Protein AF-0000000074986379 (afdb_homodimer)

Structure (mmCIF, N/CA/C/O backbone):
data_AF-0000000074986379-model_v1
#
loop_
_entity.id
_entity.type
_entity.pdbx_description
1 polymer 'Terpene synthase'
#
loop_
_atom_site.group_PDB
_atom_site.id
_atom_site.type_symbol
_atom_site.label_atom_id
_atom_site.label_alt_id
_atom_site.label_comp_id
_atom_site.label_asym_id
_atom_site.label_entity_id
_atom_site.label_seq_id
_atom_site.pdbx_PDB_ins_code
_atom_site.Cartn_x
_atom_site.Cartn_y
_atom_site.Cartn_z
_atom_site.occupancy
_atom_site.B_iso_or_equiv
_atom_site.auth_seq_id
_atom_site.auth_comp_id
_atom_site.auth_asym_id
_atom_site.auth_atom_id
_atom_site.pdbx_PDB_model_num
ATOM 1 N N . MET A 1 1 ? 33.312 41.406 -10.047 1 31.52 1 MET A N 1
ATOM 2 C CA . MET A 1 1 ? 32.156 41.344 -10.922 1 31.52 1 MET A CA 1
ATOM 3 C C . MET A 1 1 ? 31.094 40.406 -10.375 1 31.52 1 MET A C 1
ATOM 5 O O . MET A 1 1 ? 31.391 39.219 -10.109 1 31.52 1 MET A O 1
ATOM 9 N N . THR A 1 2 ? 30.016 40.875 -9.633 1 33.88 2 THR A N 1
ATOM 10 C CA . THR A 1 2 ? 29.016 40.469 -8.633 1 33.88 2 THR A CA 1
ATOM 11 C C . THR A 1 2 ? 27.969 39.531 -9.258 1 33.88 2 THR A C 1
ATOM 13 O O . THR A 1 2 ? 27.062 40 -9.938 1 33.88 2 THR A O 1
ATOM 16 N N . THR A 1 3 ? 28.188 38.438 -10.008 1 40.75 3 THR A N 1
ATOM 17 C CA . THR A 1 3 ? 27.562 37.438 -10.852 1 40.75 3 THR A CA 1
ATOM 18 C C . THR A 1 3 ? 26.516 36.656 -10.07 1 40.75 3 THR A C 1
ATOM 20 O O . THR A 1 3 ? 26.062 35.594 -10.516 1 40.75 3 THR A O 1
ATOM 23 N N . ILE A 1 4 ? 26.281 36.781 -8.75 1 44.91 4 ILE A N 1
ATOM 24 C CA . ILE A 1 4 ? 25.359 36.156 -7.785 1 44.91 4 ILE A CA 1
ATOM 25 C C . ILE A 1 4 ? 23.938 36.625 -8.07 1 44.91 4 ILE A C 1
ATOM 27 O O . ILE A 1 4 ? 22.984 36.062 -7.516 1 44.91 4 ILE A O 1
ATOM 31 N N . PRO A 1 5 ? 23.594 37.688 -8.789 1 45.5 5 PRO A N 1
ATOM 32 C CA . PRO A 1 5 ? 22.266 38.281 -8.906 1 45.5 5 PRO A CA 1
ATOM 33 C C . PRO A 1 5 ? 21.312 37.438 -9.75 1 45.5 5 PRO A C 1
ATOM 35 O O . PRO A 1 5 ? 20.109 37.406 -9.469 1 45.5 5 PRO A O 1
ATOM 38 N N . ARG A 1 6 ? 21.844 36.844 -10.766 1 46.81 6 ARG A N 1
ATOM 39 C CA . ARG A 1 6 ? 20.984 36.125 -11.703 1 46.81 6 ARG A CA 1
ATOM 40 C C . ARG A 1 6 ? 20.375 34.906 -11.047 1 46.81 6 ARG A C 1
ATOM 42 O O . ARG A 1 6 ? 19.219 34.562 -11.328 1 46.81 6 ARG A O 1
ATOM 49 N N . LEU A 1 7 ? 21.062 34.25 -10.195 1 47.16 7 LEU A N 1
ATOM 50 C CA . LEU A 1 7 ? 20.594 33.062 -9.492 1 47.16 7 LEU A CA 1
ATOM 51 C C . LEU A 1 7 ? 19.516 33.438 -8.477 1 47.16 7 LEU A C 1
ATOM 53 O O . LEU A 1 7 ? 18.531 32.688 -8.336 1 47.16 7 LEU A O 1
ATOM 57 N N . GLU A 1 8 ? 19.719 34.562 -7.832 1 51.81 8 GLU A N 1
ATOM 58 C CA . GLU A 1 8 ? 18.734 35.031 -6.879 1 51.81 8 GLU A CA 1
ATOM 59 C C . GLU A 1 8 ? 17.438 35.438 -7.586 1 51.81 8 GLU A C 1
ATOM 61 O O . GLU A 1 8 ? 16.344 35.156 -7.109 1 51.81 8 GLU A O 1
ATOM 66 N N . PHE A 1 9 ? 17.672 36.094 -8.758 1 53.41 9 PHE A N 1
ATOM 67 C CA . PHE A 1 9 ? 16.516 36.531 -9.523 1 53.41 9 PHE A CA 1
ATOM 68 C C . PHE A 1 9 ? 15.75 35.312 -10.062 1 53.41 9 PHE A C 1
ATOM 70 O O . PHE A 1 9 ? 14.523 35.281 -10.039 1 53.41 9 PHE A O 1
ATOM 77 N N . HIS A 1 10 ? 16.438 34.406 -10.539 1 65.88 10 HIS A N 1
ATOM 78 C CA . HIS A 1 10 ? 15.828 33.156 -11.047 1 65.88 10 HIS A CA 1
ATOM 79 C C . HIS A 1 10 ? 15.117 32.406 -9.938 1 65.88 10 HIS A C 1
ATOM 81 O O . HIS A 1 10 ? 14.016 31.891 -10.141 1 65.88 10 HIS A O 1
ATOM 87 N N . GLN A 1 11 ? 15.617 32.531 -8.828 1 75.69 11 GLN A N 1
ATOM 88 C CA . GLN A 1 11 ? 15 31.891 -7.68 1 75.69 11 GLN A CA 1
ATOM 89 C C . GLN A 1 11 ? 13.727 32.594 -7.254 1 75.69 11 GLN A C 1
ATOM 91 O O . GLN A 1 11 ? 12.734 31.969 -6.898 1 75.69 11 GLN A O 1
ATOM 96 N N . ASP A 1 12 ? 13.82 33.938 -7.387 1 79.19 12 ASP A N 1
ATOM 97 C CA . ASP A 1 12 ? 12.656 34.719 -7.004 1 79.19 12 ASP A CA 1
ATOM 98 C C . ASP A 1 12 ? 11.484 34.5 -7.953 1 79.19 12 ASP A C 1
ATOM 100 O O . ASP A 1 12 ? 10.336 34.406 -7.52 1 79.19 12 ASP A O 1
ATOM 104 N N . LYS A 1 13 ? 11.805 34.375 -9.188 1 83.44 13 LYS A N 1
ATOM 105 C CA . LYS A 1 13 ? 10.758 34.125 -10.164 1 83.44 13 LYS A CA 1
ATOM 106 C C . LYS A 1 13 ? 10.133 32.75 -9.961 1 83.44 13 LYS A C 1
ATOM 108 O O . LYS A 1 13 ? 8.914 32.594 -10.031 1 83.44 13 LYS A O 1
ATOM 113 N N . ILE A 1 14 ? 10.938 31.812 -9.695 1 85.19 14 ILE A N 1
ATOM 114 C CA . ILE A 1 14 ? 10.469 30.453 -9.477 1 85.19 14 ILE A CA 1
ATOM 115 C C . ILE A 1 14 ? 9.57 30.406 -8.25 1 85.19 14 ILE A C 1
ATOM 117 O O . ILE A 1 14 ? 8.516 29.766 -8.266 1 85.19 14 ILE A O 1
ATOM 121 N N . LEU A 1 15 ? 9.953 31.156 -7.289 1 87.88 15 LEU A N 1
ATOM 122 C CA . LEU A 1 15 ? 9.164 31.188 -6.062 1 87.88 15 LEU A CA 1
ATOM 123 C C . LEU A 1 15 ? 7.828 31.891 -6.293 1 87.88 15 LEU A C 1
ATOM 125 O O . LEU A 1 15 ? 6.805 31.469 -5.734 1 87.88 15 LEU A O 1
ATOM 129 N N . ALA A 1 16 ? 7.879 32.875 -7.141 1 88.94 16 ALA A N 1
ATOM 130 C CA . ALA A 1 16 ? 6.641 33.562 -7.484 1 88.94 16 ALA A CA 1
ATOM 131 C C . ALA A 1 16 ? 5.699 32.656 -8.266 1 88.94 16 ALA A C 1
ATOM 133 O O . ALA A 1 16 ? 4.48 32.688 -8.062 1 88.94 16 ALA A O 1
ATOM 134 N N . ASP A 1 17 ? 6.207 31.922 -9.125 1 92.25 17 ASP A N 1
ATOM 135 C CA . ASP A 1 17 ? 5.41 30.984 -9.898 1 92.25 17 ASP A CA 1
ATOM 136 C C . ASP A 1 17 ? 4.805 29.906 -9.008 1 92.25 17 ASP A C 1
ATOM 138 O O . ASP A 1 17 ? 3.643 29.531 -9.172 1 92.25 17 ASP A O 1
ATOM 142 N N . ILE A 1 18 ? 5.59 29.422 -8.086 1 92.44 18 ILE A N 1
ATOM 143 C CA . ILE A 1 18 ? 5.113 28.422 -7.141 1 92.44 18 ILE A CA 1
ATOM 144 C C . ILE A 1 18 ? 3.949 28.984 -6.328 1 92.44 18 ILE A C 1
ATOM 146 O O . ILE A 1 18 ? 2.938 28.312 -6.129 1 92.44 18 ILE A O 1
ATOM 150 N N . LYS A 1 19 ? 4.102 30.188 -5.934 1 89.62 19 LYS A N 1
ATOM 151 C CA . LYS A 1 19 ? 3.055 30.859 -5.164 1 89.62 19 LYS A CA 1
ATOM 152 C C . LYS A 1 19 ? 1.754 30.922 -5.957 1 89.62 19 LYS A C 1
ATOM 154 O O . LYS A 1 19 ? 0.674 30.688 -5.414 1 89.62 19 LYS A O 1
ATOM 159 N N . MET A 1 20 ? 1.823 31.203 -7.191 1 91.75 20 MET A N 1
ATOM 160 C CA . MET A 1 20 ? 0.647 31.328 -8.047 1 91.75 20 MET A CA 1
ATOM 161 C C . MET A 1 20 ? -0.031 29.969 -8.234 1 91.75 20 MET A C 1
ATOM 163 O O . MET A 1 20 ? -1.26 29.875 -8.234 1 91.75 20 MET A O 1
ATOM 167 N N . VAL A 1 21 ? 0.774 28.969 -8.367 1 94.12 21 VAL A N 1
ATOM 168 C CA . VAL A 1 21 ? 0.241 27.625 -8.547 1 94.12 21 VAL A CA 1
ATOM 169 C C . VAL A 1 21 ? -0.498 27.188 -7.277 1 94.12 21 VAL A C 1
ATOM 171 O O . VAL A 1 21 ? -1.596 26.641 -7.355 1 94.12 21 VAL A O 1
ATOM 174 N N . CYS A 1 22 ? 0.063 27.453 -6.141 1 91.75 22 CYS A N 1
ATOM 175 C CA . CYS A 1 22 ? -0.554 27.094 -4.867 1 91.75 22 CYS A CA 1
ATOM 176 C C . CYS A 1 22 ? -1.854 27.875 -4.656 1 91.75 22 CYS A C 1
ATOM 178 O O . CYS A 1 22 ? -2.854 27.297 -4.219 1 91.75 22 CYS A O 1
ATOM 180 N N . ALA A 1 23 ? -1.835 29.141 -4.977 1 89.38 23 ALA A N 1
ATOM 181 C CA . ALA A 1 23 ? -3.023 29.969 -4.836 1 89.38 23 ALA A CA 1
ATOM 182 C C . ALA A 1 23 ? -4.16 29.469 -5.723 1 89.38 23 ALA A C 1
ATOM 184 O O . ALA A 1 23 ? -5.316 29.438 -5.297 1 89.38 23 ALA A O 1
ATOM 185 N N . ASP A 1 24 ? -3.83 29.156 -6.902 1 92.62 24 ASP A N 1
ATOM 186 C CA . ASP A 1 24 ? -4.816 28.625 -7.832 1 92.62 24 ASP A CA 1
ATOM 187 C C . ASP A 1 24 ? -5.398 27.297 -7.316 1 92.62 24 ASP A C 1
ATOM 189 O O . ASP A 1 24 ? -6.598 27.047 -7.449 1 92.62 24 ASP A O 1
ATOM 193 N N . PHE A 1 25 ? -4.551 26.5 -6.766 1 94.94 25 PHE A N 1
ATOM 194 C CA . PHE A 1 25 ? -4.973 25.219 -6.207 1 94.94 25 PHE A CA 1
ATOM 195 C C . PHE A 1 25 ? -5.98 25.422 -5.078 1 94.94 25 PHE A C 1
ATOM 197 O O . PHE A 1 25 ? -7.027 24.781 -5.047 1 94.94 25 PHE A O 1
ATOM 204 N N . ILE A 1 26 ? -5.707 26.328 -4.215 1 91.31 26 ILE A N 1
ATOM 205 C CA . ILE A 1 26 ? -6.562 26.609 -3.068 1 91.31 26 ILE A CA 1
ATOM 206 C C . ILE A 1 26 ? -7.918 27.125 -3.547 1 91.31 26 ILE A C 1
ATOM 208 O O . ILE A 1 26 ? -8.961 26.734 -3.025 1 91.31 26 ILE A O 1
ATOM 212 N N . THR A 1 27 ? -7.93 27.922 -4.543 1 90.81 27 THR A N 1
ATOM 213 C CA . THR A 1 27 ? -9.156 28.484 -5.105 1 90.81 27 THR A CA 1
ATOM 214 C C . THR A 1 27 ? -10.008 27.391 -5.746 1 90.81 27 THR A C 1
ATOM 216 O O . THR A 1 27 ? -11.227 27.344 -5.559 1 90.81 27 THR A O 1
ATOM 219 N N . LYS A 1 28 ? -9.391 26.531 -6.426 1 93.81 28 LYS A N 1
ATOM 220 C CA . LYS A 1 28 ? -10.102 25.484 -7.148 1 93.81 28 LYS A CA 1
ATOM 221 C C . LYS A 1 28 ? -10.719 24.469 -6.184 1 93.81 28 LYS A C 1
ATOM 223 O O . LYS A 1 28 ? -11.773 23.891 -6.465 1 93.81 28 LYS A O 1
ATOM 228 N N . ILE A 1 29 ? -10.086 24.219 -5.059 1 93.88 29 ILE A N 1
ATOM 229 C CA . ILE A 1 29 ? -10.609 23.281 -4.062 1 93.88 29 ILE A CA 1
ATOM 230 C C . ILE A 1 29 ? -11.82 23.906 -3.367 1 93.88 29 ILE A C 1
ATOM 232 O O . ILE A 1 29 ? -12.688 23.188 -2.873 1 93.88 29 ILE A O 1
ATOM 236 N N . GLY A 1 30 ? -11.906 25.188 -3.328 1 89.38 30 GLY A N 1
ATOM 237 C CA . GLY A 1 30 ? -13.016 25.875 -2.68 1 89.38 30 GLY A CA 1
ATOM 238 C C . GLY A 1 30 ? -12.875 25.953 -1.172 1 89.38 30 GLY A C 1
ATOM 239 O O . GLY A 1 30 ? -13.812 25.625 -0.438 1 89.38 30 GLY A O 1
ATOM 240 N N . TYR A 1 31 ? -11.781 26.328 -0.718 1 88.75 31 TYR A N 1
ATOM 241 C CA . TYR A 1 31 ? -11.492 26.422 0.709 1 88.75 31 TYR A CA 1
ATOM 242 C C . TYR A 1 31 ? -12.281 27.562 1.347 1 88.75 31 TYR A C 1
ATOM 244 O O . TYR A 1 31 ? -12.32 28.672 0.811 1 88.75 31 TYR A O 1
ATOM 252 N N . SER A 1 32 ? -12.914 27.25 2.439 1 86.38 32 SER A N 1
ATOM 253 C CA . SER A 1 32 ? -13.547 28.234 3.307 1 86.38 32 SER A CA 1
ATOM 254 C C . SER A 1 32 ? -12.719 28.469 4.57 1 86.38 32 SER A C 1
ATOM 256 O O . SER A 1 32 ? -12.438 27.531 5.316 1 86.38 32 SER A O 1
ATOM 258 N N . PRO A 1 33 ? -12.367 29.656 4.824 1 84 33 PRO A N 1
ATOM 259 C CA . PRO A 1 33 ? -11.477 29.953 5.945 1 84 33 PRO A CA 1
ATOM 260 C C . PRO A 1 33 ? -12.008 29.438 7.277 1 84 33 PRO A C 1
ATOM 262 O O . PRO A 1 33 ? -13.219 29.5 7.531 1 84 33 PRO A O 1
ATOM 265 N N . LEU A 1 34 ? -11.125 28.922 8.008 1 82 34 LEU A N 1
ATOM 266 C CA . LEU A 1 34 ? -11.43 28.391 9.328 1 82 34 LEU A CA 1
ATOM 267 C C . LEU A 1 34 ? -10.695 29.172 10.414 1 82 34 LEU A C 1
ATOM 269 O O . LEU A 1 34 ? -9.672 29.812 10.133 1 82 34 LEU A O 1
ATOM 273 N N . SER A 1 35 ? -11.344 29.125 11.523 1 73.88 35 SER A N 1
ATOM 274 C CA . SER A 1 35 ? -10.695 29.781 12.648 1 73.88 35 SER A CA 1
ATOM 275 C C . SER A 1 35 ? -9.57 28.922 13.219 1 73.88 35 SER A C 1
ATOM 277 O O . SER A 1 35 ? -9.609 27.703 13.125 1 73.88 35 SER A O 1
ATOM 279 N N . SER A 1 36 ? -8.578 29.609 13.758 1 72.38 36 SER A N 1
ATOM 280 C CA . SER A 1 36 ? -7.477 28.906 14.406 1 72.38 36 SER A CA 1
ATOM 281 C C . SER A 1 36 ? -7.945 28.172 15.648 1 72.38 36 SER A C 1
ATOM 283 O O . SER A 1 36 ? -8.93 28.562 16.281 1 72.38 36 SER A O 1
ATOM 285 N N . ILE A 1 37 ? -7.336 27.062 15.789 1 73.75 37 ILE A N 1
ATOM 286 C CA . ILE A 1 37 ? -7.629 26.266 16.984 1 73.75 37 ILE A CA 1
ATOM 287 C C . ILE A 1 37 ? -6.707 26.703 18.125 1 73.75 37 ILE A C 1
ATOM 289 O O . ILE A 1 37 ? -5.488 26.797 17.938 1 73.75 37 ILE A O 1
ATOM 293 N N . GLY A 1 38 ? -7.266 27.172 19.141 1 68.62 38 GLY A N 1
ATOM 294 C CA . GLY A 1 38 ? -6.488 27.641 20.281 1 68.62 38 GLY A CA 1
ATOM 295 C C . GLY A 1 38 ? -5.918 26.516 21.125 1 68.62 38 GLY A C 1
ATOM 296 O O . GLY A 1 38 ? -6.195 25.344 20.859 1 68.62 38 GLY A O 1
ATOM 297 N N . GLU A 1 39 ? -4.992 26.844 21.953 1 74.12 39 GLU A N 1
ATOM 298 C CA . GLU A 1 39 ? -4.328 25.906 22.859 1 74.12 39 GLU A CA 1
ATOM 299 C C . GLU A 1 39 ? -5.266 25.453 23.984 1 74.12 39 GLU A C 1
ATOM 301 O O . GLU A 1 39 ? -4.914 24.594 24.781 1 74.12 39 GLU A O 1
ATOM 306 N N . ASP A 1 40 ? -6.43 25.828 23.875 1 78.12 40 ASP A N 1
ATOM 307 C CA . ASP A 1 40 ? -7.344 25.5 24.969 1 78.12 40 ASP A CA 1
ATOM 308 C C . ASP A 1 40 ? -8.258 24.344 24.594 1 78.12 40 ASP A C 1
ATOM 310 O O . ASP A 1 40 ? -9.195 24.016 25.328 1 78.12 40 ASP A O 1
ATOM 314 N N . ASN A 1 41 ? -7.871 23.703 23.609 1 84.06 41 ASN A N 1
ATOM 315 C CA . ASN A 1 41 ? -8.766 22.609 23.234 1 84.06 41 ASN A CA 1
ATOM 316 C C . ASN A 1 41 ? -8.398 21.328 23.953 1 84.06 41 ASN A C 1
ATOM 318 O O . ASN A 1 41 ? -7.238 21.125 24.328 1 84.06 41 ASN A O 1
ATOM 322 N N . VAL A 1 42 ? -9.383 20.469 24.188 1 89.56 42 VAL A N 1
ATOM 323 C CA . VAL A 1 42 ? -9.281 19.219 24.938 1 89.56 42 VAL A CA 1
ATOM 324 C C . VAL A 1 42 ? -8.219 18.312 24.297 1 89.56 42 VAL A C 1
ATOM 326 O O . VAL A 1 42 ? -7.441 17.672 25 1 89.56 42 VAL A O 1
ATOM 329 N N . THR A 1 43 ? -8.125 18.281 23.016 1 94.81 43 THR A N 1
ATOM 330 C CA . THR A 1 43 ? -7.191 17.438 22.297 1 94.81 43 THR A CA 1
ATOM 331 C C . THR A 1 43 ? -5.75 17.844 22.578 1 94.81 43 THR A C 1
ATOM 333 O O . THR A 1 43 ? -4.91 17 22.906 1 94.81 43 THR A O 1
ATOM 336 N N . TYR A 1 44 ? -5.477 19.141 22.5 1 93.5 44 TYR A N 1
ATOM 337 C CA . TYR A 1 44 ? -4.133 19.656 22.75 1 93.5 44 TYR A CA 1
ATOM 338 C C . TYR A 1 44 ? -3.689 19.375 24.188 1 93.5 44 TYR A C 1
ATOM 340 O O . TYR A 1 44 ? -2.59 18.859 24.406 1 93.5 44 TYR A O 1
ATOM 348 N N . ASN A 1 45 ? -4.52 19.625 25.125 1 94.25 45 ASN A N 1
ATOM 349 C CA . ASN A 1 45 ? -4.184 19.438 26.531 1 94.25 45 ASN A CA 1
ATOM 350 C C . ASN A 1 45 ? -3.967 17.953 26.859 1 94.25 45 ASN A C 1
ATOM 352 O O . ASN A 1 45 ? -3.094 17.609 27.656 1 94.25 45 ASN A O 1
ATOM 356 N N . THR A 1 46 ? -4.758 17.172 26.281 1 95.44 46 THR A N 1
ATOM 357 C CA . THR A 1 46 ? -4.617 15.734 26.484 1 95.44 46 THR A CA 1
ATOM 358 C C . THR A 1 46 ? -3.277 15.234 25.953 1 95.44 46 THR A C 1
ATOM 360 O O . THR A 1 46 ? -2.559 14.508 26.641 1 95.44 46 THR A O 1
ATOM 363 N N . ILE A 1 47 ? -2.936 15.641 24.766 1 94.88 47 ILE A N 1
ATOM 364 C CA . ILE A 1 47 ? -1.698 15.211 24.125 1 94.88 47 ILE A CA 1
ATOM 365 C C . ILE A 1 47 ? -0.5 15.766 24.891 1 94.88 47 ILE A C 1
ATOM 367 O O . ILE A 1 47 ? 0.492 15.07 25.094 1 94.88 47 ILE A O 1
ATOM 371 N N . LEU A 1 48 ? -0.583 17.031 25.344 1 93.88 48 LEU A N 1
ATOM 372 C CA . LEU A 1 48 ? 0.474 17.656 26.125 1 93.88 48 LEU A CA 1
ATOM 373 C C . LEU A 1 48 ? 0.757 16.844 27.391 1 93.88 48 LEU A C 1
ATOM 375 O O . LEU A 1 48 ? 1.918 16.641 27.75 1 93.88 48 LEU A O 1
ATOM 379 N N . SER A 1 49 ? -0.265 16.438 27.969 1 93.88 49 SER A N 1
ATOM 380 C CA . SER A 1 49 ? -0.135 15.695 29.219 1 93.88 49 SER A CA 1
ATOM 381 C C . SER A 1 49 ? 0.372 14.281 28.969 1 93.88 49 SER A C 1
ATOM 383 O O . SER A 1 49 ? 1.251 13.789 29.672 1 93.88 49 SER A O 1
ATOM 385 N N . GLU A 1 50 ? -0.119 13.625 28.016 1 93 50 GLU A N 1
ATOM 386 C CA . GLU A 1 50 ? 0.188 12.227 27.734 1 93 50 GLU A CA 1
ATOM 387 C C . GLU A 1 50 ? 1.651 12.055 27.328 1 93 50 GLU A C 1
ATOM 389 O O . GLU A 1 50 ? 2.273 11.039 27.656 1 93 50 GLU A O 1
ATOM 394 N N . PHE A 1 51 ? 2.182 13.039 26.609 1 93.38 51 PHE A N 1
ATOM 395 C CA . PHE A 1 51 ? 3.506 12.836 26.031 1 93.38 51 PHE A CA 1
ATOM 396 C C . PHE A 1 51 ? 4.551 13.648 26.797 1 93.38 51 PHE A C 1
ATOM 398 O O . PHE A 1 51 ? 5.711 13.727 26.375 1 93.38 51 PHE A O 1
ATOM 405 N N . ALA A 1 52 ? 4.215 14.203 27.906 1 89.88 52 ALA A N 1
ATOM 406 C CA . ALA A 1 52 ? 5.121 15.008 28.719 1 89.88 52 ALA A CA 1
ATOM 407 C C . ALA A 1 52 ? 6.301 14.18 29.203 1 89.88 52 ALA A C 1
ATOM 409 O O . ALA A 1 52 ? 7.41 14.695 29.359 1 89.88 52 ALA A O 1
ATOM 410 N N . SER A 1 53 ? 6.164 12.93 29.328 1 83.44 53 SER A N 1
ATOM 411 C CA . SER A 1 53 ? 7.168 12.062 29.922 1 83.44 53 SER A CA 1
ATOM 412 C C . SER A 1 53 ? 8.289 11.742 28.938 1 83.44 53 SER A C 1
ATOM 414 O O . SER A 1 53 ? 9.344 11.25 29.328 1 83.44 53 SER A O 1
ATOM 416 N N . PHE A 1 54 ? 8.148 12 27.672 1 81.25 54 PHE A N 1
ATOM 417 C CA . PHE A 1 54 ? 9.148 11.648 26.672 1 81.25 54 PHE A CA 1
ATOM 418 C C . PHE A 1 54 ? 10.336 12.594 26.734 1 81.25 54 PHE A C 1
ATOM 420 O O . PHE A 1 54 ? 11.367 12.359 26.094 1 81.25 54 PHE A O 1
ATOM 427 N N . ASN A 1 55 ? 10.391 13.523 27.578 1 77.81 55 ASN A N 1
ATOM 428 C CA . ASN A 1 55 ? 11.508 14.406 27.906 1 77.81 55 ASN A CA 1
ATOM 429 C C . ASN A 1 55 ? 12.18 14.938 26.641 1 77.81 55 ASN A C 1
ATOM 431 O O . ASN A 1 55 ? 13.398 14.828 26.484 1 77.81 55 ASN A O 1
ATOM 435 N N . MET A 1 56 ? 11.438 15.461 25.75 1 81.75 56 MET A N 1
ATOM 436 C CA . MET A 1 56 ? 11.93 16.094 24.531 1 81.75 56 MET A CA 1
ATOM 437 C C . MET A 1 56 ? 12.219 17.578 24.766 1 81.75 56 MET A C 1
ATOM 439 O O . MET A 1 56 ? 11.781 18.141 25.766 1 81.75 56 MET A O 1
ATOM 443 N N . GLU A 1 57 ? 13.086 18.047 23.844 1 85.88 57 GLU A N 1
ATOM 444 C CA . GLU A 1 57 ? 13.273 19.484 23.844 1 85.88 57 GLU A CA 1
ATOM 445 C C . GLU A 1 57 ? 11.93 20.219 23.797 1 85.88 57 GLU A C 1
ATOM 447 O O . GLU A 1 57 ? 11.078 19.891 22.969 1 85.88 57 GLU A O 1
ATOM 452 N N . GLU A 1 58 ? 11.773 21.141 24.656 1 88.38 58 GLU A N 1
ATOM 453 C CA . GLU A 1 58 ? 10.484 21.781 24.922 1 88.38 58 GLU A CA 1
ATOM 454 C C . GLU A 1 58 ? 9.898 22.375 23.641 1 88.38 58 GLU A C 1
ATOM 456 O O . GLU A 1 58 ? 8.711 22.188 23.344 1 88.38 58 GLU A O 1
ATOM 461 N N . LYS A 1 59 ? 10.68 23.125 22.938 1 87.62 59 LYS A N 1
ATOM 462 C CA . LYS A 1 59 ? 10.188 23.781 21.719 1 87.62 59 LYS A CA 1
ATOM 463 C C . LYS A 1 59 ? 9.688 22.75 20.719 1 87.62 59 LYS A C 1
ATOM 465 O O . LYS A 1 59 ? 8.617 22.922 20.109 1 87.62 59 LYS A O 1
ATOM 470 N N . LEU A 1 60 ? 10.438 21.734 20.516 1 85.94 60 LEU A N 1
ATOM 471 C CA . LEU A 1 60 ? 10.062 20.672 19.594 1 85.94 60 LEU A CA 1
ATOM 472 C C . LEU A 1 60 ? 8.828 19.922 20.094 1 85.94 60 LEU A C 1
ATOM 474 O O . LEU A 1 60 ? 7.934 19.609 19.312 1 85.94 60 LEU A O 1
ATOM 478 N N . PHE A 1 61 ? 8.82 19.688 21.391 1 90.12 61 PHE A N 1
ATOM 479 C CA . PHE A 1 61 ? 7.707 18.984 22.031 1 90.12 61 PHE A CA 1
ATOM 480 C C . PHE A 1 61 ? 6.406 19.75 21.812 1 90.12 61 PHE A C 1
ATOM 482 O O . PHE A 1 61 ? 5.418 19.188 21.344 1 90.12 61 PHE A O 1
ATOM 489 N N . ARG A 1 62 ? 6.418 20.984 22.062 1 88.94 62 ARG A N 1
ATOM 490 C CA . ARG A 1 62 ? 5.219 21.812 21.938 1 88.94 62 ARG A CA 1
ATOM 491 C C . ARG A 1 62 ? 4.785 21.922 20.484 1 88.94 62 ARG A C 1
ATOM 493 O O . ARG A 1 62 ? 3.59 21.938 20.188 1 88.94 62 ARG A O 1
ATOM 500 N N . LYS A 1 63 ? 5.711 22.016 19.656 1 88.12 63 LYS A N 1
ATOM 501 C CA . LYS A 1 63 ? 5.422 22.109 18.219 1 88.12 63 LYS A CA 1
ATOM 502 C C . LYS A 1 63 ? 4.688 20.859 17.734 1 88.12 63 LYS A C 1
ATOM 504 O O . LYS A 1 63 ? 3.662 20.969 17.062 1 88.12 63 LYS A O 1
ATOM 509 N N . ILE A 1 64 ? 5.184 19.703 18.062 1 91 64 ILE A N 1
ATOM 510 C CA . ILE A 1 64 ? 4.598 18.453 17.625 1 91 64 ILE A CA 1
ATOM 511 C C . ILE A 1 64 ? 3.199 18.297 18.219 1 91 64 ILE A C 1
ATOM 513 O O . ILE A 1 64 ? 2.268 17.859 17.531 1 91 64 ILE A O 1
ATOM 517 N N . CYS A 1 65 ? 3.084 18.672 19.5 1 93.12 65 CYS A N 1
ATOM 518 C CA . CYS A 1 65 ? 1.779 18.578 20.156 1 93.12 65 CYS A CA 1
ATOM 519 C C . CYS A 1 65 ? 0.761 19.469 19.469 1 93.12 65 CYS A C 1
ATOM 521 O O . CYS A 1 65 ? -0.381 19.062 19.234 1 93.12 65 CYS A O 1
ATOM 523 N N . LEU A 1 66 ? 1.206 20.625 19.156 1 90.62 66 LEU A N 1
ATOM 524 C CA . LEU A 1 66 ? 0.315 21.578 18.516 1 90.62 66 LEU A CA 1
ATOM 525 C C . LEU A 1 66 ? -0.072 21.094 17.109 1 90.62 66 LEU A C 1
ATOM 527 O O . LEU A 1 66 ? -1.244 21.156 16.734 1 90.62 66 LEU A O 1
ATOM 531 N N . GLU A 1 67 ? 0.83 20.641 16.359 1 91 67 GLU A N 1
ATOM 532 C CA . GLU A 1 67 ? 0.571 20.172 15 1 91 67 GLU A CA 1
ATOM 533 C C . GLU A 1 67 ? -0.35 18.953 15.008 1 91 67 GLU A C 1
ATOM 535 O O . GLU A 1 67 ? -1.307 18.891 14.234 1 91 67 GLU A O 1
ATOM 540 N N . ALA A 1 68 ? -0.061 18.016 15.867 1 94.44 68 ALA A N 1
ATOM 541 C CA . ALA A 1 68 ? -0.865 16.797 15.969 1 94.44 68 ALA A CA 1
ATOM 542 C C . ALA A 1 68 ? -2.307 17.125 16.344 1 94.44 68 ALA A C 1
ATOM 544 O O . ALA A 1 68 ? -3.246 16.594 15.758 1 94.44 68 ALA A O 1
ATOM 545 N N . SER A 1 69 ? -2.463 18.016 17.312 1 94.88 69 SER A N 1
ATOM 546 C CA . SER A 1 69 ? -3.799 18.391 17.766 1 94.88 69 SER A CA 1
ATOM 547 C C . SER A 1 69 ? -4.539 19.188 16.703 1 94.88 69 SER A C 1
ATOM 549 O O . SER A 1 69 ? -5.754 19.031 16.531 1 94.88 69 SER A O 1
ATOM 551 N N . THR A 1 70 ? -3.807 20 15.984 1 92.94 70 THR A N 1
ATOM 552 C CA . THR A 1 70 ? -4.418 20.812 14.938 1 92.94 70 THR A CA 1
ATOM 553 C C . THR A 1 70 ? -4.934 19.938 13.797 1 92.94 70 THR A C 1
ATOM 555 O O . THR A 1 70 ? -6.008 20.188 13.25 1 92.94 70 THR A O 1
ATOM 558 N N . ILE A 1 71 ? -4.215 18.906 13.453 1 94.75 71 ILE A N 1
ATOM 559 C CA . ILE A 1 71 ? -4.656 17.953 12.43 1 94.75 71 ILE A CA 1
ATOM 560 C C . ILE A 1 71 ? -5.996 17.344 12.836 1 94.75 71 ILE A C 1
ATOM 562 O O . ILE A 1 71 ? -6.949 17.359 12.055 1 94.75 71 ILE A O 1
ATOM 566 N N . ALA A 1 72 ? -6.051 16.875 14.031 1 96.69 72 ALA A N 1
ATOM 567 C CA . ALA A 1 72 ? -7.258 16.219 14.523 1 96.69 72 ALA A CA 1
ATOM 568 C C . ALA A 1 72 ? -8.43 17.188 14.594 1 96.69 72 ALA A C 1
ATOM 570 O O . ALA A 1 72 ? -9.539 16.875 14.148 1 96.69 72 ALA A O 1
ATOM 571 N N . GLU A 1 73 ? -8.219 18.391 15.039 1 94.81 73 GLU A N 1
ATOM 572 C CA . GLU A 1 73 ? -9.289 19.328 15.312 1 94.81 73 GLU A CA 1
ATOM 573 C C . GLU A 1 73 ? -9.812 19.969 14.031 1 94.81 73 GLU A C 1
ATOM 575 O O . GLU A 1 73 ? -11.008 20.266 13.922 1 94.81 73 GLU A O 1
ATOM 580 N N . LEU A 1 74 ? -8.969 20.203 13.109 1 93.75 74 LEU A N 1
ATOM 581 C CA . LEU A 1 74 ? -9.398 20.875 11.883 1 93.75 74 LEU A CA 1
ATOM 582 C C . LEU A 1 74 ? -9.922 19.859 10.867 1 93.75 74 LEU A C 1
ATOM 584 O O . LEU A 1 74 ? -10.984 20.047 10.289 1 93.75 74 LEU A O 1
ATOM 588 N N . CYS A 1 75 ? -9.195 18.75 10.672 1 95.69 75 CYS A N 1
ATOM 589 C CA . CYS A 1 75 ? -9.539 17.812 9.617 1 95.69 75 CYS A CA 1
ATOM 590 C C . CYS A 1 75 ? -10.703 16.922 10.039 1 95.69 75 CYS A C 1
ATOM 592 O O . CYS A 1 75 ? -11.445 16.422 9.188 1 95.69 75 CYS A O 1
ATOM 594 N N . TYR A 1 76 ? -10.859 16.719 11.328 1 97 76 TYR A N 1
ATOM 595 C CA . TYR A 1 76 ? -11.859 15.758 11.805 1 97 76 TYR A CA 1
ATOM 596 C C . TYR A 1 76 ? -12.797 16.406 12.812 1 97 76 TYR A C 1
ATOM 598 O O . TYR A 1 76 ? -13.18 15.797 13.805 1 97 76 TYR A O 1
ATOM 606 N N . SER A 1 77 ? -13.172 17.594 12.562 1 92.12 77 SER A N 1
ATOM 607 C CA . SER A 1 77 ? -13.961 18.438 13.469 1 92.12 77 SER A CA 1
ATOM 608 C C . SER A 1 77 ? -15.336 17.844 13.711 1 92.12 77 SER A C 1
ATOM 610 O O . SER A 1 77 ? -15.945 18.078 14.758 1 92.12 77 SER A O 1
ATOM 612 N N . GLY A 1 78 ? -15.852 17.031 12.812 1 92.38 78 GLY A N 1
ATOM 613 C CA . GLY A 1 78 ? -17.188 16.469 12.945 1 92.38 78 GLY A CA 1
ATOM 614 C C . GLY A 1 78 ? -17.219 15.211 13.789 1 92.38 78 GLY A C 1
ATOM 615 O O . GLY A 1 78 ? -18.266 14.602 13.969 1 92.38 78 GLY A O 1
ATOM 616 N N . THR A 1 79 ? -16.125 14.82 14.383 1 96.62 79 THR A N 1
ATOM 617 C CA . THR A 1 79 ? -16.047 13.586 15.156 1 96.62 79 THR A CA 1
ATOM 618 C C . THR A 1 79 ? -16 13.883 16.656 1 96.62 79 THR A C 1
ATOM 620 O O . THR A 1 79 ? -15.875 15.039 17.047 1 96.62 79 THR A O 1
ATOM 623 N N . SER A 1 80 ? -16.156 12.906 17.484 1 96.81 80 SER A N 1
ATOM 624 C CA . SER A 1 80 ? -16.125 13.039 18.938 1 96.81 80 SER A CA 1
ATOM 625 C C . SER A 1 80 ? -14.727 13.367 19.422 1 96.81 80 SER A C 1
ATOM 627 O O . SER A 1 80 ? -13.742 13.164 18.703 1 96.81 80 SER A O 1
ATOM 629 N N . ALA A 1 81 ? -14.602 13.836 20.641 1 95.94 81 ALA A N 1
ATOM 630 C CA . ALA A 1 81 ? -13.32 14.141 21.266 1 95.94 81 ALA A CA 1
ATOM 631 C C . ALA A 1 81 ? -12.438 12.898 21.359 1 95.94 81 ALA A C 1
ATOM 633 O O . ALA A 1 81 ? -11.219 12.984 21.203 1 95.94 81 ALA A O 1
ATOM 634 N N . GLU A 1 82 ? -13.07 11.805 21.609 1 96.81 82 GLU A N 1
ATOM 635 C CA . GLU A 1 82 ? -12.328 10.555 21.734 1 96.81 82 GLU A CA 1
ATOM 636 C C . GLU A 1 82 ? -11.625 10.203 20.422 1 96.81 82 GLU A C 1
ATOM 638 O O . GLU A 1 82 ? -10.461 9.805 20.422 1 96.81 82 GLU A O 1
ATOM 643 N N . VAL A 1 83 ? -12.344 10.359 19.328 1 98.19 83 VAL A N 1
ATOM 644 C CA . VAL A 1 83 ? -11.789 10.078 18.016 1 98.19 83 VAL A CA 1
ATOM 645 C C . VAL A 1 83 ? -10.68 11.078 17.688 1 98.19 83 VAL A C 1
ATOM 647 O O . VAL A 1 83 ? -9.609 10.695 17.203 1 98.19 83 VAL A O 1
ATOM 650 N N . ARG A 1 84 ? -10.891 12.328 18 1 97.69 84 ARG A N 1
ATOM 651 C CA . ARG A 1 84 ? -9.898 13.359 17.703 1 97.69 84 ARG A CA 1
ATOM 652 C C . ARG A 1 84 ? -8.641 13.156 18.531 1 97.69 84 ARG A C 1
ATOM 654 O O . ARG A 1 84 ? -7.527 13.375 18.047 1 97.69 84 ARG A O 1
ATOM 661 N N . VAL A 1 85 ? -8.797 12.727 19.734 1 97.75 85 VAL A N 1
ATOM 662 C CA . VAL A 1 85 ? -7.645 12.453 20.578 1 97.75 85 VAL A CA 1
ATOM 663 C C . VAL A 1 85 ? -6.844 11.289 20 1 97.75 85 VAL A C 1
ATOM 665 O O . VAL A 1 85 ? -5.609 11.32 20 1 97.75 85 VAL A O 1
ATOM 668 N N . PHE A 1 86 ? -7.516 10.273 19.547 1 98.25 86 PHE A N 1
ATOM 669 C CA . PHE A 1 86 ? -6.824 9.164 18.906 1 98.25 86 PHE A CA 1
ATOM 670 C C . PHE A 1 86 ? -6.023 9.656 17.703 1 98.25 86 PHE A C 1
ATOM 672 O O . PHE A 1 86 ? -4.852 9.305 17.547 1 98.25 86 PHE A O 1
ATOM 679 N N . ILE A 1 87 ? -6.652 10.43 16.859 1 98.38 87 ILE A N 1
ATOM 680 C CA . ILE A 1 87 ? -6.02 10.906 15.641 1 98.38 87 ILE A CA 1
ATOM 681 C C . ILE A 1 87 ? -4.82 11.781 15.984 1 98.38 87 ILE A C 1
ATOM 683 O O . ILE A 1 87 ? -3.768 11.68 15.344 1 98.38 87 ILE A O 1
ATOM 687 N N . ALA A 1 88 ? -4.98 12.609 16.969 1 97.5 88 ALA A N 1
ATOM 688 C CA . ALA A 1 88 ? -3.867 13.438 17.438 1 97.5 88 ALA A CA 1
ATOM 689 C C . ALA A 1 88 ? -2.723 12.57 17.953 1 97.5 88 ALA A C 1
ATOM 691 O O . ALA A 1 88 ? -1.552 12.852 17.703 1 97.5 88 ALA A O 1
ATOM 692 N N . ARG A 1 89 ? -3.068 11.578 18.75 1 97.06 89 ARG A N 1
ATOM 693 C CA . ARG A 1 89 ? -2.07 10.641 19.266 1 97.06 89 ARG A CA 1
ATOM 694 C C . ARG A 1 89 ? -1.324 9.961 18.125 1 97.06 89 ARG A C 1
ATOM 696 O O . ARG A 1 89 ? -0.093 9.914 18.109 1 97.06 89 ARG A O 1
ATOM 703 N N . TYR A 1 90 ? -2.078 9.422 17.188 1 97.44 90 TYR A N 1
ATOM 704 C CA . TYR A 1 90 ? -1.515 8.789 15.992 1 97.44 90 TYR A CA 1
ATOM 705 C C . TYR A 1 90 ? -0.567 9.734 15.266 1 97.44 90 TYR A C 1
ATOM 707 O O . TYR A 1 90 ? 0.561 9.367 14.938 1 97.44 90 TYR A O 1
ATOM 715 N N . SER A 1 91 ? -1.035 10.953 15.062 1 96.5 91 SER A N 1
ATOM 716 C CA . SER A 1 91 ? -0.253 11.953 14.344 1 96.5 91 SER A CA 1
ATOM 717 C C . SER A 1 91 ? 1.004 12.336 15.117 1 96.5 91 SER A C 1
ATOM 719 O O . SER A 1 91 ? 2.059 12.562 14.523 1 96.5 91 SER A O 1
ATOM 721 N N . TRP A 1 92 ? 0.874 12.422 16.406 1 94.94 92 TRP A N 1
ATOM 722 C CA . TRP A 1 92 ? 2.018 12.766 17.25 1 94.94 92 TRP A CA 1
ATOM 723 C C . TRP A 1 92 ? 3.156 11.773 17.047 1 94.94 92 TRP A C 1
ATOM 725 O O . TRP A 1 92 ? 4.305 12.172 16.828 1 94.94 92 TRP A O 1
ATOM 735 N N . TYR A 1 93 ? 2.857 10.5 17.078 1 92.75 93 TYR A N 1
ATOM 736 C CA . TYR A 1 93 ? 3.881 9.477 16.922 1 92.75 93 TYR A CA 1
ATOM 737 C C . TYR A 1 93 ? 4.582 9.609 15.578 1 92.75 93 TYR A C 1
ATOM 739 O O . TYR A 1 93 ? 5.812 9.516 15.5 1 92.75 93 TYR A O 1
ATOM 747 N N . PHE A 1 94 ? 3.887 9.859 14.602 1 91.12 94 PHE A N 1
ATOM 748 C CA . PHE A 1 94 ? 4.48 9.836 13.266 1 91.12 94 PHE A CA 1
ATOM 749 C C . PHE A 1 94 ? 5.215 11.141 12.984 1 91.12 94 PHE A C 1
ATOM 751 O O . PHE A 1 94 ? 6.227 11.156 12.273 1 91.12 94 PHE A O 1
ATOM 758 N N . LEU A 1 95 ? 4.719 12.273 13.539 1 90.12 95 LEU A N 1
ATOM 759 C CA . LEU A 1 95 ? 5.496 13.5 13.477 1 90.12 95 LEU A CA 1
ATOM 760 C C . LEU A 1 95 ? 6.805 13.359 14.25 1 90.12 95 LEU A C 1
ATOM 762 O O . LEU A 1 95 ? 7.852 13.836 13.805 1 90.12 95 LEU A O 1
ATOM 766 N N . TYR A 1 96 ? 6.66 12.703 15.359 1 88.38 96 TYR A N 1
ATOM 767 C CA . TYR A 1 96 ? 7.836 12.445 16.188 1 88.38 96 TYR A CA 1
ATOM 768 C C . TYR A 1 96 ? 8.836 11.57 15.445 1 88.38 96 TYR A C 1
ATOM 770 O O . TYR A 1 96 ? 10.039 11.859 15.438 1 88.38 96 TYR A O 1
ATOM 778 N N . ILE A 1 97 ? 8.391 10.562 14.836 1 84 97 ILE A N 1
ATOM 779 C CA . ILE A 1 97 ? 9.25 9.633 14.117 1 84 97 ILE A CA 1
ATOM 780 C C . ILE A 1 97 ? 9.891 10.336 12.922 1 84 97 ILE A C 1
ATOM 782 O O . ILE A 1 97 ? 11.078 10.164 12.656 1 84 97 ILE A O 1
ATOM 786 N N . ASP A 1 98 ? 9.195 11.094 12.258 1 77.19 98 ASP A N 1
ATOM 787 C CA . ASP A 1 98 ? 9.68 11.797 11.078 1 77.19 98 ASP A CA 1
ATOM 788 C C . ASP A 1 98 ? 10.75 12.82 11.445 1 77.19 98 ASP A C 1
ATOM 790 O O . ASP A 1 98 ? 11.734 12.984 10.727 1 77.19 98 ASP A O 1
ATOM 794 N N . ASP A 1 99 ? 10.578 13.523 12.492 1 72.31 99 ASP A N 1
ATOM 795 C CA . ASP A 1 99 ? 11.484 14.602 12.883 1 72.31 99 ASP A CA 1
ATOM 796 C C . ASP A 1 99 ? 12.672 14.055 13.68 1 72.31 99 ASP A C 1
ATOM 798 O O . ASP A 1 99 ? 13.773 14.602 13.609 1 72.31 99 ASP A O 1
ATOM 802 N N . TYR A 1 100 ? 12.414 13.141 14.492 1 63.97 100 TYR A N 1
ATOM 803 C CA . TYR A 1 100 ? 13.43 12.68 15.43 1 63.97 100 TYR A CA 1
ATOM 804 C C . TYR A 1 100 ? 14.141 11.438 14.891 1 63.97 100 TYR A C 1
ATOM 806 O O . TYR A 1 100 ? 15.344 11.266 15.109 1 63.97 100 TYR A O 1
ATOM 814 N N . CYS A 1 101 ? 13.391 10.523 14.43 1 58.62 101 CYS A N 1
ATOM 815 C CA . CYS A 1 101 ? 13.938 9.195 14.18 1 58.62 101 CYS A CA 1
ATOM 816 C C . CYS A 1 101 ? 14.938 9.227 13.031 1 58.62 101 CYS A C 1
ATOM 818 O O . CYS A 1 101 ? 15.609 8.227 12.758 1 58.62 101 CYS A O 1
ATOM 820 N N . GLN A 1 102 ? 15.125 10.336 12.414 1 57.94 102 GLN A N 1
ATOM 821 C CA . GLN A 1 102 ? 16.25 10.367 11.5 1 57.94 102 GLN A CA 1
ATOM 822 C C . GLN A 1 102 ? 17.562 10.086 12.227 1 57.94 102 GLN A C 1
ATOM 824 O O . GLN A 1 102 ? 18.516 9.586 11.633 1 57.94 102 GLN A O 1
ATOM 829 N N . ARG A 1 103 ? 17.484 10.086 13.578 1 57.03 103 ARG A N 1
ATOM 830 C CA . ARG A 1 103 ? 18.688 9.875 14.359 1 57.03 103 ARG A CA 1
ATOM 831 C C . ARG A 1 103 ? 18.703 8.492 15 1 57.03 103 ARG A C 1
ATOM 833 O O . ARG A 1 103 ? 19.766 7.984 15.375 1 57.03 103 ARG A O 1
ATOM 840 N N . HIS A 1 104 ? 17.531 7.816 15.086 1 65.94 104 HIS A N 1
ATOM 841 C CA . HIS A 1 104 ? 17.484 6.539 15.789 1 65.94 104 HIS A CA 1
ATOM 842 C C . HIS A 1 104 ? 16.812 5.461 14.938 1 65.94 104 HIS A C 1
ATOM 844 O O . HIS A 1 104 ? 15.859 4.82 15.375 1 65.94 104 HIS A O 1
ATOM 850 N N . THR A 1 105 ? 17.359 5.184 13.945 1 65.25 105 THR A N 1
ATOM 851 C CA . THR A 1 105 ? 16.812 4.277 12.938 1 65.25 105 THR A CA 1
ATOM 852 C C . THR A 1 105 ? 16.906 2.828 13.406 1 65.25 105 THR A C 1
ATOM 854 O O . THR A 1 105 ? 16.094 1.991 13.008 1 65.25 105 THR A O 1
ATOM 857 N N . ASP A 1 106 ? 17.719 2.57 14.281 1 72.75 106 ASP A N 1
ATOM 858 C CA . ASP A 1 106 ? 17.891 1.184 14.703 1 72.75 106 ASP A CA 1
ATOM 859 C C . ASP A 1 106 ? 16.672 0.69 15.477 1 72.75 106 ASP A C 1
ATOM 861 O O . ASP A 1 106 ? 16.234 -0.453 15.305 1 72.75 106 ASP A O 1
ATOM 865 N N . ARG A 1 107 ? 16.156 1.539 16.234 1 73.56 107 ARG A N 1
ATOM 866 C CA . ARG A 1 107 ? 14.984 1.148 17.016 1 73.56 107 ARG A CA 1
ATOM 867 C C . ARG A 1 107 ? 13.766 0.963 16.125 1 73.56 107 ARG A C 1
ATOM 869 O O . ARG A 1 107 ? 12.969 0.047 16.328 1 73.56 107 ARG A O 1
ATOM 876 N N . LEU A 1 108 ? 13.68 1.756 15.094 1 80.25 108 LEU A N 1
ATOM 877 C CA . LEU A 1 108 ? 12.547 1.688 14.172 1 80.25 108 LEU A CA 1
ATOM 878 C C . LEU A 1 108 ? 12.602 0.417 13.328 1 80.25 108 LEU A C 1
ATOM 880 O O . LEU A 1 108 ? 11.57 -0.154 12.984 1 80.25 108 LEU A O 1
ATOM 884 N N . ALA A 1 109 ? 13.828 0.007 13.195 1 78.56 109 ALA A N 1
ATOM 885 C CA . ALA A 1 109 ? 14.023 -1.155 12.328 1 78.56 109 ALA A CA 1
ATOM 886 C C . ALA A 1 109 ? 13.469 -2.42 12.977 1 78.56 109 ALA A C 1
ATOM 888 O O . ALA A 1 109 ? 13.008 -3.33 12.289 1 78.56 109 ALA A O 1
ATOM 889 N N . THR A 1 110 ? 13.359 -2.455 14.242 1 82.62 110 THR A N 1
ATOM 890 C CA . THR A 1 110 ? 12.953 -3.678 14.93 1 82.62 110 THR A CA 1
ATOM 891 C C . THR A 1 110 ? 11.5 -3.592 15.375 1 82.62 110 THR A C 1
ATOM 893 O O . THR A 1 110 ? 10.953 -4.559 15.914 1 82.62 110 THR A O 1
ATOM 896 N N . PHE A 1 111 ? 10.883 -2.547 15.133 1 88.75 111 PHE A N 1
ATOM 897 C CA . PHE A 1 111 ? 9.531 -2.334 15.625 1 88.75 111 PHE A CA 1
ATOM 898 C C . PHE A 1 111 ? 8.578 -3.383 15.062 1 88.75 111 PHE A C 1
ATOM 900 O O . PHE A 1 111 ? 7.918 -4.098 15.82 1 88.75 111 PHE A O 1
ATOM 907 N N . GLN A 1 112 ? 8.578 -3.533 13.797 1 91 112 GLN A N 1
ATOM 908 C CA . GLN A 1 112 ? 7.633 -4.445 13.164 1 91 112 GLN A CA 1
ATOM 909 C C . GLN A 1 112 ? 7.957 -5.898 13.508 1 91 112 GLN A C 1
ATOM 911 O O . GLN A 1 112 ? 7.051 -6.715 13.695 1 91 112 GLN A O 1
ATOM 916 N N . GLN A 1 113 ? 9.219 -6.129 13.562 1 89.75 113 GLN A N 1
ATOM 917 C CA . GLN A 1 113 ? 9.609 -7.461 14.008 1 89.75 113 GLN A CA 1
ATOM 918 C C . GLN A 1 113 ? 9.039 -7.77 15.383 1 89.75 113 GLN A C 1
ATOM 920 O O . GLN A 1 113 ? 8.555 -8.883 15.625 1 89.75 113 GLN A O 1
ATOM 925 N N . GLY A 1 114 ? 9.086 -6.816 16.266 1 88.94 114 GLY A N 1
ATOM 926 C CA . GLY A 1 114 ? 8.539 -6.98 17.609 1 88.94 114 GLY A CA 1
ATOM 927 C C . GLY A 1 114 ? 7.039 -7.199 17.609 1 88.94 114 GLY A C 1
ATOM 928 O O . GLY A 1 114 ? 6.52 -7.984 18.406 1 88.94 114 GLY A O 1
ATOM 929 N N . VAL A 1 115 ? 6.359 -6.543 16.734 1 89.69 115 VAL A N 1
ATOM 930 C CA . VAL A 1 115 ? 4.91 -6.645 16.625 1 89.69 115 VAL A CA 1
ATOM 931 C C . VAL A 1 115 ? 4.512 -8.078 16.297 1 89.69 115 VAL A C 1
ATOM 933 O O . VAL A 1 115 ? 3.564 -8.625 16.875 1 89.69 115 VAL A O 1
ATOM 936 N N . PHE A 1 116 ? 5.281 -8.758 15.477 1 90.31 116 PHE A N 1
ATOM 937 C CA . PHE A 1 116 ? 4.914 -10.094 15.008 1 90.31 116 PHE A CA 1
ATOM 938 C C . PHE A 1 116 ? 5.484 -11.164 15.93 1 90.31 116 PHE A C 1
ATOM 940 O O . PHE A 1 116 ? 4.977 -12.289 15.969 1 90.31 116 PHE A O 1
ATOM 947 N N . SER A 1 117 ? 6.531 -10.859 16.656 1 85 117 SER A N 1
ATOM 948 C CA . SER A 1 117 ? 7.184 -11.844 17.516 1 85 117 SER A CA 1
ATOM 949 C C . SER A 1 117 ? 6.699 -11.727 18.953 1 85 117 SER A C 1
ATOM 951 O O . SER A 1 117 ? 7.324 -12.266 19.875 1 85 117 SER A O 1
ATOM 953 N N . TYR A 1 118 ? 5.719 -11.062 19.266 1 76.69 118 TYR A N 1
ATOM 954 C CA . TYR A 1 118 ? 5.168 -10.875 20.609 1 76.69 118 TYR A CA 1
ATOM 955 C C . TYR A 1 118 ? 6.188 -10.219 21.516 1 76.69 118 TYR A C 1
ATOM 957 O O . TYR A 1 118 ? 6.203 -10.477 22.734 1 76.69 118 TYR A O 1
ATOM 965 N N . MET A 1 119 ? 7.031 -9.57 20.938 1 76.44 119 MET A N 1
ATOM 966 C CA . MET A 1 119 ? 8.078 -8.961 21.734 1 76.44 119 MET A CA 1
ATOM 967 C C . MET A 1 119 ? 7.648 -7.574 22.219 1 76.44 119 MET A C 1
ATOM 969 O O . MET A 1 119 ? 7.016 -6.824 21.469 1 76.44 119 MET A O 1
ATOM 973 N N . ILE A 1 120 ? 7.926 -7.375 23.453 1 72.88 120 ILE A N 1
ATOM 974 C CA . ILE A 1 120 ? 7.793 -6.023 23.984 1 72.88 120 ILE A CA 1
ATOM 975 C C . ILE A 1 120 ? 9.086 -5.242 23.75 1 72.88 120 ILE A C 1
ATOM 977 O O . ILE A 1 120 ? 10.172 -5.707 24.109 1 72.88 120 ILE A O 1
ATOM 981 N N . ALA A 1 121 ? 8.898 -4.141 23.062 1 72.38 121 ALA A N 1
ATOM 982 C CA . ALA A 1 121 ? 10.078 -3.34 22.734 1 72.38 121 ALA A CA 1
ATOM 983 C C . ALA A 1 121 ? 10.672 -2.711 24 1 72.38 121 ALA A C 1
ATOM 985 O O . ALA A 1 121 ? 9.961 -2.455 24.969 1 72.38 121 ALA A O 1
ATOM 986 N N . GLU A 1 122 ? 11.922 -2.516 23.906 1 71.38 122 GLU A N 1
ATOM 987 C CA . GLU A 1 122 ? 12.586 -1.789 24.984 1 71.38 122 GLU A CA 1
ATOM 988 C C . GLU A 1 122 ? 12.211 -0.309 24.953 1 71.38 122 GLU A C 1
ATOM 990 O O . GLU A 1 122 ? 12.195 0.348 26 1 71.38 122 GLU A O 1
ATOM 995 N N . ASP A 1 123 ? 11.875 0.089 23.828 1 78.25 123 ASP A N 1
ATOM 996 C CA . ASP A 1 123 ? 11.562 1.5 23.625 1 78.25 123 ASP A CA 1
ATOM 997 C C . ASP A 1 123 ? 10.109 1.798 23.969 1 78.25 123 ASP A C 1
ATOM 999 O O . ASP A 1 123 ? 9.188 1.218 23.391 1 78.25 123 ASP A O 1
ATOM 1003 N N . LYS A 1 124 ? 9.977 2.727 24.844 1 80.62 124 LYS A N 1
ATOM 1004 C CA . LYS A 1 124 ? 8.648 3.1 25.328 1 80.62 124 LYS A CA 1
ATOM 1005 C C . LYS A 1 124 ? 7.797 3.676 24.203 1 80.62 124 LYS A C 1
ATOM 1007 O O . LYS A 1 124 ? 6.594 3.422 24.141 1 80.62 124 LYS A O 1
ATOM 1012 N N . VAL A 1 125 ? 8.391 4.414 23.328 1 80.06 125 VAL A N 1
ATOM 1013 C CA . VAL A 1 125 ? 7.664 5.066 22.234 1 80.06 125 VAL A CA 1
ATOM 1014 C C . VAL A 1 125 ? 7.074 4.012 21.312 1 80.06 125 VAL A C 1
ATOM 1016 O O . VAL A 1 125 ? 5.914 4.109 20.906 1 80.06 125 VAL A O 1
ATOM 1019 N N . LEU A 1 126 ? 7.812 2.998 21.078 1 84.06 126 LEU A N 1
ATOM 1020 C CA . LEU A 1 126 ? 7.371 1.948 20.172 1 84.06 126 LEU A CA 1
ATOM 1021 C C . LEU A 1 126 ? 6.262 1.114 20.797 1 84.06 126 LEU A C 1
ATOM 1023 O O . LEU A 1 126 ? 5.324 0.697 20.109 1 84.06 126 LEU A O 1
ATOM 1027 N N . ASN A 1 127 ? 6.383 0.929 22.047 1 87.56 127 ASN A N 1
ATOM 1028 C CA . ASN A 1 127 ? 5.324 0.216 22.75 1 87.56 127 ASN A CA 1
ATOM 1029 C C . ASN A 1 127 ? 4.027 1.021 22.781 1 87.56 127 ASN A C 1
ATOM 1031 O O . ASN A 1 127 ? 2.941 0.463 22.609 1 87.56 127 ASN A O 1
ATOM 1035 N N . ASP A 1 128 ? 4.176 2.279 23 1 89.56 128 ASP A N 1
ATOM 1036 C CA . ASP A 1 128 ? 3 3.146 23.031 1 89.56 128 ASP A CA 1
ATOM 1037 C C . ASP A 1 128 ? 2.377 3.266 21.641 1 89.56 128 ASP A C 1
ATOM 1039 O O . ASP A 1 128 ? 1.153 3.352 21.516 1 89.56 128 ASP A O 1
ATOM 1043 N N . LEU A 1 129 ? 3.221 3.32 20.672 1 91.75 129 LEU A N 1
ATOM 1044 C CA . LEU A 1 129 ? 2.727 3.332 19.297 1 91.75 129 LEU A CA 1
ATOM 1045 C C . LEU A 1 129 ? 1.925 2.07 19 1 91.75 129 LEU A C 1
ATOM 1047 O O . LEU A 1 129 ? 0.842 2.143 18.406 1 91.75 129 LEU A O 1
ATOM 1051 N N . ARG A 1 130 ? 2.453 0.925 19.359 1 92.31 130 ARG A N 1
ATOM 1052 C CA . ARG A 1 130 ? 1.742 -0.334 19.156 1 92.31 130 ARG A CA 1
ATOM 1053 C C . ARG A 1 130 ? 0.373 -0.3 19.828 1 92.31 130 ARG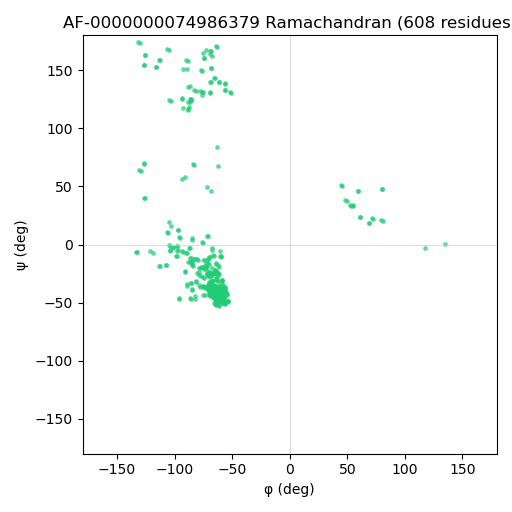 A C 1
ATOM 1055 O O . ARG A 1 130 ? -0.62 -0.746 19.25 1 92.31 130 ARG A O 1
ATOM 1062 N N . ARG A 1 131 ? 0.311 0.22 21.031 1 92.38 131 ARG A N 1
ATOM 1063 C CA . ARG A 1 131 ? -0.95 0.338 21.75 1 92.38 131 ARG A CA 1
ATOM 1064 C C . ARG A 1 131 ? -1.912 1.274 21.031 1 92.38 131 ARG A C 1
ATOM 1066 O O . ARG A 1 131 ? -3.117 1.019 20.984 1 92.38 131 ARG A O 1
ATOM 1073 N N . CYS A 1 132 ? -1.354 2.311 20.578 1 95.19 132 CYS A N 1
ATOM 1074 C CA . CYS A 1 132 ? -2.168 3.254 19.812 1 95.19 132 CYS A CA 1
ATOM 1075 C C . CYS A 1 132 ? -2.777 2.584 18.594 1 95.19 132 CYS A C 1
ATOM 1077 O O . CYS A 1 132 ? -3.971 2.734 18.328 1 95.19 132 CYS A O 1
ATOM 1079 N N . LEU A 1 133 ? -1.988 1.799 17.875 1 96 133 LEU A N 1
ATOM 1080 C CA . LEU A 1 133 ? -2.48 1.096 16.703 1 96 133 LEU A CA 1
ATOM 1081 C C . LEU A 1 133 ? -3.572 0.099 17.078 1 96 133 LEU A C 1
ATOM 1083 O O . LEU A 1 133 ? -4.59 -0.003 16.391 1 96 133 LEU A O 1
ATOM 1087 N N . ALA A 1 134 ? -3.434 -0.516 18.188 1 94.56 134 ALA A N 1
ATOM 1088 C CA . ALA A 1 134 ? -4.43 -1.476 18.672 1 94.56 134 ALA A CA 1
ATOM 1089 C C . ALA A 1 134 ? -5.738 -0.779 19.016 1 94.56 134 ALA A C 1
ATOM 1091 O O . ALA A 1 134 ? -6.82 -1.352 18.844 1 94.56 134 ALA A O 1
ATOM 1092 N N . ASP A 1 135 ? -5.625 0.428 19.438 1 96.06 135 ASP A N 1
ATOM 1093 C CA . ASP A 1 135 ? -6.793 1.179 19.891 1 96.06 135 ASP A CA 1
ATOM 1094 C C . ASP A 1 135 ? -7.684 1.559 18.703 1 96.06 135 ASP A C 1
ATOM 1096 O O . ASP A 1 135 ? -8.844 1.942 18.891 1 96.06 135 ASP A O 1
ATOM 1100 N N . ALA A 1 136 ? -7.172 1.471 17.4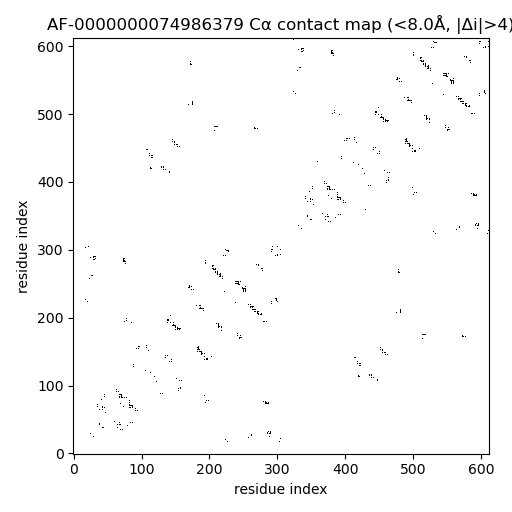84 1 97.5 136 ALA A N 1
ATOM 1101 C CA . ALA A 1 136 ? -7.961 1.788 16.297 1 97.5 136 ALA A CA 1
ATOM 1102 C C . ALA A 1 136 ? -9.195 0.899 16.203 1 97.5 136 ALA A C 1
ATOM 1104 O O . ALA A 1 136 ? -10.258 1.341 15.75 1 97.5 136 ALA A O 1
ATOM 1105 N N . TYR A 1 137 ? -9.125 -0.324 16.703 1 96.06 137 TYR A N 1
ATOM 1106 C CA . TYR A 1 137 ? -10.188 -1.307 16.578 1 96.06 137 TYR A CA 1
ATOM 1107 C C . TYR A 1 137 ? -11.367 -0.96 17.469 1 96.06 137 TYR A C 1
ATOM 1109 O O . TYR A 1 137 ? -12.477 -1.458 17.266 1 96.06 137 TYR A O 1
ATOM 1117 N N . ARG A 1 138 ? -11.109 -0.162 18.453 1 96.69 138 ARG A N 1
ATOM 1118 C CA . ARG A 1 138 ? -12.195 0.305 19.297 1 96.69 138 ARG A CA 1
ATOM 1119 C C . ARG A 1 138 ? -13.039 1.355 18.578 1 96.69 138 ARG A C 1
ATOM 1121 O O . ARG A 1 138 ? -14.258 1.423 18.781 1 96.69 138 ARG A O 1
ATOM 1128 N N . LEU A 1 139 ? -12.438 2.107 17.672 1 98.19 139 LEU A N 1
ATOM 1129 C CA . LEU A 1 139 ? -13.062 3.324 17.172 1 98.19 139 LEU A CA 1
ATOM 1130 C C . LEU A 1 139 ? -13.445 3.172 15.703 1 98.19 139 LEU A C 1
ATOM 1132 O O . LEU A 1 139 ? -14.273 3.924 15.188 1 98.19 139 LEU A O 1
ATOM 1136 N N . TRP A 1 140 ? -12.875 2.209 14.984 1 98.06 140 TRP A N 1
ATOM 1137 C CA . TRP A 1 140 ? -13.188 1.939 13.586 1 98.06 140 TRP A CA 1
ATOM 1138 C C . TRP A 1 140 ? -13.57 0.477 13.383 1 98.06 140 TRP A C 1
ATOM 1140 O O . TRP A 1 140 ? -13.203 -0.384 14.188 1 98.06 140 TRP A O 1
ATOM 1150 N N . ASP A 1 141 ? -14.359 0.213 12.328 1 96.38 141 ASP A N 1
ATOM 1151 C CA . ASP A 1 141 ? -14.672 -1.16 11.945 1 96.38 141 ASP A CA 1
ATOM 1152 C C . ASP A 1 141 ? -13.422 -1.914 11.516 1 96.38 141 ASP A C 1
ATOM 1154 O O . ASP A 1 141 ? -12.359 -1.311 11.312 1 96.38 141 ASP A O 1
ATOM 1158 N N . ASP A 1 142 ? -13.477 -3.16 11.32 1 94.12 142 ASP A N 1
ATOM 1159 C CA . ASP A 1 142 ? -12.328 -4.035 11.125 1 94.12 142 ASP A CA 1
ATOM 1160 C C . ASP A 1 142 ? -11.523 -3.625 9.891 1 94.12 142 ASP A C 1
ATOM 1162 O O . ASP A 1 142 ? -10.305 -3.451 9.969 1 94.12 142 ASP A O 1
ATOM 1166 N N . ILE A 1 143 ? -12.18 -3.4 8.758 1 95.38 143 ILE A N 1
ATOM 1167 C CA . ILE A 1 143 ? -11.492 -3.113 7.508 1 95.38 143 ILE A CA 1
ATOM 1168 C C . ILE A 1 143 ? -10.75 -1.78 7.621 1 95.38 143 ILE A C 1
ATOM 1170 O O . ILE A 1 143 ? -9.539 -1.711 7.383 1 95.38 143 ILE A O 1
ATOM 1174 N N . PRO A 1 144 ? -11.445 -0.716 8.062 1 97.81 144 PRO A N 1
ATOM 1175 C CA . PRO A 1 144 ? -10.703 0.54 8.211 1 97.81 144 PRO A CA 1
ATOM 1176 C C . PRO A 1 144 ? -9.656 0.485 9.32 1 97.81 144 PRO A C 1
ATOM 1178 O O . PRO A 1 144 ? -8.578 1.077 9.188 1 97.81 144 PRO A O 1
ATOM 1181 N N . ALA A 1 145 ? -9.906 -0.193 10.391 1 97.81 145 ALA A N 1
ATOM 1182 C CA . ALA A 1 145 ? -8.906 -0.338 11.445 1 97.81 145 ALA A CA 1
ATOM 1183 C C . ALA A 1 145 ? -7.664 -1.062 10.93 1 97.81 145 ALA A C 1
ATOM 1185 O O . ALA A 1 145 ? -6.535 -0.668 11.227 1 97.81 145 ALA A O 1
ATOM 1186 N N . ASN A 1 146 ? -7.891 -2.088 10.148 1 96.69 146 ASN A N 1
ATOM 1187 C CA . ASN A 1 146 ? -6.777 -2.764 9.484 1 96.69 146 ASN A CA 1
ATOM 1188 C C . ASN A 1 146 ? -5.98 -1.804 8.609 1 96.69 146 ASN A C 1
ATOM 1190 O O . ASN A 1 146 ? -4.75 -1.835 8.609 1 96.69 146 ASN A O 1
ATOM 1194 N N . GLY A 1 147 ? -6.715 -0.972 7.887 1 97.44 147 GLY A N 1
ATOM 1195 C CA . GLY A 1 147 ? -6.062 0.009 7.031 1 97.44 147 GLY A CA 1
ATOM 1196 C C . GLY A 1 147 ? -5.227 1.01 7.805 1 97.44 147 GLY A C 1
ATOM 1197 O O . GLY A 1 147 ? -4.117 1.355 7.387 1 97.44 147 GLY A O 1
ATOM 1198 N N . ILE A 1 148 ? -5.688 1.449 8.922 1 98.19 148 ILE A N 1
ATOM 1199 C CA . ILE A 1 148 ? -5 2.43 9.758 1 98.19 148 ILE A CA 1
ATOM 1200 C C . ILE A 1 148 ? -3.717 1.821 10.312 1 98.19 148 ILE A C 1
ATOM 1202 O O . ILE A 1 148 ? -2.648 2.434 10.242 1 98.19 148 ILE A O 1
ATOM 1206 N N . THR A 1 149 ? -3.797 0.62 10.797 1 97.12 149 THR A N 1
ATOM 1207 C CA . THR A 1 149 ? -2.648 -0.018 11.43 1 97.12 149 THR A CA 1
ATOM 1208 C C . THR A 1 149 ? -1.581 -0.361 10.391 1 97.12 149 THR A C 1
ATOM 1210 O O . THR A 1 149 ? -0.394 -0.111 10.609 1 97.12 149 THR A O 1
ATOM 1213 N N . VAL A 1 150 ? -2.023 -0.85 9.258 1 96.81 150 VAL A N 1
ATOM 1214 C CA . VAL A 1 150 ? -1.085 -1.201 8.195 1 96.81 150 VAL A CA 1
ATOM 1215 C C . VAL A 1 150 ? -0.396 0.058 7.676 1 96.81 150 VAL A C 1
ATOM 1217 O O . VAL A 1 150 ? 0.815 0.058 7.438 1 96.81 150 VAL A O 1
ATOM 1220 N N . SER A 1 151 ? -1.158 1.06 7.488 1 97 151 SER A N 1
ATOM 1221 C CA . SER A 1 151 ? -0.583 2.326 7.051 1 97 151 SER A CA 1
ATOM 1222 C C . SER A 1 151 ? 0.445 2.844 8.055 1 97 151 SER A C 1
ATOM 1224 O O . SER A 1 151 ? 1.453 3.438 7.664 1 97 151 SER A O 1
ATOM 1226 N N . GLY A 1 152 ? 0.193 2.652 9.32 1 95.5 152 GLY A N 1
ATOM 1227 C CA . GLY A 1 152 ? 1.171 3.004 10.336 1 95.5 152 GLY A CA 1
ATOM 1228 C C . GLY A 1 152 ? 2.473 2.236 10.203 1 95.5 152 GLY A C 1
ATOM 1229 O O . GLY A 1 152 ? 3.555 2.822 10.273 1 95.5 152 GLY A O 1
ATOM 1230 N N . LEU A 1 153 ? 2.361 0.973 10.008 1 95.25 153 LEU A N 1
ATOM 1231 C CA . LEU A 1 153 ? 3.551 0.151 9.805 1 95.25 153 LEU A CA 1
ATOM 1232 C C . LEU A 1 153 ? 4.312 0.592 8.562 1 95.25 153 LEU A C 1
ATOM 1234 O O . LEU A 1 153 ? 5.543 0.649 8.57 1 95.25 153 LEU A O 1
ATOM 1238 N N . GLU A 1 154 ? 3.584 0.93 7.527 1 95.25 154 GLU A N 1
ATOM 1239 C CA . GLU A 1 154 ? 4.195 1.396 6.289 1 95.25 154 GLU A CA 1
ATOM 1240 C C . GLU A 1 154 ? 4.934 2.715 6.5 1 95.25 154 GLU A C 1
ATOM 1242 O O . GLU A 1 154 ? 5.969 2.961 5.875 1 95.25 154 GLU A O 1
ATOM 1247 N N . SER A 1 155 ? 4.375 3.52 7.293 1 93.94 155 SER A N 1
ATOM 1248 C CA . SER A 1 155 ? 5.016 4.801 7.566 1 93.94 155 SER A CA 1
ATOM 1249 C C . SER A 1 155 ? 6.359 4.609 8.266 1 93.94 155 SER A C 1
ATOM 1251 O O . SER A 1 155 ? 7.328 5.309 7.961 1 93.94 155 SER A O 1
ATOM 1253 N N . VAL A 1 156 ? 6.391 3.689 9.195 1 91.56 156 VAL A N 1
ATOM 1254 C CA . VAL A 1 156 ? 7.648 3.377 9.875 1 91.56 156 VAL A CA 1
ATOM 1255 C C . VAL A 1 156 ? 8.664 2.852 8.859 1 91.56 156 VAL A C 1
ATOM 1257 O O . VAL A 1 156 ? 9.812 3.293 8.836 1 91.56 156 VAL A O 1
ATOM 1260 N N . ASN A 1 157 ? 8.195 1.979 8.055 1 92.94 157 ASN A N 1
ATOM 1261 C CA . ASN A 1 157 ? 9.07 1.439 7.027 1 92.94 157 ASN A CA 1
ATOM 1262 C C . ASN A 1 157 ? 9.5 2.516 6.031 1 92.94 157 ASN A C 1
ATOM 1264 O O . ASN A 1 157 ? 10.625 2.502 5.539 1 92.94 157 ASN A O 1
ATOM 1268 N N . GLY A 1 158 ? 8.555 3.381 5.707 1 92.19 158 GLY A N 1
ATOM 1269 C CA . GLY A 1 158 ? 8.867 4.5 4.832 1 92.19 158 GLY A CA 1
ATOM 1270 C C . GLY A 1 158 ? 9.992 5.375 5.359 1 92.19 158 GLY A C 1
ATOM 1271 O O . GLY A 1 158 ? 10.844 5.828 4.594 1 92.19 158 GLY A O 1
ATOM 1272 N N . CYS A 1 159 ? 10.008 5.547 6.613 1 88.69 159 CYS A N 1
ATOM 1273 C CA . CYS A 1 159 ? 11.07 6.332 7.234 1 88.69 159 CYS A CA 1
ATOM 1274 C C . CYS A 1 159 ? 12.422 5.648 7.066 1 88.69 159 CYS A C 1
ATOM 1276 O O . CYS A 1 159 ? 13.438 6.312 6.832 1 88.69 159 CYS A O 1
ATOM 1278 N N . LEU A 1 160 ? 12.406 4.348 7.203 1 89.12 160 LEU A N 1
ATOM 1279 C CA . LEU A 1 160 ? 13.633 3.596 6.988 1 89.12 160 LEU A CA 1
ATOM 1280 C C . LEU A 1 160 ? 14.102 3.727 5.543 1 89.12 160 LEU A C 1
ATOM 1282 O O . LEU A 1 160 ? 15.297 3.898 5.285 1 89.12 160 LEU A O 1
ATOM 1286 N N . ILE A 1 161 ? 13.172 3.695 4.629 1 91 161 ILE A N 1
ATOM 1287 C CA . ILE A 1 161 ? 13.492 3.799 3.211 1 91 161 ILE A CA 1
ATOM 1288 C C . ILE A 1 161 ? 14.039 5.191 2.904 1 91 161 ILE A C 1
ATOM 1290 O O . ILE A 1 161 ? 14.969 5.34 2.105 1 91 161 ILE A O 1
ATOM 1294 N N . GLU A 1 162 ? 13.477 6.195 3.49 1 86.31 162 GLU A N 1
ATOM 1295 C CA . GLU A 1 162 ? 13.938 7.562 3.273 1 86.31 162 GLU A CA 1
ATOM 1296 C C . GLU A 1 162 ? 15.391 7.73 3.701 1 86.31 162 GLU A C 1
ATOM 1298 O O . GLU A 1 162 ? 16.141 8.492 3.086 1 86.31 162 GLU A O 1
ATOM 1303 N N . LYS A 1 163 ? 15.703 7.07 4.68 1 83 163 LYS A N 1
ATOM 1304 C CA . LYS A 1 163 ? 17.094 7.121 5.125 1 83 163 LYS A CA 1
ATOM 1305 C C . LYS A 1 163 ? 18.031 6.508 4.086 1 83 163 LYS A C 1
ATOM 1307 O O . LYS A 1 163 ? 19.156 6.969 3.91 1 83 163 LYS A O 1
ATOM 1312 N N . LEU A 1 164 ? 17.547 5.523 3.447 1 82.31 164 LEU A N 1
ATOM 1313 C CA . LEU A 1 164 ? 18.312 4.891 2.383 1 82.31 164 LEU A CA 1
ATOM 1314 C C . LEU A 1 164 ? 18.5 5.848 1.209 1 82.31 164 LEU A C 1
ATOM 1316 O O . LEU A 1 164 ? 19.5 5.754 0.48 1 82.31 164 LEU A O 1
ATOM 1320 N N . LEU A 1 165 ? 17.625 6.754 1.107 1 79.44 165 LEU A N 1
ATOM 1321 C CA . LEU A 1 165 ? 17.641 7.684 -0.017 1 79.44 165 LEU A CA 1
ATOM 1322 C C . LEU A 1 165 ? 18.859 8.602 0.063 1 79.44 165 LEU A C 1
ATOM 1324 O O . LEU A 1 165 ? 19.328 9.094 -0.961 1 79.44 165 LEU A O 1
ATOM 1328 N N . CYS A 1 166 ? 19.25 8.719 1.334 1 76.25 166 CYS A N 1
ATOM 1329 C CA . CYS A 1 166 ? 20.422 9.562 1.497 1 76.25 166 CYS A CA 1
ATOM 1330 C C . CYS A 1 166 ? 21.625 8.961 0.782 1 76.25 166 CYS A C 1
ATOM 1332 O O . CYS A 1 166 ? 22.109 7.883 1.15 1 76.25 166 CYS A O 1
ATOM 1334 N N . GLY A 1 167 ? 21.734 9.227 -0.522 1 75.06 167 GLY A N 1
ATOM 1335 C CA . GLY A 1 167 ? 22.875 8.758 -1.292 1 75.06 167 GLY A CA 1
ATOM 1336 C C . GLY A 1 167 ? 22.484 7.801 -2.406 1 75.06 167 GLY A C 1
ATOM 1337 O O . GLY A 1 167 ? 23.359 7.266 -3.096 1 75.06 167 GLY A O 1
ATOM 1338 N N . MET A 1 168 ? 21.266 7.535 -2.43 1 85.25 168 MET A N 1
ATOM 1339 C CA . MET A 1 168 ? 20.797 6.625 -3.465 1 85.25 168 MET A CA 1
ATOM 1340 C C . MET A 1 168 ? 20.438 7.383 -4.734 1 85.25 168 MET A C 1
ATOM 1342 O O . MET A 1 168 ? 19.578 8.266 -4.711 1 85.25 168 MET A O 1
ATOM 1346 N N . PRO A 1 169 ? 21.156 7.082 -5.746 1 87.38 169 PRO A N 1
ATOM 1347 C CA . PRO A 1 169 ? 20.734 7.719 -6.996 1 87.38 169 PRO A CA 1
ATOM 1348 C C . PRO A 1 169 ? 19.312 7.328 -7.414 1 87.38 169 PRO A C 1
ATOM 1350 O O . PRO A 1 169 ? 18.922 6.172 -7.25 1 87.38 169 PRO A O 1
ATOM 1353 N N . ILE A 1 170 ? 18.609 8.281 -7.891 1 91.69 170 ILE A N 1
ATOM 1354 C CA . ILE A 1 170 ? 17.25 8.023 -8.336 1 91.69 170 ILE A CA 1
ATOM 1355 C C . ILE A 1 170 ? 17.25 7.715 -9.828 1 91.69 170 ILE A C 1
ATOM 1357 O O . ILE A 1 170 ? 17.734 8.5 -10.641 1 91.69 170 ILE A O 1
ATOM 1361 N N . SER A 1 171 ? 16.688 6.633 -10.156 1 95 171 SER A N 1
ATOM 1362 C CA . SER A 1 171 ? 16.594 6.262 -11.562 1 95 171 SER A CA 1
ATOM 1363 C C . SER A 1 171 ? 15.484 7.043 -12.266 1 95 171 SER A C 1
ATOM 1365 O O . SER A 1 171 ? 14.344 7.078 -11.789 1 95 171 SER A O 1
ATOM 1367 N N . PRO A 1 172 ? 15.766 7.582 -13.383 1 95.25 172 PRO A N 1
ATOM 1368 C CA . PRO A 1 172 ? 14.711 8.281 -14.133 1 95.25 172 PRO A CA 1
ATOM 1369 C C . PRO A 1 172 ? 13.664 7.328 -14.703 1 95.25 172 PRO A C 1
ATOM 1371 O O . PRO A 1 172 ? 12.609 7.773 -15.156 1 95.25 172 PRO A O 1
ATOM 1374 N N . ASP A 1 173 ? 13.945 6.035 -14.648 1 96.38 173 ASP A N 1
ATOM 1375 C CA . ASP A 1 173 ? 13.016 5.051 -15.203 1 96.38 173 ASP A CA 1
ATOM 1376 C C . ASP A 1 173 ? 12.062 4.539 -14.125 1 96.38 173 ASP A C 1
ATOM 1378 O O . ASP A 1 173 ? 11.109 3.818 -14.43 1 96.38 173 ASP A O 1
ATOM 1382 N N . ALA A 1 174 ? 12.32 4.98 -12.883 1 96.25 174 ALA A N 1
ATOM 1383 C CA . ALA A 1 174 ? 11.492 4.5 -11.781 1 96.25 174 ALA A CA 1
ATOM 1384 C C . ALA A 1 174 ? 10.211 5.312 -11.664 1 96.25 174 ALA A C 1
ATOM 1386 O O . ALA A 1 174 ? 9.984 6 -10.664 1 96.25 174 ALA A O 1
ATOM 1387 N N . GLY A 1 175 ? 9.352 5.164 -12.594 1 94.75 175 GLY A N 1
ATOM 1388 C CA . GLY A 1 175 ? 8.18 6.012 -12.758 1 94.75 175 GLY A CA 1
ATOM 1389 C C . GLY A 1 175 ? 7.207 5.914 -11.602 1 94.75 175 GLY A C 1
ATOM 1390 O O . GLY A 1 175 ? 6.516 6.883 -11.281 1 94.75 175 GLY A O 1
ATOM 1391 N N . ARG A 1 176 ? 7.105 4.785 -10.883 1 95.31 176 ARG A N 1
ATOM 1392 C CA . ARG A 1 176 ? 6.113 4.574 -9.836 1 95.31 176 ARG A CA 1
ATOM 1393 C C . ARG A 1 176 ? 6.707 4.84 -8.461 1 95.31 176 ARG A C 1
ATOM 1395 O O . ARG A 1 176 ? 5.992 4.824 -7.453 1 95.31 176 ARG A O 1
ATOM 1402 N N . TRP A 1 177 ? 8.016 5.188 -8.43 1 95.81 177 TRP A N 1
ATOM 1403 C CA . TRP A 1 177 ? 8.773 5.258 -7.184 1 95.81 177 TRP A CA 1
ATOM 1404 C C . TRP A 1 177 ? 8.297 6.418 -6.32 1 95.81 177 TRP A C 1
ATOM 1406 O O . TRP A 1 177 ? 8.047 6.25 -5.125 1 95.81 177 TRP A O 1
ATOM 1416 N N . PRO A 1 178 ? 8.023 7.629 -6.906 1 95.44 178 PRO A N 1
ATOM 1417 C CA . PRO A 1 178 ? 7.637 8.75 -6.047 1 95.44 178 PRO A CA 1
ATOM 1418 C C . PRO A 1 178 ? 6.32 8.5 -5.312 1 95.44 178 PRO A C 1
ATOM 1420 O O . PRO A 1 178 ? 6.238 8.719 -4.098 1 95.44 178 PRO A O 1
ATOM 1423 N N . ASP A 1 179 ? 5.336 7.957 -6.039 1 95.06 179 ASP A N 1
ATOM 1424 C CA . ASP A 1 179 ? 4.039 7.699 -5.418 1 95.06 179 ASP A CA 1
ATOM 1425 C C . ASP A 1 179 ? 4.137 6.566 -4.398 1 95.06 179 ASP A C 1
ATOM 1427 O O . ASP A 1 179 ? 3.537 6.641 -3.322 1 95.06 179 ASP A O 1
ATOM 1431 N N . PHE A 1 180 ? 4.93 5.59 -4.773 1 94.94 180 PHE A N 1
ATOM 1432 C CA . PHE A 1 180 ? 5.125 4.449 -3.891 1 94.94 180 PHE A CA 1
ATOM 1433 C C . PHE A 1 180 ? 5.711 4.891 -2.553 1 94.94 180 PHE A C 1
ATOM 1435 O O . PHE A 1 180 ? 5.195 4.527 -1.494 1 94.94 180 PHE A O 1
ATOM 1442 N N . LEU A 1 181 ? 6.688 5.656 -2.625 1 94.75 181 LEU A N 1
ATOM 1443 C CA . LEU A 1 181 ? 7.355 6.137 -1.42 1 94.75 181 LEU A CA 1
ATOM 1444 C C . LEU A 1 181 ? 6.453 7.09 -0.646 1 94.75 181 LEU A C 1
ATOM 1446 O O . LEU A 1 181 ? 6.324 6.977 0.576 1 94.75 181 LEU A O 1
ATOM 1450 N N . ARG A 1 182 ? 5.773 7.914 -1.369 1 95.19 182 ARG A N 1
ATOM 1451 C CA . ARG A 1 182 ? 5.02 8.977 -0.713 1 95.19 182 ARG A CA 1
ATOM 1452 C C . ARG A 1 182 ? 3.811 8.414 0.026 1 95.19 182 ARG A C 1
ATOM 1454 O O . ARG A 1 182 ? 3.461 8.891 1.107 1 95.19 182 ARG A O 1
ATOM 1461 N N . LEU A 1 183 ? 3.152 7.457 -0.527 1 93 183 LEU A N 1
ATOM 1462 C CA . LEU A 1 183 ? 1.982 6.863 0.111 1 93 183 LEU A CA 1
ATOM 1463 C C . LEU A 1 183 ? 2.373 6.137 1.396 1 93 183 LEU A C 1
ATOM 1465 O O . LEU A 1 183 ? 1.559 6.012 2.312 1 93 183 LEU A O 1
ATOM 1469 N N . LYS A 1 184 ? 3.572 5.742 1.471 1 92.69 184 LYS A N 1
ATOM 1470 C CA . LYS A 1 184 ? 4.074 5.109 2.688 1 92.69 184 LYS A CA 1
ATOM 1471 C C . LYS A 1 184 ? 4.469 6.156 3.727 1 92.69 184 LYS A C 1
ATOM 1473 O O . LYS A 1 184 ? 4.047 6.082 4.883 1 92.69 184 LYS A O 1
ATOM 1478 N N . THR A 1 185 ? 5.18 7.129 3.316 1 91.75 185 THR A N 1
ATOM 1479 C CA . THR A 1 185 ? 5.738 8.078 4.27 1 91.75 185 THR A CA 1
ATOM 1480 C C . THR A 1 185 ? 4.68 9.086 4.723 1 91.75 185 THR A C 1
ATOM 1482 O O . THR A 1 185 ? 4.773 9.633 5.82 1 91.75 185 THR A O 1
ATOM 1485 N N . GLY A 1 186 ? 3.691 9.266 3.902 1 92.12 186 GLY A N 1
ATOM 1486 C CA . GLY A 1 186 ? 2.686 10.273 4.207 1 92.12 186 GLY A CA 1
ATOM 1487 C C . GLY A 1 186 ? 1.528 9.727 5.023 1 92.12 186 GLY A C 1
ATOM 1488 O O . GLY A 1 186 ? 0.643 10.484 5.43 1 92.12 186 GLY A O 1
ATOM 1489 N N . ALA A 1 187 ? 1.474 8.461 5.234 1 94 187 ALA A N 1
ATOM 1490 C CA . ALA A 1 187 ? 0.385 7.812 5.961 1 94 187 ALA A CA 1
ATOM 1491 C C . ALA A 1 187 ? -0.968 8.156 5.344 1 94 187 ALA A C 1
ATOM 1493 O O . ALA A 1 187 ? -1.954 8.336 6.062 1 94 187 ALA A O 1
ATOM 1494 N N . GLY A 1 188 ? -1.038 8.336 4.102 1 96 188 GLY A N 1
ATOM 1495 C CA . GLY A 1 188 ? -2.242 8.781 3.42 1 96 188 GLY A CA 1
ATOM 1496 C C . GLY A 1 188 ? -3.438 7.879 3.67 1 96 188 GLY A C 1
ATOM 1497 O O . GLY A 1 188 ? -4.547 8.359 3.914 1 96 188 GLY A O 1
ATOM 1498 N N . HIS A 1 189 ? -3.238 6.594 3.668 1 97.94 189 HIS A N 1
ATOM 1499 C CA . HIS A 1 189 ? -4.34 5.652 3.84 1 97.94 189 HIS A CA 1
ATOM 1500 C C . HIS A 1 189 ? -4.898 5.707 5.258 1 97.94 189 HIS A C 1
ATOM 1502 O O . HIS A 1 189 ? -6.109 5.602 5.457 1 97.94 189 HIS A O 1
ATOM 1508 N N . ALA A 1 190 ? -3.99 5.859 6.227 1 98.25 190 ALA A N 1
ATOM 1509 C CA . ALA A 1 190 ? -4.473 5.961 7.602 1 98.25 190 ALA A CA 1
ATOM 1510 C C . ALA A 1 190 ? -5.426 7.141 7.762 1 98.25 190 ALA A C 1
ATOM 1512 O O . ALA A 1 190 ? -6.539 6.98 8.266 1 98.25 190 ALA A O 1
ATOM 1513 N N . TYR A 1 191 ? -5.02 8.266 7.285 1 98.38 191 TYR A N 1
ATOM 1514 C CA . TYR A 1 191 ? -5.824 9.477 7.434 1 98.38 191 TYR A CA 1
ATOM 1515 C C . TYR A 1 191 ? -7.105 9.383 6.617 1 98.38 191 TYR A C 1
ATOM 1517 O O . TYR A 1 191 ? -8.141 9.93 7.012 1 98.38 191 TYR A O 1
ATOM 1525 N N . ALA A 1 192 ? -7.02 8.688 5.504 1 98.69 192 ALA A N 1
ATOM 1526 C CA . ALA A 1 192 ? -8.219 8.477 4.695 1 98.69 192 ALA A CA 1
ATOM 1527 C C . ALA A 1 192 ? -9.25 7.645 5.453 1 98.69 192 ALA A C 1
ATOM 1529 O O . ALA A 1 192 ? -10.422 8.016 5.531 1 98.69 192 ALA A O 1
ATOM 1530 N N . TYR A 1 193 ? -8.82 6.578 6.066 1 98.69 193 TYR A N 1
ATOM 1531 C CA . TYR A 1 193 ? -9.719 5.715 6.816 1 98.69 193 TYR A CA 1
ATOM 1532 C C . TYR A 1 193 ? -10.25 6.422 8.055 1 98.69 193 TYR A C 1
ATOM 1534 O O . TYR A 1 193 ? -11.398 6.207 8.461 1 98.69 193 TYR A O 1
ATOM 1542 N N . MET A 1 194 ? -9.484 7.285 8.617 1 98.75 194 MET A N 1
ATOM 1543 C CA . MET A 1 194 ? -9.836 7.922 9.883 1 98.75 194 MET A CA 1
ATOM 1544 C C . MET A 1 194 ? -10.984 8.898 9.695 1 98.75 194 MET A C 1
ATOM 1546 O O . MET A 1 194 ? -11.594 9.344 10.672 1 98.75 194 MET A O 1
ATOM 1550 N N . ILE A 1 195 ? -11.281 9.203 8.461 1 98.75 195 ILE A N 1
ATOM 1551 C CA . ILE A 1 195 ? -12.406 10.086 8.18 1 98.75 195 ILE A CA 1
ATOM 1552 C C . ILE A 1 195 ? -13.703 9.414 8.609 1 98.75 195 ILE A C 1
ATOM 1554 O O . ILE A 1 195 ? -14.695 10.086 8.906 1 98.75 195 ILE A O 1
ATOM 1558 N N . PHE A 1 196 ? -13.742 8.031 8.727 1 98.62 196 PHE A N 1
ATOM 1559 C CA . PHE A 1 196 ? -15.016 7.328 8.867 1 98.62 196 PHE A CA 1
ATOM 1560 C C . PHE A 1 196 ? -15 6.422 10.094 1 98.62 196 PHE A C 1
ATOM 1562 O O . PHE A 1 196 ? -15.102 5.203 9.969 1 98.62 196 PHE A O 1
ATOM 1569 N N . PRO A 1 197 ? -15 7.023 11.297 1 98.62 197 PRO A N 1
ATOM 1570 C CA . PRO A 1 197 ? -15.094 6.203 12.508 1 98.62 197 PRO A CA 1
ATOM 1571 C C . PRO A 1 197 ? -16.453 5.543 12.664 1 98.62 197 PRO A C 1
ATOM 1573 O O . PRO A 1 197 ? -17.422 5.926 11.992 1 98.62 197 PRO A O 1
ATOM 1576 N N . LYS A 1 198 ? -16.547 4.57 13.57 1 97.88 198 LYS A N 1
ATOM 1577 C CA . LYS A 1 198 ? -17.781 3.822 13.836 1 97.88 198 LYS A CA 1
ATOM 1578 C C . LYS A 1 198 ? -18.922 4.758 14.211 1 97.88 198 LYS A C 1
ATOM 1580 O O . LYS A 1 198 ? -20.078 4.516 13.844 1 97.88 198 LYS A O 1
ATOM 1585 N N . GLU A 1 199 ? -18.594 5.734 14.898 1 98 199 GLU A N 1
ATOM 1586 C CA . GLU A 1 199 ? -19.625 6.605 15.469 1 98 199 GLU A CA 1
ATOM 1587 C C . GLU A 1 199 ? -20.422 7.305 14.383 1 98 199 GLU A C 1
ATOM 1589 O O . GLU A 1 199 ? -21.578 7.699 14.602 1 98 199 GLU A O 1
ATOM 1594 N N . LEU A 1 200 ? -19.859 7.453 13.18 1 97.19 200 LEU A N 1
ATOM 1595 C CA . LEU A 1 200 ? -20.562 8.125 12.094 1 97.19 200 LEU A CA 1
ATOM 1596 C C . LEU A 1 200 ? -21.578 7.184 11.453 1 97.19 200 LEU A C 1
ATOM 1598 O O . LEU A 1 200 ? -22.469 7.633 10.719 1 97.19 200 LEU A O 1
ATOM 1602 N N . GLY A 1 201 ? -21.438 5.891 11.609 1 96.75 201 GLY A N 1
ATOM 1603 C CA . GLY A 1 201 ? -22.391 4.918 11.094 1 96.75 201 GLY A CA 1
ATOM 1604 C C . GLY A 1 201 ? -22.328 4.773 9.586 1 96.75 201 GLY A C 1
ATOM 1605 O O . GLY A 1 201 ? -23.312 4.375 8.961 1 96.75 201 GLY A O 1
ATOM 1606 N N . VAL A 1 202 ? -21.203 5.145 8.953 1 96.69 202 VAL A N 1
ATOM 1607 C CA . VAL A 1 202 ? -21.062 5.039 7.504 1 96.69 202 VAL A CA 1
ATOM 1608 C C . VAL A 1 202 ? -20.578 3.637 7.137 1 96.69 202 VAL A C 1
ATOM 1610 O O . VAL A 1 202 ? -19.562 3.172 7.641 1 96.69 202 VAL A O 1
ATOM 1613 N N . GLU A 1 203 ? -21.281 2.971 6.289 1 95 203 GLU A N 1
ATOM 1614 C CA . GLU A 1 203 ? -20.891 1.631 5.855 1 95 203 GLU A CA 1
ATOM 1615 C C . GLU A 1 203 ? -19.625 1.667 5 1 95 203 GLU A C 1
ATOM 1617 O O . GLU A 1 203 ? -19.5 2.508 4.105 1 95 203 GLU A O 1
ATOM 1622 N N . VAL A 1 204 ? -18.766 0.751 5.184 1 95.81 204 VAL A N 1
ATOM 1623 C CA . VAL A 1 204 ? -17.469 0.691 4.516 1 95.81 204 VAL A CA 1
ATOM 1624 C C . VAL A 1 204 ? -17.672 0.589 3.006 1 95.81 204 VAL A C 1
ATOM 1626 O O . VAL A 1 204 ? -16.922 1.188 2.232 1 95.81 204 VAL A O 1
ATOM 1629 N N . ALA A 1 205 ? -18.656 -0.097 2.578 1 93.81 205 ALA A N 1
ATOM 1630 C CA . ALA A 1 205 ? -18.922 -0.339 1.163 1 93.81 205 ALA A CA 1
ATOM 1631 C C . ALA A 1 205 ? -19.188 0.969 0.422 1 93.81 205 ALA A C 1
ATOM 1633 O O . ALA A 1 205 ? -19 1.047 -0.795 1 93.81 205 ALA A O 1
ATOM 1634 N N . THR A 1 206 ? -19.5 2.018 1.159 1 94.75 206 THR A N 1
ATOM 1635 C CA . THR A 1 206 ? -19.906 3.264 0.521 1 94.75 206 THR A CA 1
ATOM 1636 C C . THR A 1 206 ? -18.703 4.133 0.207 1 94.75 206 THR A C 1
ATOM 1638 O O . THR A 1 206 ? -18.781 5.078 -0.577 1 94.75 206 THR A O 1
ATOM 1641 N N . TYR A 1 207 ? -17.516 3.807 0.825 1 97.38 207 TYR A N 1
ATOM 1642 C CA . TYR A 1 207 ? -16.391 4.723 0.607 1 97.38 207 TYR A CA 1
ATOM 1643 C C . TYR A 1 207 ? -15.125 3.959 0.25 1 97.38 207 TYR A C 1
ATOM 1645 O O . TYR A 1 207 ? -14.125 4.559 -0.149 1 97.38 207 TYR A O 1
ATOM 1653 N N . ILE A 1 208 ? -15.125 2.668 0.293 1 97.38 208 ILE A N 1
ATOM 1654 C CA . ILE A 1 208 ? -13.906 1.872 0.168 1 97.38 208 ILE A CA 1
ATOM 1655 C C . ILE A 1 208 ? -13.297 2.086 -1.213 1 97.38 208 ILE A C 1
ATOM 1657 O O . ILE A 1 208 ? -12.07 2.104 -1.357 1 97.38 208 ILE A O 1
ATOM 1661 N N . GLN A 1 209 ? -14.125 2.357 -2.232 1 97 209 GLN A N 1
ATOM 1662 C CA . GLN A 1 209 ? -13.633 2.529 -3.596 1 97 209 GLN A CA 1
ATOM 1663 C C . GLN A 1 209 ? -12.938 3.875 -3.764 1 97 209 GLN A C 1
ATOM 1665 O O . GLN A 1 209 ? -12.219 4.09 -4.738 1 97 209 GLN A O 1
ATOM 1670 N N . ALA A 1 210 ? -13.094 4.805 -2.791 1 98.12 210 ALA A N 1
ATOM 1671 C CA . ALA A 1 210 ? -12.531 6.145 -2.896 1 98.12 210 ALA A CA 1
ATOM 1672 C C . ALA A 1 210 ? -11.281 6.285 -2.023 1 98.12 210 ALA A C 1
ATOM 1674 O O . ALA A 1 210 ? -10.562 7.281 -2.115 1 98.12 210 ALA A O 1
ATOM 1675 N N . VAL A 1 211 ? -10.945 5.312 -1.259 1 98.12 211 VAL A N 1
ATOM 1676 C CA . VAL A 1 211 ? -9.953 5.438 -0.193 1 98.12 211 VAL A CA 1
ATOM 1677 C C . VAL A 1 211 ? -8.586 5.742 -0.793 1 98.12 211 VAL A C 1
ATOM 1679 O O . VAL A 1 211 ? -7.852 6.598 -0.286 1 98.12 211 VAL A O 1
ATOM 1682 N N . ASP A 1 212 ? -8.266 5.027 -1.833 1 97.94 212 ASP A N 1
ATOM 1683 C CA . ASP A 1 212 ? -6.949 5.242 -2.422 1 97.94 212 ASP A CA 1
ATOM 1684 C C . ASP A 1 212 ? -6.84 6.641 -3.027 1 97.94 212 ASP A C 1
ATOM 1686 O O . ASP A 1 212 ? -5.785 7.273 -2.949 1 97.94 212 ASP A O 1
ATOM 1690 N N . ASP A 1 213 ? -7.871 7.117 -3.654 1 98.19 213 ASP A N 1
ATOM 1691 C CA . ASP A 1 213 ? -7.891 8.484 -4.164 1 98.19 213 ASP A CA 1
ATOM 1692 C C . ASP A 1 213 ? -7.789 9.5 -3.023 1 98.19 213 ASP A C 1
ATOM 1694 O O . ASP A 1 213 ? -7.137 10.531 -3.162 1 98.19 213 ASP A O 1
ATOM 1698 N N . ILE A 1 214 ? -8.438 9.227 -1.942 1 98.56 214 ILE A N 1
ATOM 1699 C CA . ILE A 1 214 ? -8.375 10.117 -0.79 1 98.56 214 ILE A CA 1
ATOM 1700 C C . ILE A 1 214 ? -6.945 10.172 -0.257 1 98.56 214 ILE A C 1
ATOM 1702 O O . ILE A 1 214 ? -6.426 11.242 0.051 1 98.56 214 ILE A O 1
ATOM 1706 N N . ALA A 1 215 ? -6.352 9 -0.138 1 98.19 215 ALA A N 1
ATOM 1707 C CA . ALA A 1 215 ? -4.969 8.938 0.331 1 98.19 215 ALA A CA 1
ATOM 1708 C C . ALA A 1 215 ? -4.055 9.773 -0.561 1 98.19 215 ALA A C 1
ATOM 1710 O O . ALA A 1 215 ? -3.197 10.508 -0.065 1 98.19 215 ALA A O 1
ATOM 1711 N N . LEU A 1 216 ? -4.227 9.609 -1.852 1 97.5 216 LEU A N 1
ATOM 1712 C CA . LEU A 1 216 ? -3.443 10.383 -2.809 1 97.5 216 LEU A CA 1
ATOM 1713 C C . LEU A 1 216 ? -3.676 11.883 -2.619 1 97.5 216 LEU A C 1
ATOM 1715 O O . LEU A 1 216 ? -2.723 12.664 -2.602 1 97.5 216 LEU A O 1
ATOM 1719 N N . PHE A 1 217 ? -4.93 12.273 -2.492 1 97.88 217 PHE A N 1
ATOM 1720 C CA . PHE A 1 217 ? -5.301 13.664 -2.293 1 97.88 217 PHE A CA 1
ATOM 1721 C C . PHE A 1 217 ? -4.609 14.242 -1.064 1 97.88 217 PHE A C 1
ATOM 1723 O O . PHE A 1 217 ? -4.074 15.352 -1.109 1 97.88 217 PHE A O 1
ATOM 1730 N N . ILE A 1 218 ? -4.594 13.469 -0.023 1 97.5 218 ILE A N 1
ATOM 1731 C CA . ILE A 1 218 ? -4.016 13.906 1.243 1 97.5 218 ILE A CA 1
ATOM 1732 C C . ILE A 1 218 ? -2.518 14.141 1.072 1 97.5 218 ILE A C 1
ATOM 1734 O O . ILE A 1 218 ? -2.004 15.203 1.431 1 97.5 218 ILE A O 1
ATOM 1738 N N . CYS A 1 219 ? -1.839 13.203 0.508 1 96.81 219 CYS A N 1
ATOM 1739 C CA . CYS A 1 219 ? -0.389 13.281 0.365 1 96.81 219 CYS A CA 1
ATOM 1740 C C . CYS A 1 219 ? 0.008 14.406 -0.577 1 96.81 219 CYS A C 1
ATOM 1742 O O . CYS A 1 219 ? 0.871 15.227 -0.246 1 96.81 219 CYS A O 1
ATOM 1744 N N . LEU A 1 220 ? -0.662 14.516 -1.673 1 97 220 LEU A N 1
ATOM 1745 C CA . LEU A 1 220 ? -0.252 15.469 -2.699 1 97 220 LEU A CA 1
ATOM 1746 C C . LEU A 1 220 ? -0.611 16.891 -2.293 1 97 220 LEU A C 1
ATOM 1748 O O . LEU A 1 220 ? 0.111 17.844 -2.623 1 97 220 LEU A O 1
ATOM 1752 N N . THR A 1 221 ? -1.744 17.047 -1.61 1 96.44 221 THR A N 1
ATOM 1753 C CA . THR A 1 221 ? -2.084 18.375 -1.087 1 96.44 221 THR A CA 1
ATOM 1754 C C . THR A 1 221 ? -0.976 18.891 -0.179 1 96.44 221 THR A C 1
ATOM 1756 O O . THR A 1 221 ? -0.576 20.047 -0.286 1 96.44 221 THR A O 1
ATOM 1759 N N . ASN A 1 222 ? -0.51 18.047 0.656 1 93.94 222 ASN A N 1
ATOM 1760 C CA . ASN A 1 222 ? 0.594 18.438 1.531 1 93.94 222 ASN A CA 1
ATOM 1761 C C . ASN A 1 222 ? 1.838 18.812 0.733 1 93.94 222 ASN A C 1
ATOM 1763 O O . ASN A 1 222 ? 2.512 19.797 1.057 1 93.94 222 ASN A O 1
ATOM 1767 N N . ASP A 1 223 ? 2.143 18.078 -0.288 1 94.94 223 ASP A N 1
ATOM 1768 C CA . ASP A 1 223 ? 3.34 18.328 -1.087 1 94.94 223 ASP A CA 1
ATOM 1769 C C . ASP A 1 223 ? 3.205 19.609 -1.892 1 94.94 223 ASP A C 1
ATOM 1771 O O . ASP A 1 223 ? 4.188 20.328 -2.088 1 94.94 223 ASP A O 1
ATOM 1775 N N . ILE A 1 224 ? 2.021 19.844 -2.365 1 95.81 224 ILE A N 1
ATOM 1776 C CA . ILE A 1 224 ? 1.766 21.062 -3.127 1 95.81 224 ILE A CA 1
ATOM 1777 C C . ILE A 1 224 ? 1.952 22.281 -2.229 1 95.81 224 ILE A C 1
ATOM 1779 O O . ILE A 1 224 ? 2.682 23.219 -2.578 1 95.81 224 ILE A O 1
ATOM 1783 N N . LEU A 1 225 ? 1.393 22.234 -1.067 1 93.62 225 LEU A N 1
ATOM 1784 C CA . LEU A 1 225 ? 1.308 23.422 -0.225 1 93.62 225 LEU A CA 1
ATOM 1785 C C . LEU A 1 225 ? 2.586 23.594 0.587 1 93.62 225 LEU A C 1
ATOM 1787 O O . LEU A 1 225 ? 2.846 24.688 1.104 1 93.62 225 LEU A O 1
ATOM 1791 N N . SER A 1 226 ? 3.389 22.578 0.689 1 92 226 SER A N 1
ATOM 1792 C CA . SER A 1 226 ? 4.652 22.719 1.405 1 92 226 SER A CA 1
ATOM 1793 C C . SER A 1 226 ? 5.805 22.984 0.445 1 92 226 SER A C 1
ATOM 1795 O O . SER A 1 226 ? 6.934 23.234 0.876 1 92 226 SER A O 1
ATOM 1797 N N . PHE A 1 227 ? 5.578 22.969 -0.82 1 93.56 227 PHE A N 1
ATOM 1798 C CA . PHE A 1 227 ? 6.664 23 -1.792 1 93.56 227 PHE A CA 1
ATOM 1799 C C . PHE A 1 227 ? 7.414 24.328 -1.732 1 93.56 227 PHE A C 1
ATOM 1801 O O . PHE A 1 227 ? 8.633 24.359 -1.879 1 93.56 227 PHE A O 1
ATOM 1808 N N . TYR A 1 228 ? 6.695 25.406 -1.569 1 89.44 228 TYR A N 1
ATOM 1809 C CA . TYR A 1 228 ? 7.32 26.719 -1.472 1 89.44 228 TYR A CA 1
ATOM 1810 C C . TYR A 1 228 ? 8.375 26.734 -0.374 1 89.44 228 TYR A C 1
ATOM 1812 O O . TYR A 1 228 ? 9.516 27.156 -0.606 1 89.44 228 TYR A O 1
ATOM 1820 N N . LYS A 1 229 ? 8.016 26.25 0.781 1 88.38 229 LYS A N 1
ATOM 1821 C CA . LYS A 1 229 ? 8.922 26.188 1.921 1 88.38 229 LYS A CA 1
ATOM 1822 C C . LYS A 1 229 ? 10.125 25.312 1.614 1 88.38 229 LYS A C 1
ATOM 1824 O O . LYS A 1 229 ? 11.25 25.625 2.004 1 88.38 229 LYS A O 1
ATOM 1829 N N . GLU A 1 230 ? 9.906 24.188 0.957 1 89.12 230 GLU A N 1
ATOM 1830 C CA . GLU A 1 230 ? 10.977 23.25 0.654 1 89.12 230 GLU A CA 1
ATOM 1831 C C . GLU A 1 230 ? 11.945 23.812 -0.38 1 89.12 230 GLU A C 1
ATOM 1833 O O . GLU A 1 230 ? 13.148 23.578 -0.295 1 89.12 230 GLU A O 1
ATOM 1838 N N . GLU A 1 231 ? 11.32 24.516 -1.317 1 89.19 231 GLU A N 1
ATOM 1839 C CA . GLU A 1 231 ? 12.156 25.156 -2.334 1 89.19 231 GLU A CA 1
ATOM 1840 C C . GLU A 1 231 ? 12.992 26.281 -1.734 1 89.19 231 GLU A C 1
ATOM 1842 O O . GLU A 1 231 ? 14.148 26.469 -2.113 1 89.19 231 GLU A O 1
ATOM 1847 N N . LEU A 1 232 ? 12.43 27.031 -0.901 1 86.5 232 LEU A N 1
ATOM 1848 C CA . LEU A 1 232 ? 13.141 28.094 -0.196 1 86.5 232 LEU A CA 1
ATOM 1849 C C . LEU A 1 232 ? 14.312 27.531 0.598 1 86.5 232 LEU A C 1
ATOM 1851 O O . LEU A 1 232 ? 15.375 28.156 0.675 1 86.5 232 LEU A O 1
ATOM 1855 N N . ALA A 1 233 ? 14.164 26.344 1.138 1 86.12 233 ALA A N 1
ATOM 1856 C CA . ALA A 1 233 ? 15.172 25.688 1.968 1 86.12 233 ALA A CA 1
ATOM 1857 C C . ALA A 1 233 ? 16.172 24.922 1.111 1 86.12 233 ALA A C 1
ATOM 1859 O O . ALA A 1 233 ? 17.188 24.438 1.619 1 86.12 233 ALA A O 1
ATOM 1860 N N . GLY A 1 234 ? 15.883 24.75 -0.153 1 86.25 234 GLY A N 1
ATOM 1861 C CA . GLY A 1 234 ? 16.766 24.031 -1.052 1 86.25 234 GLY A CA 1
ATOM 1862 C C . GLY A 1 234 ? 16.656 22.516 -0.929 1 86.25 234 GLY A C 1
ATOM 1863 O O . GLY A 1 234 ? 17.594 21.797 -1.255 1 86.25 234 GLY A O 1
ATOM 1864 N N . GLU A 1 235 ? 15.539 22.047 -0.387 1 84.06 235 GLU A N 1
ATOM 1865 C CA . GLU A 1 235 ? 15.32 20.609 -0.245 1 84.06 235 GLU A CA 1
ATOM 1866 C C . GLU A 1 235 ? 14.953 19.969 -1.583 1 84.06 235 GLU A C 1
ATOM 1868 O O . GLU A 1 235 ? 14.047 20.438 -2.273 1 84.06 235 GLU A O 1
ATOM 1873 N N . THR A 1 236 ? 15.656 18.938 -1.905 1 84.56 236 THR A N 1
ATOM 1874 C CA . THR A 1 236 ? 15.383 18.312 -3.197 1 84.56 236 THR A CA 1
ATOM 1875 C C . THR A 1 236 ? 14.922 16.859 -3.02 1 84.56 236 THR A C 1
ATOM 1877 O O . THR A 1 236 ? 14.5 16.219 -3.98 1 84.56 236 THR A O 1
ATOM 1880 N N . ALA A 1 237 ? 15 16.391 -1.793 1 83.62 237 ALA A N 1
ATOM 1881 C CA . ALA A 1 237 ? 14.555 15.031 -1.512 1 83.62 237 ALA A CA 1
ATOM 1882 C C . ALA A 1 237 ? 13.078 15.016 -1.121 1 83.62 237 ALA A C 1
ATOM 1884 O O . ALA A 1 237 ? 12.734 14.617 -0.007 1 83.62 237 ALA A O 1
ATOM 1885 N N . ASN A 1 238 ? 12.289 15.523 -2.031 1 90.38 238 ASN A N 1
ATOM 1886 C CA . ASN A 1 238 ? 10.844 15.539 -1.798 1 90.38 238 ASN A CA 1
ATOM 1887 C C . ASN A 1 238 ? 10.078 15.016 -3.006 1 90.38 238 ASN A C 1
ATOM 1889 O O . ASN A 1 238 ? 10.664 14.734 -4.051 1 90.38 238 ASN A O 1
ATOM 1893 N N . TYR A 1 239 ? 8.867 14.891 -2.848 1 94.75 239 TYR A N 1
ATOM 1894 C CA . TYR A 1 239 ? 8.023 14.242 -3.844 1 94.75 239 TYR A CA 1
ATOM 1895 C C . TYR A 1 239 ? 8.094 14.977 -5.18 1 94.75 239 TYR A C 1
ATOM 1897 O O . TYR A 1 239 ? 8.227 14.352 -6.23 1 94.75 239 TYR A O 1
ATOM 1905 N N . ILE A 1 240 ? 8.008 16.297 -5.188 1 96.5 240 ILE A N 1
ATOM 1906 C CA . ILE A 1 240 ? 7.934 17.094 -6.414 1 96.5 240 ILE A CA 1
ATOM 1907 C C . ILE A 1 240 ? 9.234 16.938 -7.203 1 96.5 240 ILE A C 1
ATOM 1909 O O . ILE A 1 240 ? 9.203 16.781 -8.43 1 96.5 240 ILE A O 1
ATOM 1913 N N . HIS A 1 241 ? 10.359 16.969 -6.523 1 94.31 241 HIS A N 1
ATOM 1914 C CA . HIS A 1 241 ? 11.641 16.797 -7.199 1 94.31 241 HIS A CA 1
ATOM 1915 C C . HIS A 1 241 ? 11.805 15.359 -7.699 1 94.31 241 HIS A C 1
ATOM 1917 O O . HIS A 1 241 ? 12.375 15.133 -8.766 1 94.31 241 HIS A O 1
ATOM 1923 N N . LEU A 1 242 ? 11.352 14.391 -6.926 1 94.31 242 LEU A N 1
ATOM 1924 C CA . LEU A 1 242 ? 11.383 13 -7.383 1 94.31 242 LEU A CA 1
ATOM 1925 C C . LEU A 1 242 ? 10.539 12.82 -8.641 1 94.31 242 LEU A C 1
ATOM 1927 O O . LEU A 1 242 ? 10.977 12.18 -9.602 1 94.31 242 LEU A O 1
ATOM 1931 N N . ARG A 1 243 ? 9.398 13.383 -8.555 1 96.38 243 ARG A N 1
ATOM 1932 C CA . ARG A 1 243 ? 8.5 13.305 -9.711 1 96.38 243 ARG A CA 1
ATOM 1933 C C . ARG A 1 243 ? 9.109 14 -10.922 1 96.38 243 ARG A C 1
ATOM 1935 O O . ARG A 1 243 ? 8.984 13.516 -12.047 1 96.38 243 ARG A O 1
ATOM 1942 N N . ALA A 1 244 ? 9.688 15.148 -10.695 1 96.5 244 ALA A N 1
ATOM 1943 C CA . ALA A 1 244 ? 10.352 15.859 -11.781 1 96.5 244 ALA A CA 1
ATOM 1944 C C . ALA A 1 244 ? 11.406 14.977 -12.453 1 96.5 244 ALA A C 1
ATOM 1946 O O . ALA A 1 244 ? 11.508 14.938 -13.68 1 96.5 244 ALA A O 1
ATOM 1947 N N . THR A 1 245 ? 12.133 14.25 -11.672 1 95 245 THR A N 1
ATOM 1948 C CA . THR A 1 245 ? 13.203 13.391 -12.164 1 95 245 THR A CA 1
ATOM 1949 C C . THR A 1 245 ? 12.641 12.266 -13.023 1 95 245 THR A C 1
ATOM 1951 O O . THR A 1 245 ? 13.109 12.039 -14.141 1 95 245 THR A O 1
ATOM 1954 N N . VAL A 1 246 ? 11.594 11.617 -12.602 1 96.19 246 VAL A N 1
ATOM 1955 C CA . VAL A 1 246 ? 11.133 10.406 -13.266 1 96.19 246 VAL A CA 1
ATOM 1956 C C . VAL A 1 246 ? 10.25 10.773 -14.461 1 96.19 246 VAL A C 1
ATOM 1958 O O . VAL A 1 246 ? 10.023 9.953 -15.352 1 96.19 246 VAL A O 1
ATOM 1961 N N . THR A 1 247 ? 9.766 11.984 -14.469 1 96.25 247 THR A N 1
ATOM 1962 C CA . THR A 1 247 ? 8.938 12.422 -15.586 1 96.25 247 THR A CA 1
ATOM 1963 C C . THR A 1 247 ? 9.742 13.281 -16.547 1 96.25 247 THR A C 1
ATOM 1965 O O . THR A 1 247 ? 9.211 13.773 -17.547 1 96.25 247 THR A O 1
ATOM 1968 N N . HIS A 1 248 ? 10.984 13.531 -16.234 1 96.06 248 HIS A N 1
ATOM 1969 C CA . HIS A 1 248 ? 11.891 14.32 -17.062 1 96.06 248 HIS A CA 1
ATOM 1970 C C . HIS 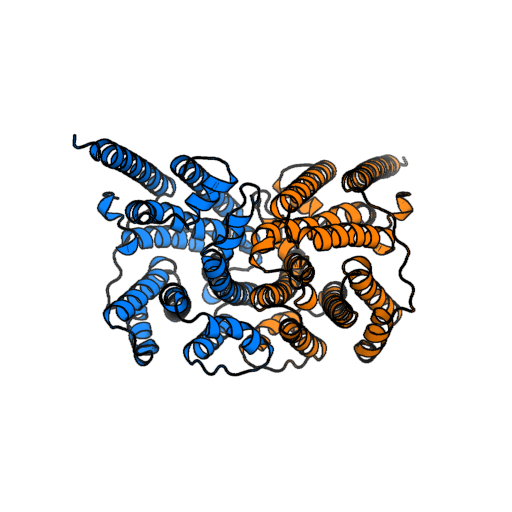A 1 248 ? 11.344 15.734 -17.281 1 96.06 248 HIS A C 1
ATOM 1972 O O . HIS A 1 248 ? 11.312 16.219 -18.406 1 96.06 248 HIS A O 1
ATOM 1978 N N . LYS A 1 249 ? 10.898 16.344 -16.234 1 96.81 249 LYS A N 1
ATOM 1979 C CA . LYS A 1 249 ? 10.383 17.719 -16.234 1 96.81 249 LYS A CA 1
ATOM 1980 C C . LYS A 1 249 ? 11.109 18.578 -15.203 1 96.81 249 LYS A C 1
ATOM 1982 O O . LYS A 1 249 ? 11.852 18.047 -14.367 1 96.81 249 LYS A O 1
ATOM 1987 N N . CYS A 1 250 ? 10.977 19.875 -15.359 1 95.25 250 CYS A N 1
ATOM 1988 C CA . CYS A 1 250 ? 11.469 20.75 -14.305 1 95.25 250 CYS A CA 1
ATOM 1989 C C . CYS A 1 250 ? 10.539 20.719 -13.094 1 95.25 250 CYS A C 1
ATOM 1991 O O . CYS A 1 250 ? 9.367 20.359 -13.219 1 95.25 250 CYS A O 1
ATOM 1993 N N . PRO A 1 251 ? 10.93 21.094 -11.938 1 95.19 251 PRO A N 1
ATOM 1994 C CA . PRO A 1 251 ? 10.148 21.016 -10.703 1 95.19 251 PRO A CA 1
ATOM 1995 C C . PRO A 1 251 ? 8.836 21.781 -10.789 1 95.19 251 PRO A C 1
ATOM 1997 O O . PRO A 1 251 ? 7.805 21.328 -10.289 1 95.19 251 PRO A O 1
ATOM 2000 N N . LEU A 1 252 ? 8.82 22.922 -11.414 1 95.81 252 LEU A N 1
ATOM 2001 C CA . LEU A 1 252 ? 7.605 23.719 -11.523 1 95.81 252 LEU A CA 1
ATOM 2002 C C . LEU A 1 252 ? 6.551 22.984 -12.344 1 95.81 252 LEU A C 1
ATOM 2004 O O . LEU A 1 252 ? 5.367 22.984 -11.992 1 95.81 252 LEU A O 1
ATOM 2008 N N . ASP A 1 253 ? 6.949 22.375 -13.406 1 97.38 253 ASP A N 1
ATOM 2009 C CA . ASP A 1 253 ? 6.016 21.609 -14.219 1 97.38 253 ASP A CA 1
ATOM 2010 C C . ASP A 1 253 ? 5.527 20.359 -13.469 1 97.38 253 ASP A C 1
ATOM 2012 O O . ASP A 1 253 ? 4.363 19.969 -13.602 1 97.38 253 ASP A O 1
ATOM 2016 N N . ALA A 1 254 ? 6.426 19.75 -12.75 1 97.5 254 ALA A N 1
ATOM 2017 C CA . ALA A 1 254 ? 6.031 18.609 -11.914 1 97.5 254 ALA A CA 1
ATOM 2018 C C . ALA A 1 254 ? 4.996 19.047 -10.875 1 97.5 254 ALA A C 1
ATOM 2020 O O . ALA A 1 254 ? 4.066 18.281 -10.57 1 97.5 254 ALA A O 1
ATOM 2021 N N . LEU A 1 255 ? 5.164 20.219 -10.32 1 97.81 255 LEU A N 1
ATOM 2022 C CA . LEU A 1 255 ? 4.195 20.766 -9.375 1 97.81 255 LEU A CA 1
ATOM 2023 C C . LEU A 1 255 ? 2.836 20.953 -10.039 1 97.81 255 LEU A C 1
ATOM 2025 O O . LEU A 1 255 ? 1.808 20.562 -9.484 1 97.81 255 LEU A O 1
ATOM 2029 N N . LYS A 1 256 ? 2.826 21.516 -11.234 1 98 256 LYS A N 1
ATOM 2030 C CA . LYS A 1 256 ? 1.583 21.734 -11.961 1 98 256 LYS A CA 1
ATOM 2031 C C . LYS A 1 256 ? 0.882 20.406 -12.266 1 98 256 LYS A C 1
ATOM 2033 O O . LYS A 1 256 ? -0.341 20.312 -12.148 1 98 256 LYS A O 1
ATOM 2038 N N . ASP A 1 257 ? 1.659 19.469 -12.672 1 97.88 257 ASP A N 1
ATOM 2039 C CA . ASP A 1 257 ? 1.102 18.141 -12.906 1 97.88 257 ASP A CA 1
ATOM 2040 C C . ASP A 1 257 ? 0.504 17.562 -11.625 1 97.88 257 ASP A C 1
ATOM 2042 O O . ASP A 1 257 ? -0.542 16.906 -11.656 1 97.88 257 ASP A O 1
ATOM 2046 N N . THR A 1 258 ? 1.215 17.734 -10.531 1 98.06 258 THR A N 1
ATOM 2047 C CA . THR A 1 258 ? 0.739 17.25 -9.242 1 98.06 258 THR A CA 1
ATOM 2048 C C . THR A 1 258 ? -0.586 17.906 -8.867 1 98.06 258 THR A C 1
ATOM 2050 O O . THR A 1 258 ? -1.495 17.25 -8.367 1 98.06 258 THR A O 1
ATOM 2053 N N . VAL A 1 259 ? -0.683 19.188 -9.102 1 98.12 259 VAL A N 1
ATOM 2054 C CA . VAL A 1 259 ? -1.927 19.922 -8.844 1 98.12 259 VAL A CA 1
ATOM 2055 C C . VAL A 1 259 ? -3.053 19.312 -9.68 1 98.12 259 VAL A C 1
ATOM 2057 O O . VAL A 1 259 ? -4.141 19.047 -9.164 1 98.12 259 VAL A O 1
ATOM 2060 N N . LYS A 1 260 ? -2.777 19.109 -10.922 1 98.06 260 LYS A N 1
ATOM 2061 C CA . LYS A 1 260 ? -3.777 18.516 -11.812 1 98.06 260 LYS A CA 1
ATOM 2062 C C . LYS A 1 260 ? -4.223 17.156 -11.312 1 98.06 260 LYS A C 1
ATOM 2064 O O . LYS A 1 260 ? -5.422 16.859 -11.25 1 98.06 260 LYS A O 1
ATOM 2069 N N . ASP A 1 261 ? -3.303 16.312 -10.977 1 97.19 261 ASP A N 1
ATOM 2070 C CA . ASP A 1 261 ? -3.607 14.977 -10.477 1 97.19 261 ASP A CA 1
ATOM 2071 C C . ASP A 1 261 ? -4.438 15.039 -9.195 1 97.19 261 ASP A C 1
ATOM 2073 O O . ASP A 1 261 ? -5.328 14.211 -8.984 1 97.19 261 ASP A O 1
ATOM 2077 N N . THR A 1 262 ? -4.09 15.977 -8.352 1 98.06 262 THR A N 1
ATOM 2078 C CA . THR A 1 262 ? -4.785 16.125 -7.082 1 98.06 262 THR A CA 1
ATOM 2079 C C . THR A 1 262 ? -6.23 16.578 -7.305 1 98.06 262 THR A C 1
ATOM 2081 O O . THR A 1 262 ? -7.148 16.047 -6.676 1 98.06 262 THR A O 1
ATOM 2084 N N . LEU A 1 263 ? -6.445 17.531 -8.195 1 98 263 LEU A N 1
ATOM 2085 C CA . LEU A 1 263 ? -7.785 18 -8.516 1 98 263 LEU A CA 1
ATOM 2086 C C . LEU A 1 263 ? -8.609 16.906 -9.18 1 98 263 LEU A C 1
ATOM 2088 O O . LEU A 1 263 ? -9.805 16.766 -8.898 1 98 263 LEU A O 1
ATOM 2092 N N . ASP A 1 264 ? -7.98 16.156 -10.047 1 97.5 264 ASP A N 1
ATOM 2093 C CA . ASP A 1 264 ? -8.656 15.023 -10.664 1 97.5 264 ASP A CA 1
ATOM 2094 C C . ASP A 1 264 ? -9.094 14 -9.617 1 97.5 264 ASP A C 1
ATOM 2096 O O . ASP A 1 264 ? -10.203 13.461 -9.695 1 97.5 264 ASP A O 1
ATOM 2100 N N . ALA A 1 265 ? -8.211 13.672 -8.711 1 97.69 265 ALA A N 1
ATOM 2101 C CA . ALA A 1 265 ? -8.555 12.75 -7.633 1 97.69 265 ALA A CA 1
ATOM 2102 C C . ALA A 1 265 ? -9.719 13.273 -6.809 1 97.69 265 ALA A C 1
ATOM 2104 O O . ALA A 1 265 ? -10.641 12.523 -6.473 1 97.69 265 ALA A O 1
ATOM 2105 N N . HIS A 1 266 ? -9.641 14.555 -6.48 1 98.12 266 HIS A N 1
ATOM 2106 C CA . HIS A 1 266 ? -10.711 15.195 -5.727 1 98.12 266 HIS A CA 1
ATOM 2107 C C . HIS A 1 266 ? -12.047 15.039 -6.438 1 98.12 266 HIS A C 1
ATOM 2109 O O . HIS A 1 266 ? -13.055 14.703 -5.812 1 98.12 266 HIS A O 1
ATOM 2115 N N . GLU A 1 267 ? -12.039 15.234 -7.684 1 97.56 267 GLU A N 1
ATOM 2116 C CA . GLU A 1 267 ? -13.266 15.109 -8.469 1 97.56 267 GLU A CA 1
ATOM 2117 C C . GLU A 1 267 ? -13.781 13.672 -8.477 1 97.56 267 GLU A C 1
ATOM 2119 O O . GLU A 1 267 ? -14.977 13.438 -8.336 1 97.56 267 GLU A O 1
ATOM 2124 N N . ARG A 1 268 ? -12.914 12.719 -8.672 1 97.88 268 ARG A N 1
ATOM 2125 C CA . ARG A 1 268 ? -13.305 11.312 -8.648 1 97.88 268 ARG A CA 1
ATOM 2126 C C . ARG A 1 268 ? -13.914 10.93 -7.309 1 97.88 268 ARG A C 1
ATOM 2128 O O . ARG A 1 268 ? -14.93 10.227 -7.258 1 97.88 268 ARG A O 1
ATOM 2135 N N . ILE A 1 269 ? -13.297 11.367 -6.254 1 98.56 269 ILE A N 1
ATOM 2136 C CA . ILE A 1 269 ? -13.781 11.062 -4.914 1 98.56 269 ILE A CA 1
ATOM 2137 C C . ILE A 1 269 ? -15.211 11.578 -4.75 1 98.56 269 ILE A C 1
ATOM 2139 O O . ILE A 1 269 ? -16.094 10.852 -4.289 1 98.56 269 ILE A O 1
ATOM 2143 N N . LEU A 1 270 ? -15.406 12.844 -5.141 1 98.12 270 LEU A N 1
ATOM 2144 C CA . LEU A 1 270 ? -16.719 13.445 -5.008 1 98.12 270 LEU A CA 1
ATOM 2145 C C . LEU A 1 270 ? -17.766 12.664 -5.801 1 98.12 270 LEU A C 1
ATOM 2147 O O . LEU A 1 270 ? -18.875 12.453 -5.328 1 98.12 270 LEU A O 1
ATOM 2151 N N . LYS A 1 271 ? -17.406 12.219 -6.934 1 97.94 271 LYS A N 1
ATOM 2152 C CA . LYS A 1 271 ? -18.328 11.453 -7.77 1 97.94 271 LYS A CA 1
ATOM 2153 C C . LYS A 1 271 ? -18.641 10.102 -7.145 1 97.94 271 LYS A C 1
ATOM 2155 O O . LYS A 1 271 ? -19.797 9.664 -7.133 1 97.94 271 LYS A O 1
ATOM 2160 N N . VAL A 1 272 ? -17.672 9.422 -6.613 1 97.81 272 VAL A N 1
ATOM 2161 C CA . VAL A 1 272 ? -17.844 8.102 -6.023 1 97.81 272 VAL A CA 1
ATOM 2162 C C . VAL A 1 272 ? -18.703 8.203 -4.762 1 97.81 272 VAL A C 1
ATOM 2164 O O . VAL A 1 272 ? -19.547 7.34 -4.504 1 97.81 272 VAL A O 1
ATOM 2167 N N . LEU A 1 273 ? -18.453 9.242 -3.994 1 98.06 273 LEU A N 1
ATOM 2168 C CA . LEU A 1 273 ? -19.125 9.375 -2.707 1 98.06 273 LEU A CA 1
ATOM 2169 C C . LEU A 1 273 ? -20.469 10.07 -2.863 1 98.06 273 LEU A C 1
ATOM 2171 O O . LEU A 1 273 ? -21.234 10.18 -1.903 1 98.06 273 LEU A O 1
ATOM 2175 N N . ALA A 1 274 ? -20.719 10.461 -4.109 1 96.38 274 ALA A N 1
ATOM 2176 C CA . ALA A 1 274 ? -21.953 11.211 -4.324 1 96.38 274 ALA A CA 1
ATOM 2177 C C . ALA A 1 274 ? -23.172 10.422 -3.824 1 96.38 274 ALA A C 1
ATOM 2179 O O . ALA A 1 274 ? -23.281 9.219 -4.059 1 96.38 274 ALA A O 1
ATOM 2180 N N . ASN A 1 275 ? -24.078 11 -3.09 1 94.5 275 ASN A N 1
ATOM 2181 C CA . ASN A 1 275 ? -25.328 10.445 -2.605 1 94.5 275 ASN A CA 1
ATOM 2182 C C . ASN A 1 275 ? -25.109 9.352 -1.565 1 94.5 275 ASN A C 1
ATOM 2184 O O . ASN A 1 275 ? -25.891 8.414 -1.466 1 94.5 275 ASN A O 1
ATOM 2188 N N . THR A 1 276 ? -23.953 9.289 -0.974 1 96.06 276 THR A N 1
ATOM 2189 C CA . THR A 1 276 ? -23.688 8.391 0.142 1 96.06 276 THR A CA 1
ATOM 2190 C C . THR A 1 276 ? -23.438 9.18 1.427 1 96.06 276 THR A C 1
ATOM 2192 O O . THR A 1 276 ? -23.094 10.359 1.382 1 96.06 276 THR A O 1
ATOM 2195 N N . PRO A 1 277 ? -23.594 8.578 2.496 1 96.81 277 PRO A N 1
ATOM 2196 C CA . PRO A 1 277 ? -23.344 9.25 3.773 1 96.81 277 PRO A CA 1
ATOM 2197 C C . PRO A 1 277 ? -21.875 9.609 3.982 1 96.81 277 PRO A C 1
ATOM 2199 O O . PRO A 1 277 ? -21.547 10.359 4.906 1 96.81 277 PRO A O 1
ATOM 2202 N N . ALA A 1 278 ? -21.031 9.141 3.133 1 97.75 278 ALA A N 1
ATOM 2203 C CA . ALA A 1 278 ? -19.609 9.414 3.27 1 97.75 278 ALA A CA 1
ATOM 2204 C C . ALA A 1 278 ? -19.25 10.773 2.682 1 97.75 278 ALA A C 1
ATOM 2206 O O . ALA A 1 278 ? -18.156 11.305 2.936 1 97.75 278 ALA A O 1
ATOM 2207 N N . TYR A 1 279 ? -20.125 11.367 1.962 1 97.94 279 TYR A N 1
ATOM 2208 C CA . TYR A 1 279 ? -19.875 12.594 1.207 1 97.94 279 TYR A CA 1
ATOM 2209 C C . TYR A 1 279 ? -19.547 13.75 2.141 1 97.94 279 TYR A C 1
ATOM 2211 O O . TYR A 1 279 ? -18.531 14.414 1.99 1 97.94 279 TYR A O 1
ATOM 2219 N N . GLU A 1 280 ? -20.344 14 3.111 1 97.19 280 GLU A N 1
ATOM 2220 C CA . GLU A 1 280 ? -20.219 15.172 3.967 1 97.19 280 GLU A CA 1
ATOM 2221 C C . GLU A 1 280 ? -18.969 15.078 4.855 1 97.19 280 GLU A C 1
ATOM 2223 O O . GLU A 1 280 ? -18.234 16.062 5 1 97.19 280 GLU A O 1
ATOM 2228 N N . PRO A 1 281 ? -18.766 13.883 5.441 1 97.62 281 PRO A N 1
ATOM 2229 C CA . PRO A 1 281 ? -17.531 13.766 6.211 1 97.62 281 PRO A CA 1
ATOM 2230 C C . PRO A 1 281 ? -16.281 14.055 5.371 1 97.62 281 PRO A C 1
ATOM 2232 O O . PRO A 1 281 ? -15.336 14.688 5.859 1 97.62 281 PRO A O 1
ATOM 2235 N N . PHE A 1 282 ? -16.266 13.633 4.145 1 98.25 282 PHE A N 1
ATOM 2236 C CA . PHE A 1 282 ? -15.117 13.883 3.285 1 98.25 282 PHE A CA 1
ATOM 2237 C C . PHE A 1 282 ? -14.992 15.367 2.967 1 98.25 282 PHE A C 1
ATOM 2239 O O . PHE A 1 282 ? -13.898 15.922 2.988 1 98.25 282 PHE A O 1
ATOM 2246 N N . LYS A 1 283 ? -16.031 16.031 2.688 1 96.31 283 LYS A N 1
ATOM 2247 C CA . LYS A 1 283 ? -16.016 17.469 2.391 1 96.31 283 LYS A CA 1
ATOM 2248 C C . LYS A 1 283 ? -15.492 18.266 3.578 1 96.31 283 LYS A C 1
ATOM 2250 O O . LYS A 1 283 ? -14.719 19.219 3.402 1 96.31 283 LYS A O 1
ATOM 2255 N N . GLU A 1 284 ? -15.93 17.906 4.699 1 95.38 284 GLU A N 1
ATOM 2256 C CA . GLU A 1 284 ? -15.438 18.547 5.914 1 95.38 284 GLU A CA 1
ATOM 2257 C C . GLU A 1 284 ? -13.938 18.328 6.09 1 95.38 284 GLU A C 1
ATOM 2259 O O . GLU A 1 284 ? -13.211 19.234 6.48 1 95.38 284 GLU A O 1
ATOM 2264 N N . PHE A 1 285 ? -13.555 17.125 5.848 1 97.56 285 PHE A N 1
ATOM 2265 C CA . PHE A 1 285 ? -12.133 16.797 5.93 1 97.56 285 PHE A CA 1
ATOM 2266 C C . PHE A 1 285 ? -11.32 17.672 4.984 1 97.56 285 PHE A C 1
ATOM 2268 O O . PHE A 1 285 ? -10.266 18.188 5.355 1 97.56 285 PHE A O 1
ATOM 2275 N N . VAL A 1 286 ? -11.781 17.828 3.764 1 97.12 286 VAL A N 1
ATOM 2276 C CA . VAL A 1 286 ? -11.078 18.609 2.754 1 97.12 286 VAL A CA 1
ATOM 2277 C C . VAL A 1 286 ? -10.898 20.047 3.236 1 97.12 286 VAL A C 1
ATOM 2279 O O . VAL A 1 286 ? -9.797 20.609 3.174 1 97.12 286 VAL A O 1
ATOM 2282 N N . ASN A 1 287 ? -11.914 20.625 3.703 1 95.06 287 ASN A N 1
ATOM 2283 C CA . ASN A 1 287 ? -11.844 22 4.191 1 95.06 287 ASN A CA 1
ATOM 2284 C C . ASN A 1 287 ? -10.914 22.109 5.398 1 95.06 287 ASN A C 1
ATOM 2286 O O . ASN A 1 287 ? -10.164 23.078 5.52 1 95.06 287 ASN A O 1
ATOM 2290 N N . GLY A 1 288 ? -11.016 21.141 6.27 1 94.38 288 GLY A N 1
ATOM 2291 C CA . GLY A 1 288 ? -10.109 21.109 7.41 1 94.38 288 GLY A CA 1
ATOM 2292 C C . GLY A 1 288 ? -8.656 20.953 7.008 1 94.38 288 GLY A C 1
ATOM 2293 O O . GLY A 1 288 ? -7.777 21.594 7.59 1 94.38 288 GLY A O 1
ATOM 2294 N N . SER A 1 289 ? -8.445 20.109 6.07 1 93.94 289 SER A N 1
ATOM 2295 C CA . SER A 1 289 ? -7.09 19.891 5.578 1 93.94 289 SER A CA 1
ATOM 2296 C C . SER A 1 289 ? -6.512 21.156 4.965 1 93.94 289 SER A C 1
ATOM 2298 O O . SER A 1 289 ? -5.328 21.453 5.145 1 93.94 289 SER A O 1
ATOM 2300 N N . MET A 1 290 ? -7.301 21.859 4.25 1 91.56 290 MET A N 1
ATOM 2301 C CA . MET A 1 290 ? -6.863 23.156 3.709 1 91.56 290 MET A CA 1
ATOM 2302 C C . MET A 1 290 ? -6.566 24.141 4.828 1 91.56 290 MET A C 1
ATOM 2304 O O . MET A 1 290 ? -5.574 24.875 4.773 1 91.56 290 MET A O 1
ATOM 2308 N N . GLY A 1 291 ? -7.418 24.141 5.797 1 89.56 291 GLY A N 1
ATOM 2309 C CA . GLY A 1 291 ? -7.227 25.016 6.949 1 89.56 291 GLY A CA 1
ATOM 2310 C C . GLY A 1 291 ? -5.941 24.734 7.703 1 89.56 291 GLY A C 1
ATOM 2311 O O . GLY A 1 291 ? -5.289 25.656 8.195 1 89.56 291 GLY A O 1
ATOM 2312 N N . LEU A 1 292 ? -5.633 23.484 7.762 1 89.69 292 LEU A N 1
ATOM 2313 C CA . LEU A 1 292 ? -4.398 23.047 8.406 1 89.69 292 LEU A CA 1
ATOM 2314 C C . LEU A 1 292 ? -3.193 23.766 7.809 1 89.69 292 LEU A C 1
ATOM 2316 O O . LEU A 1 292 ? -2.338 24.266 8.539 1 89.69 292 LEU A O 1
ATOM 2320 N N . HIS A 1 293 ? -3.105 23.922 6.555 1 85.25 293 HIS A N 1
ATOM 2321 C CA . HIS A 1 293 ? -1.96 24.5 5.855 1 85.25 293 HIS A CA 1
ATOM 2322 C C . HIS A 1 293 ? -1.943 26.016 5.98 1 85.25 293 HIS A C 1
ATOM 2324 O O . HIS A 1 293 ? -0.89 26.641 5.848 1 85.25 293 HIS A O 1
ATOM 2330 N N . HIS A 1 294 ? -3.086 26.516 6.312 1 82.44 294 HIS A N 1
ATOM 2331 C CA . HIS A 1 294 ? -3.195 27.953 6.504 1 82.44 294 HIS A CA 1
ATOM 2332 C C . HIS A 1 294 ? -2.803 28.359 7.922 1 82.44 294 HIS A C 1
ATOM 2334 O O . HIS A 1 294 ? -2.244 29.438 8.141 1 82.44 294 HIS A O 1
ATOM 2340 N N . VAL A 1 295 ? -3.111 27.469 8.789 1 80.5 295 VAL A N 1
ATOM 2341 C CA . VAL A 1 295 ? -2.992 27.828 10.195 1 80.5 295 VAL A CA 1
ATOM 2342 C C . VAL A 1 295 ? -1.588 27.5 10.695 1 80.5 295 VAL A C 1
ATOM 2344 O O . VAL A 1 295 ? -1.021 28.25 11.508 1 80.5 295 VAL A O 1
ATOM 2347 N N . LEU A 1 296 ? -1.06 26.5 10.203 1 79.81 296 LEU A N 1
ATOM 2348 C CA . LEU A 1 296 ? 0.257 26.094 10.68 1 79.81 296 LEU A CA 1
ATOM 2349 C C . LEU A 1 296 ? 1.358 26.875 9.977 1 79.81 296 LEU A C 1
ATOM 2351 O O . LEU A 1 296 ? 1.398 26.922 8.742 1 79.81 296 LEU A O 1
ATOM 2355 N N . SER A 1 297 ? 2.23 27.344 10.703 1 72.44 297 SER A N 1
ATOM 2356 C CA . SER A 1 297 ? 3.293 28.203 10.195 1 72.44 297 SER A CA 1
ATOM 2357 C C . SER A 1 297 ? 4.312 27.406 9.391 1 72.44 297 SER A C 1
ATOM 2359 O O . SER A 1 297 ? 5.051 27.969 8.578 1 72.44 297 SER A O 1
ATOM 2361 N N . ARG A 1 298 ? 4.27 26.172 9.609 1 72 298 ARG A N 1
ATOM 2362 C CA . ARG A 1 298 ? 5.281 25.344 8.961 1 72 298 ARG A CA 1
ATOM 2363 C C . ARG A 1 298 ? 5.141 25.391 7.441 1 72 298 ARG A C 1
ATOM 2365 O O . ARG A 1 298 ? 6.109 25.156 6.715 1 72 298 ARG A O 1
ATOM 2372 N N . TYR A 1 299 ? 4.102 25.812 6.992 1 73.38 299 TYR A N 1
ATOM 2373 C CA . TYR A 1 299 ? 3.873 25.812 5.551 1 73.38 299 TYR A CA 1
ATOM 2374 C C . TYR A 1 299 ? 4.16 27.188 4.953 1 73.38 299 TYR A C 1
ATOM 2376 O O . TYR A 1 299 ? 4.273 27.328 3.732 1 73.38 299 TYR A O 1
ATOM 2384 N N . ARG A 1 300 ? 4.363 28.203 5.758 1 71.19 300 ARG A N 1
ATOM 2385 C CA . ARG A 1 300 ? 4.742 29.562 5.379 1 71.19 300 ARG A CA 1
ATOM 2386 C C . ARG A 1 300 ? 3.789 30.125 4.328 1 71.19 300 ARG A C 1
ATOM 2388 O O . ARG A 1 300 ? 4.223 30.781 3.379 1 71.19 300 ARG A O 1
ATOM 2395 N N . LEU A 1 301 ? 2.59 29.719 4.43 1 74.44 301 LEU A N 1
ATOM 2396 C CA . LEU A 1 301 ? 1.623 30.203 3.449 1 74.44 301 LEU A CA 1
ATOM 2397 C C . LEU A 1 301 ? 1.375 31.703 3.625 1 74.44 301 LEU A C 1
ATOM 2399 O O . LEU A 1 301 ? 0.918 32.375 2.697 1 74.44 301 LEU A O 1
ATOM 2403 N N . ALA A 1 302 ? 1.624 32.094 4.801 1 70.25 302 ALA A N 1
ATOM 2404 C CA . ALA A 1 302 ? 1.513 33.5 5.047 1 70.25 302 ALA A CA 1
ATOM 2405 C C . ALA A 1 302 ? 2.457 34.312 4.145 1 70.25 302 ALA A C 1
ATOM 2407 O O . ALA A 1 302 ? 2.143 35.406 3.732 1 70.25 302 ALA A O 1
ATOM 2408 N N . ASP A 1 303 ? 3.582 33.656 3.842 1 70.5 303 ASP A N 1
ATOM 2409 C CA . ASP A 1 303 ? 4.527 34.281 2.93 1 70.5 303 ASP A CA 1
ATOM 2410 C C . ASP A 1 303 ? 3.908 34.5 1.548 1 70.5 303 ASP A C 1
ATOM 2412 O O . ASP A 1 303 ? 4.332 35.375 0.794 1 70.5 303 ASP A O 1
ATOM 2416 N N . LEU A 1 304 ? 2.945 33.656 1.365 1 70.69 304 LEU A N 1
ATOM 2417 C CA . LEU A 1 304 ? 2.322 33.719 0.046 1 70.69 304 LEU A CA 1
ATOM 2418 C C . LEU A 1 304 ? 1.077 34.594 0.058 1 70.69 304 LEU A C 1
ATOM 2420 O O . LEU A 1 304 ? 0.48 34.844 -0.991 1 70.69 304 LEU A O 1
ATOM 2424 N N . ARG A 1 305 ? 0.835 35.219 1.142 1 68.12 305 ARG A N 1
ATOM 2425 C CA . ARG A 1 305 ? -0.36 36.031 1.328 1 68.12 305 ARG A CA 1
ATOM 2426 C C . ARG A 1 305 ? -1.616 35.25 0.929 1 68.12 305 ARG A C 1
ATOM 2428 O O . ARG A 1 305 ? -2.457 35.781 0.19 1 68.12 305 ARG A O 1
ATOM 2435 N N . LEU A 1 306 ? -1.604 34 1.239 1 68 306 LEU A N 1
ATOM 2436 C CA . LEU A 1 306 ? -2.729 33.094 0.949 1 68 306 LEU A CA 1
ATOM 2437 C C . LEU A 1 306 ? -3.52 32.781 2.215 1 68 306 LEU A C 1
ATOM 2439 O O . LEU A 1 306 ? -2.967 32.812 3.318 1 68 306 LEU A O 1
ATOM 2443 N N . MET B 1 1 ? -37.25 -22.188 -32.406 1 30.39 1 MET B N 1
ATOM 2444 C CA . MET B 1 1 ? -36.219 -21.312 -32.938 1 30.39 1 MET B CA 1
ATOM 2445 C C . MET B 1 1 ? -35.062 -21.125 -31.953 1 30.39 1 MET B C 1
ATOM 2447 O O . MET B 1 1 ? -35.312 -20.734 -30.812 1 30.39 1 MET B O 1
ATOM 2451 N N . THR B 1 2 ? -33.875 -21.875 -32.125 1 33.66 2 THR B N 1
ATOM 2452 C CA . THR B 1 2 ? -32.625 -22.297 -31.5 1 33.66 2 THR B CA 1
ATOM 2453 C C . THR B 1 2 ? -31.688 -21.109 -31.328 1 33.66 2 THR B C 1
ATOM 2455 O O . THR B 1 2 ? -31 -20.719 -32.25 1 33.66 2 THR B O 1
ATOM 2458 N N . THR B 1 3 ? -32.031 -19.938 -30.859 1 40.78 3 THR B N 1
ATOM 2459 C CA . THR B 1 3 ? -31.5 -18.594 -30.641 1 40.78 3 THR B CA 1
ATOM 2460 C C . THR B 1 3 ? -30.297 -18.656 -29.719 1 40.78 3 THR B C 1
ATOM 2462 O O . THR B 1 3 ? -29.828 -17.625 -29.234 1 40.78 3 THR B O 1
ATOM 2465 N N . ILE B 1 4 ? -29.906 -19.734 -29.047 1 44.56 4 ILE B N 1
ATOM 2466 C CA . ILE B 1 4 ? -28.812 -20.031 -28.141 1 44.56 4 ILE B CA 1
ATOM 2467 C C . ILE B 1 4 ? -27.484 -20 -28.906 1 44.56 4 ILE B C 1
ATOM 2469 O O . ILE B 1 4 ? -26.406 -19.969 -28.297 1 44.56 4 ILE B O 1
ATOM 2473 N N . PRO B 1 5 ? -27.375 -20.125 -30.219 1 44.78 5 PRO B N 1
ATOM 2474 C CA . PRO B 1 5 ? -26.141 -20.312 -30.969 1 44.78 5 PRO B CA 1
ATOM 2475 C C . PRO B 1 5 ? -25.281 -19.062 -31.031 1 44.78 5 PRO B C 1
ATOM 2477 O O . PRO B 1 5 ? -24.062 -19.141 -31.047 1 44.78 5 PRO B O 1
ATOM 2480 N N . ARG B 1 6 ? -25.953 -17.922 -31.125 1 46.59 6 ARG B N 1
ATOM 2481 C CA . ARG B 1 6 ? -25.219 -16.688 -31.328 1 46.59 6 ARG B CA 1
ATOM 2482 C C . ARG B 1 6 ? -24.406 -16.328 -30.078 1 46.59 6 ARG B C 1
ATOM 2484 O O . ARG B 1 6 ? -23.312 -15.789 -30.188 1 46.59 6 ARG B O 1
ATOM 2491 N N . LEU B 1 7 ? -24.906 -16.594 -28.953 1 46.97 7 LEU B N 1
ATOM 2492 C CA . LEU B 1 7 ? -24.25 -16.312 -27.688 1 46.97 7 LEU B CA 1
ATOM 2493 C C . LEU B 1 7 ? -23.031 -17.219 -27.5 1 46.97 7 LEU B C 1
ATOM 2495 O O . LEU B 1 7 ? -21.984 -16.766 -27.016 1 46.97 7 LEU B O 1
ATOM 2499 N N . GLU B 1 8 ? -23.203 -18.438 -27.875 1 51.62 8 GLU B N 1
ATOM 2500 C CA . GLU B 1 8 ? -22.109 -19.391 -27.812 1 51.62 8 GLU B CA 1
ATOM 2501 C C . GLU B 1 8 ? -21 -19.016 -28.797 1 51.62 8 GLU B C 1
ATOM 2503 O O . GLU B 1 8 ? -19.812 -19.094 -28.469 1 51.62 8 GLU B O 1
ATOM 2508 N N . PHE B 1 9 ? -21.484 -18.578 -29.984 1 53.22 9 PHE B N 1
ATOM 2509 C CA . PHE B 1 9 ? -20.516 -18.188 -31 1 53.22 9 PHE B CA 1
ATOM 2510 C C . PHE B 1 9 ? -19.766 -16.922 -30.562 1 53.22 9 PHE B C 1
ATOM 2512 O O . PHE B 1 9 ? -18.547 -16.828 -30.75 1 53.22 9 PHE B O 1
ATOM 2519 N N . HIS B 1 10 ? -20.469 -16.016 -30.047 1 65.62 10 HIS B N 1
ATOM 2520 C CA . HIS B 1 10 ? -19.859 -14.789 -29.562 1 65.62 10 HIS B CA 1
ATOM 2521 C C . HIS B 1 10 ? -18.906 -15.07 -28.406 1 65.62 10 HIS B C 1
ATOM 2523 O O . HIS B 1 10 ? -17.812 -14.5 -28.328 1 65.62 10 HIS B O 1
ATOM 2529 N N . GLN B 1 11 ? -19.203 -16.047 -27.719 1 75.5 11 GLN B N 1
ATOM 2530 C CA . GLN B 1 11 ? -18.344 -16.438 -26.594 1 75.5 11 GLN B CA 1
ATOM 2531 C C . GLN B 1 11 ? -17.078 -17.125 -27.094 1 75.5 11 GLN B C 1
ATOM 2533 O O . GLN B 1 11 ? -15.992 -16.891 -26.562 1 75.5 11 GLN B O 1
ATOM 2538 N N . ASP B 1 12 ? -17.297 -17.891 -28.172 1 79.19 12 ASP B N 1
ATOM 2539 C CA . ASP B 1 12 ? -16.156 -18.609 -28.719 1 79.19 12 ASP B CA 1
ATOM 2540 C C . ASP B 1 12 ? -15.148 -17.641 -29.344 1 79.19 12 ASP B C 1
ATOM 2542 O O . ASP B 1 12 ? -13.938 -17.828 -29.203 1 79.19 12 ASP B O 1
ATOM 2546 N N . LYS B 1 13 ? -15.672 -16.641 -29.969 1 83.5 13 LYS B N 1
ATOM 2547 C CA . LYS B 1 13 ? -14.797 -15.648 -30.594 1 83.5 13 LYS B CA 1
ATOM 2548 C C . LYS B 1 13 ? -14.039 -14.859 -29.531 1 83.5 13 LYS B C 1
ATOM 2550 O O . LYS B 1 13 ? -12.836 -14.609 -29.672 1 83.5 13 LYS B O 1
ATOM 2555 N N . ILE B 1 14 ? -14.703 -14.531 -28.516 1 85.25 14 ILE B N 1
ATOM 2556 C CA . ILE B 1 14 ? -14.094 -13.773 -27.438 1 85.25 14 ILE B CA 1
ATOM 2557 C C . ILE B 1 14 ? -12.992 -14.602 -26.781 1 85.25 14 ILE B C 1
ATOM 2559 O O . ILE B 1 14 ? -11.906 -14.086 -26.484 1 85.25 14 ILE B O 1
ATOM 2563 N N . LEU B 1 15 ? -13.258 -15.836 -26.672 1 87.94 15 LEU B N 1
ATOM 2564 C CA . LEU B 1 15 ? -12.273 -16.719 -26.047 1 87.94 15 LEU B CA 1
ATOM 2565 C C . LEU B 1 15 ? -11.055 -16.891 -26.953 1 87.94 15 LEU B C 1
ATOM 2567 O O . LEU B 1 15 ? -9.93 -16.969 -26.469 1 87.94 15 LEU B O 1
ATOM 2571 N N . ALA B 1 16 ? -11.336 -16.906 -28.219 1 89.06 16 ALA B N 1
ATOM 2572 C CA . ALA B 1 16 ? -10.234 -17 -29.172 1 89.06 16 ALA B CA 1
ATOM 2573 C C . ALA B 1 16 ? -9.375 -15.734 -29.141 1 89.06 16 ALA B C 1
ATOM 2575 O O . ALA B 1 16 ? -8.148 -15.812 -29.25 1 89.06 16 ALA B O 1
ATOM 2576 N N . ASP B 1 17 ? -9.977 -14.656 -29.047 1 92.31 17 ASP B N 1
ATOM 2577 C CA . ASP B 1 17 ? -9.25 -13.391 -28.969 1 92.31 17 ASP B CA 1
ATOM 2578 C C . ASP B 1 17 ? -8.414 -13.32 -27.688 1 92.31 17 ASP B C 1
ATOM 2580 O O . ASP B 1 17 ? -7.273 -12.852 -27.719 1 92.31 17 ASP B O 1
ATOM 2584 N N . ILE B 1 18 ? -8.984 -13.773 -26.609 1 92.5 18 ILE B N 1
ATOM 2585 C CA . ILE B 1 18 ? -8.273 -13.797 -25.344 1 92.5 18 ILE B CA 1
ATOM 2586 C C . ILE B 1 18 ? -7.035 -14.68 -25.453 1 92.5 18 ILE B C 1
ATOM 2588 O O . ILE B 1 18 ? -5.953 -14.305 -24.984 1 92.5 18 ILE B O 1
ATOM 2592 N N . LYS B 1 19 ? -7.207 -15.773 -26.078 1 90 19 LYS B N 1
ATOM 2593 C CA . LYS B 1 19 ? -6.098 -16.703 -26.281 1 90 19 LYS B CA 1
ATOM 2594 C C . LYS B 1 19 ? -4.961 -16.031 -27.062 1 90 19 LYS B C 1
ATOM 2596 O O . LYS B 1 19 ? -3.789 -16.203 -26.719 1 90 19 LYS B O 1
ATOM 2601 N N . MET B 1 20 ? -5.262 -15.289 -28.047 1 91.81 20 MET B N 1
ATOM 2602 C CA . MET B 1 20 ? -4.262 -14.625 -28.875 1 91.81 20 MET B CA 1
ATOM 2603 C C . MET B 1 20 ? -3.527 -13.547 -28.078 1 91.81 20 MET B C 1
ATOM 2605 O O . MET B 1 20 ? -2.312 -13.391 -28.219 1 91.81 20 MET B O 1
ATOM 2609 N N . VAL B 1 21 ? -4.27 -12.867 -27.266 1 94.19 21 VAL B N 1
ATOM 2610 C CA . VAL B 1 21 ? -3.674 -11.82 -26.453 1 94.19 21 VAL B CA 1
ATOM 2611 C C . VAL B 1 21 ? -2.697 -12.438 -25.453 1 94.19 21 VAL B C 1
ATOM 2613 O O . VAL B 1 21 ? -1.589 -11.93 -25.266 1 94.19 21 VAL B O 1
ATOM 2616 N N . CYS B 1 22 ? -3.074 -13.516 -24.844 1 92.06 22 CYS B N 1
ATOM 2617 C CA . CYS B 1 22 ? -2.221 -14.195 -23.875 1 92.06 22 CYS B CA 1
ATOM 2618 C C . CYS B 1 22 ? -0.969 -14.742 -24.547 1 92.06 22 CYS B C 1
ATOM 2620 O O . CYS B 1 22 ? 0.133 -14.625 -24 1 92.06 22 CYS B O 1
ATOM 2622 N N . ALA B 1 23 ? -1.136 -15.328 -25.703 1 89.94 23 ALA B N 1
ATOM 2623 C CA . ALA B 1 23 ? -0.007 -15.883 -26.453 1 89.94 23 ALA B CA 1
ATOM 2624 C C . ALA B 1 23 ? 0.996 -14.797 -26.812 1 89.94 23 ALA B C 1
ATOM 2626 O O . ALA B 1 23 ? 2.209 -15 -26.719 1 89.94 23 ALA B O 1
ATOM 2627 N N . ASP B 1 24 ? 0.485 -13.727 -27.266 1 92.88 24 ASP B N 1
ATOM 2628 C CA . ASP B 1 24 ? 1.34 -12.594 -27.609 1 92.88 24 ASP B CA 1
ATOM 2629 C C . ASP B 1 24 ? 2.1 -12.086 -26.391 1 92.88 24 ASP B C 1
ATOM 2631 O O . ASP B 1 24 ? 3.275 -11.727 -26.484 1 92.88 24 ASP B O 1
ATOM 2635 N N . PHE B 1 25 ? 1.419 -12.047 -25.281 1 95.06 25 PHE B N 1
ATOM 2636 C CA . PHE B 1 25 ? 2.029 -11.609 -24.031 1 95.06 25 PHE B CA 1
ATOM 2637 C C . PHE B 1 25 ? 3.193 -12.516 -23.656 1 95.06 25 PHE B C 1
ATOM 2639 O O . PHE B 1 25 ? 4.277 -12.031 -23.312 1 95.06 25 PHE B O 1
ATOM 2646 N N . ILE B 1 26 ? 3.008 -13.781 -23.75 1 91.62 26 ILE B N 1
ATOM 2647 C CA . ILE B 1 26 ? 4.02 -14.766 -23.391 1 91.62 26 ILE B CA 1
ATOM 2648 C C . ILE B 1 26 ? 5.23 -14.625 -24.312 1 91.62 26 ILE B C 1
ATOM 2650 O O . ILE B 1 26 ? 6.375 -14.68 -23.859 1 91.62 26 ILE B O 1
ATOM 2654 N N . THR B 1 27 ? 5.016 -14.383 -25.531 1 91 27 THR B N 1
ATOM 2655 C CA . THR B 1 27 ? 6.082 -14.219 -26.516 1 91 27 THR B CA 1
ATOM 2656 C C . THR B 1 27 ? 6.891 -12.961 -26.234 1 91 27 THR B C 1
ATOM 2658 O O . THR B 1 27 ? 8.125 -12.984 -26.297 1 91 27 THR B O 1
ATOM 2661 N N . LYS B 1 28 ? 6.234 -11.945 -25.906 1 94.06 28 LYS B N 1
ATOM 2662 C CA . LYS B 1 28 ? 6.891 -10.656 -25.688 1 94.06 28 LYS B CA 1
ATOM 2663 C C . LYS B 1 28 ? 7.734 -10.68 -24.422 1 94.06 28 LYS B C 1
ATOM 2665 O O . LYS B 1 28 ? 8.766 -10.008 -24.344 1 94.06 28 LYS B O 1
ATOM 2670 N N . ILE B 1 29 ? 7.316 -11.422 -23.422 1 94 29 ILE B N 1
ATOM 2671 C CA . ILE B 1 29 ? 8.07 -11.539 -22.172 1 94 29 ILE B CA 1
ATOM 2672 C C . ILE B 1 29 ? 9.336 -12.359 -22.406 1 94 29 ILE B C 1
ATOM 2674 O O . ILE B 1 29 ? 10.328 -12.195 -21.703 1 94 29 ILE B O 1
ATOM 2678 N N . GLY B 1 30 ? 9.328 -13.219 -23.375 1 89.81 30 GLY B N 1
ATOM 2679 C CA . GLY B 1 30 ? 10.477 -14.055 -23.672 1 89.81 30 GLY B CA 1
ATOM 2680 C C . GLY B 1 30 ? 10.594 -15.25 -22.75 1 89.81 30 GLY B C 1
ATOM 2681 O O . GLY B 1 30 ? 11.664 -15.516 -22.188 1 89.81 30 GLY B O 1
ATOM 2682 N N . TYR B 1 31 ? 9.57 -15.938 -22.562 1 89.06 31 TYR B N 1
ATOM 2683 C CA . TYR B 1 31 ? 9.523 -17.109 -21.688 1 89.06 31 TYR B CA 1
ATOM 2684 C C . TYR B 1 31 ? 10.32 -18.266 -22.281 1 89.06 31 TYR B C 1
ATOM 2686 O O . TYR B 1 31 ? 10.18 -18.578 -23.469 1 89.06 31 TYR B O 1
ATOM 2694 N N . SER B 1 32 ? 11.156 -18.828 -21.469 1 87.25 32 SER B N 1
ATOM 2695 C CA . SER B 1 32 ? 11.844 -20.078 -21.766 1 87.25 32 SER B CA 1
ATOM 2696 C C . SER B 1 32 ? 11.227 -21.25 -21.016 1 87.25 32 SER B C 1
ATOM 2698 O O . SER B 1 32 ? 11.156 -21.234 -19.781 1 87.25 32 SER B O 1
ATOM 2700 N N . PRO B 1 33 ? 10.82 -22.25 -21.688 1 84.75 33 PRO B N 1
ATOM 2701 C CA . PRO B 1 33 ? 10.102 -23.359 -21.062 1 84.75 33 PRO B CA 1
ATOM 2702 C C . PRO B 1 33 ? 10.898 -24 -19.922 1 84.75 33 PRO B C 1
ATOM 2704 O O . PRO B 1 33 ? 12.117 -24.141 -20.016 1 84.75 33 PRO B O 1
ATOM 2707 N N . LEU B 1 34 ? 10.188 -24.281 -18.906 1 82.56 34 LEU B N 1
ATOM 2708 C CA . LEU B 1 34 ? 10.758 -24.922 -17.734 1 82.56 34 LEU B CA 1
ATOM 2709 C C . LEU B 1 34 ? 10.148 -26.312 -17.516 1 82.56 34 LEU B C 1
ATOM 2711 O O . LEU B 1 34 ? 9.047 -26.578 -18 1 82.56 34 LEU B O 1
ATOM 2715 N N . SER B 1 35 ? 10.984 -27.062 -16.906 1 74.88 35 SER B N 1
ATOM 2716 C CA . SER B 1 35 ? 10.484 -28.406 -16.578 1 74.88 35 SER B CA 1
ATOM 2717 C C . SER B 1 35 ? 9.539 -28.359 -15.383 1 74.88 35 SER B C 1
ATOM 2719 O O . SER B 1 35 ? 9.664 -27.484 -14.516 1 74.88 35 SER B O 1
ATOM 2721 N N . SER B 1 36 ? 8.586 -29.281 -15.391 1 73.06 36 SER B N 1
ATOM 2722 C CA . SER B 1 36 ? 7.668 -29.406 -14.266 1 73.06 36 SER B CA 1
ATOM 2723 C C . SER B 1 36 ? 8.398 -29.828 -13 1 73.06 36 SER B C 1
ATOM 2725 O O . SER B 1 36 ? 9.438 -30.5 -13.07 1 73.06 36 SER B O 1
ATOM 2727 N N . ILE B 1 37 ? 7.906 -29.25 -11.961 1 74.12 37 ILE B N 1
ATOM 2728 C CA . ILE B 1 37 ? 8.461 -29.625 -10.664 1 74.12 37 ILE B CA 1
ATOM 2729 C C . ILE B 1 37 ? 7.703 -30.828 -10.117 1 74.12 37 ILE B C 1
ATOM 2731 O O . ILE B 1 37 ? 6.469 -30.844 -10.102 1 74.12 37 ILE B O 1
ATOM 2735 N N . GLY B 1 38 ? 8.352 -31.906 -9.969 1 68.94 38 GLY B N 1
ATOM 2736 C CA . GLY B 1 38 ? 7.734 -33.125 -9.469 1 68.94 38 GLY B CA 1
ATOM 2737 C C . GLY B 1 38 ? 7.422 -33.062 -7.98 1 68.94 38 GLY B C 1
ATOM 2738 O O . GLY B 1 38 ? 7.738 -32.062 -7.312 1 68.94 38 GLY B O 1
ATOM 2739 N N . GLU B 1 39 ? 6.645 -34 -7.527 1 74.81 39 GLU B N 1
ATOM 2740 C CA . GLU B 1 39 ? 6.238 -34.125 -6.133 1 74.81 39 GLU B CA 1
ATOM 2741 C C . GLU B 1 39 ? 7.395 -34.594 -5.262 1 74.81 39 GLU B C 1
ATOM 2743 O O . GLU B 1 39 ? 7.273 -34.656 -4.035 1 74.81 39 GLU B O 1
ATOM 2748 N N . ASP B 1 40 ? 8.484 -34.656 -5.816 1 78.38 40 ASP B N 1
ATOM 2749 C CA . ASP B 1 40 ? 9.594 -35.188 -5.051 1 78.38 40 ASP B CA 1
ATOM 2750 C C . ASP B 1 40 ? 10.547 -34.094 -4.59 1 78.38 40 ASP B C 1
ATOM 2752 O O . ASP B 1 40 ? 11.648 -34.375 -4.113 1 78.38 40 ASP B O 1
ATOM 2756 N N . ASN B 1 41 ? 10.039 -32.969 -4.602 1 84.12 41 ASN B N 1
ATOM 2757 C CA . ASN B 1 41 ? 10.953 -31.922 -4.16 1 84.12 41 ASN B CA 1
ATOM 2758 C C . ASN B 1 41 ? 10.812 -31.656 -2.664 1 84.12 41 ASN B C 1
ATOM 2760 O O . ASN B 1 41 ? 9.758 -31.891 -2.08 1 84.12 41 ASN B O 1
ATOM 2764 N N . VAL B 1 42 ? 11.898 -31.219 -2.027 1 89.75 42 VAL B N 1
ATOM 2765 C CA . VAL B 1 42 ? 12.023 -30.984 -0.594 1 89.75 42 VAL B CA 1
ATOM 2766 C C . VAL B 1 42 ? 10.945 -30 -0.134 1 89.75 42 VAL B C 1
ATOM 2768 O O . VAL B 1 42 ? 10.344 -30.172 0.931 1 89.75 42 VAL B O 1
ATOM 2771 N N . THR B 1 43 ? 10.633 -29 -0.898 1 95 43 THR B N 1
ATOM 2772 C CA . THR B 1 43 ? 9.656 -27.984 -0.542 1 95 43 THR B CA 1
ATOM 2773 C C . THR B 1 43 ? 8.258 -28.578 -0.43 1 95 43 THR B C 1
ATOM 2775 O O . THR B 1 43 ? 7.559 -28.359 0.559 1 95 43 THR B O 1
ATOM 2778 N N . TYR B 1 44 ? 7.871 -29.375 -1.407 1 93.75 44 TYR B N 1
ATOM 2779 C CA . TYR B 1 44 ? 6.555 -30 -1.414 1 93.75 44 TYR B CA 1
ATOM 2780 C C . TYR B 1 44 ? 6.391 -30.938 -0.225 1 93.75 44 TYR B C 1
ATOM 2782 O O . TYR B 1 44 ? 5.387 -30.875 0.491 1 93.75 44 TYR B O 1
ATOM 2790 N N . ASN B 1 45 ? 7.348 -31.766 0.017 1 94.5 45 ASN B N 1
ATOM 2791 C CA . ASN B 1 45 ? 7.277 -32.719 1.108 1 94.5 45 ASN B CA 1
ATOM 2792 C C . ASN B 1 45 ? 7.23 -32.031 2.467 1 94.5 45 ASN B C 1
ATOM 2794 O O . ASN B 1 45 ? 6.539 -32.5 3.379 1 94.5 45 ASN B O 1
ATOM 2798 N N . THR B 1 46 ? 7.969 -31.031 2.572 1 95.56 46 THR B N 1
ATOM 2799 C CA . THR B 1 46 ? 7.98 -30.266 3.818 1 95.56 46 THR B CA 1
ATOM 2800 C C . THR B 1 46 ? 6.609 -29.656 4.086 1 95.56 46 THR B C 1
ATOM 2802 O O . THR B 1 46 ? 6.074 -29.766 5.188 1 95.56 46 THR B O 1
ATOM 2805 N N . ILE B 1 47 ? 6.035 -29.031 3.09 1 94.94 47 ILE B N 1
ATOM 2806 C CA . ILE B 1 47 ? 4.746 -28.375 3.223 1 94.94 47 ILE B CA 1
ATOM 2807 C C . ILE B 1 47 ? 3.654 -29.406 3.484 1 94.94 47 ILE B C 1
ATOM 2809 O O . ILE B 1 47 ? 2.768 -29.188 4.312 1 94.94 47 ILE B O 1
ATOM 2813 N N . LEU B 1 48 ? 3.717 -30.531 2.787 1 93.94 48 LEU B N 1
ATOM 2814 C CA . LEU B 1 48 ? 2.762 -31.625 2.982 1 93.94 48 LEU B CA 1
ATOM 2815 C C . LEU B 1 48 ? 2.758 -32.094 4.434 1 93.94 48 LEU B C 1
ATOM 2817 O O . LEU B 1 48 ? 1.693 -32.312 5.016 1 93.94 48 LEU B O 1
ATOM 2821 N N . SER B 1 49 ? 3.891 -32.188 4.938 1 93.94 49 SER B N 1
ATOM 2822 C CA . SER B 1 49 ? 4.027 -32.688 6.312 1 93.94 49 SER B CA 1
ATOM 2823 C C . SER B 1 49 ? 3.6 -31.609 7.309 1 93.94 49 SER B C 1
ATOM 2825 O O . SER B 1 49 ? 2.896 -31.906 8.281 1 93.94 49 SER B O 1
ATOM 2827 N N . GLU B 1 50 ? 3.977 -30.422 7.129 1 93 50 GLU B N 1
ATOM 2828 C CA . GLU B 1 50 ? 3.736 -29.328 8.062 1 93 50 GLU B CA 1
ATOM 2829 C C . GLU B 1 50 ? 2.244 -29.031 8.195 1 93 50 GLU B C 1
ATOM 2831 O O . GLU B 1 50 ? 1.769 -28.688 9.281 1 93 50 GLU B O 1
ATOM 2836 N N . PHE B 1 51 ? 1.518 -29.156 7.086 1 93.38 51 PHE B N 1
ATOM 2837 C CA . PHE B 1 51 ? 0.134 -28.703 7.105 1 93.38 51 PHE B CA 1
ATOM 2838 C C . PHE B 1 51 ? -0.828 -29.875 7.141 1 93.38 51 PHE B C 1
ATOM 2840 O O . PHE B 1 51 ? -2.041 -29.703 7.016 1 93.38 51 PHE B O 1
ATOM 2847 N N . ALA B 1 52 ? -0.35 -31.047 7.344 1 89.88 52 ALA B N 1
ATOM 2848 C CA . ALA B 1 52 ? -1.167 -32.25 7.398 1 89.88 52 ALA B CA 1
ATOM 2849 C C . ALA B 1 52 ? -2.172 -32.188 8.539 1 89.88 52 ALA B C 1
ATOM 2851 O O . ALA B 1 52 ? -3.273 -32.75 8.445 1 89.88 52 ALA B O 1
ATOM 2852 N N . SER B 1 53 ? -1.917 -31.453 9.539 1 83.44 53 SER B N 1
ATOM 2853 C CA . SER B 1 53 ? -2.732 -31.438 10.75 1 83.44 53 SER B CA 1
ATOM 2854 C C . SER B 1 53 ? -3.971 -30.562 10.562 1 83.44 53 SER B C 1
ATOM 2856 O O . SER B 1 53 ? -4.906 -30.625 11.359 1 83.44 53 SER B O 1
ATOM 2858 N N . PHE B 1 54 ? -4.086 -29.766 9.547 1 80.81 54 PHE B N 1
ATOM 2859 C CA . PHE B 1 54 ? -5.207 -28.844 9.359 1 80.81 54 PHE B CA 1
ATOM 2860 C C . PHE B 1 54 ? -6.445 -29.609 8.883 1 80.81 54 PHE B C 1
ATOM 2862 O O . PHE B 1 54 ? -7.539 -29.031 8.828 1 80.81 54 PHE B O 1
ATOM 2869 N N . ASN B 1 55 ? -6.434 -30.859 8.742 1 77.81 55 ASN B N 1
ATOM 2870 C CA . ASN B 1 55 ? -7.551 -31.75 8.469 1 77.81 55 ASN B CA 1
ATOM 2871 C C . ASN B 1 55 ? -8.469 -31.203 7.379 1 77.81 55 ASN B C 1
ATOM 2873 O O . ASN B 1 55 ? -9.68 -31.109 7.566 1 77.81 55 ASN B O 1
ATOM 2877 N N . MET B 1 56 ? -7.934 -30.828 6.277 1 81.75 56 MET B N 1
ATOM 2878 C CA . MET B 1 56 ? -8.672 -30.359 5.109 1 81.75 56 MET B CA 1
ATOM 2879 C C . MET B 1 56 ? -9.016 -31.516 4.188 1 81.75 56 MET B C 1
ATOM 2881 O O . MET B 1 56 ? -8.453 -32.594 4.312 1 81.75 56 MET B O 1
ATOM 2885 N N . GLU B 1 57 ? -10.062 -31.188 3.393 1 85.94 57 GLU B N 1
ATOM 2886 C CA . GLU B 1 57 ? -10.344 -32.156 2.336 1 85.94 57 GLU B CA 1
ATOM 2887 C C . GLU B 1 57 ? -9.086 -32.469 1.531 1 85.94 57 GLU B C 1
ATOM 2889 O O . GLU B 1 57 ? -8.367 -31.578 1.108 1 85.94 57 GLU B O 1
ATOM 2894 N N . GLU B 1 58 ? -8.852 -33.719 1.355 1 88.56 58 GLU B N 1
ATOM 2895 C CA . GLU B 1 58 ? -7.59 -34.219 0.825 1 88.56 58 GLU B CA 1
ATOM 2896 C C . GLU B 1 58 ? -7.277 -33.594 -0.532 1 88.56 58 GLU B C 1
ATOM 2898 O O . GLU B 1 58 ? -6.148 -33.156 -0.774 1 88.56 58 GLU B O 1
ATOM 2903 N N . LYS B 1 59 ? -8.219 -33.625 -1.424 1 87.69 59 LYS B N 1
ATOM 2904 C CA . LYS B 1 59 ? -7.988 -33.094 -2.764 1 87.69 59 LYS B CA 1
ATOM 2905 C C . LYS B 1 59 ? -7.594 -31.625 -2.713 1 87.69 59 LYS B C 1
ATOM 2907 O O . LYS B 1 59 ? -6.66 -31.203 -3.402 1 87.69 59 LYS B O 1
ATOM 2912 N N . LEU B 1 60 ? -8.297 -30.891 -1.94 1 86 60 LEU B N 1
ATOM 2913 C CA . LEU B 1 60 ? -8.008 -29.469 -1.781 1 86 60 LEU B CA 1
ATOM 2914 C C . LEU B 1 60 ? -6.66 -29.266 -1.104 1 86 60 LEU B C 1
ATOM 2916 O O . LEU B 1 60 ? -5.887 -28.391 -1.499 1 86 60 LEU B O 1
ATOM 2920 N N . PHE B 1 61 ? -6.406 -30.078 -0.106 1 90.12 61 PHE B N 1
ATOM 2921 C CA . PHE B 1 61 ? -5.156 -30 0.635 1 90.12 61 PHE B CA 1
ATOM 2922 C C . PHE B 1 61 ? -3.965 -30.234 -0.289 1 90.12 61 PHE B C 1
ATOM 2924 O O . PHE B 1 61 ? -3.033 -29.422 -0.322 1 90.12 61 PHE B O 1
ATOM 2931 N N . ARG B 1 62 ? -4.023 -31.234 -1.063 1 89.19 62 ARG B N 1
ATOM 2932 C CA . ARG B 1 62 ? -2.926 -31.562 -1.963 1 89.19 62 ARG B CA 1
ATOM 2933 C C . ARG B 1 62 ? -2.756 -30.516 -3.045 1 89.19 62 ARG B C 1
ATOM 2935 O O . ARG B 1 62 ? -1.633 -30.188 -3.443 1 89.19 62 ARG B O 1
ATOM 2942 N N . LYS B 1 63 ? -3.814 -30.016 -3.492 1 88.44 63 LYS B N 1
ATOM 2943 C CA . LYS B 1 63 ? -3.781 -28.969 -4.512 1 88.44 63 LYS B CA 1
ATOM 2944 C C . LYS B 1 63 ? -3.053 -27.734 -4.004 1 88.44 63 LYS B C 1
ATOM 2946 O O . LYS B 1 63 ? -2.17 -27.203 -4.68 1 88.44 63 LYS B O 1
ATOM 2951 N N . ILE B 1 64 ? -3.395 -27.281 -2.84 1 91.12 64 ILE B N 1
ATOM 2952 C CA . ILE B 1 64 ? -2.801 -26.078 -2.262 1 91.12 64 ILE B CA 1
ATOM 2953 C C . ILE B 1 64 ? -1.314 -26.312 -2 1 91.12 64 ILE B C 1
ATOM 2955 O O . ILE B 1 64 ? -0.486 -25.438 -2.268 1 91.12 64 ILE B O 1
ATOM 2959 N N . CYS B 1 65 ? -1.005 -27.5 -1.49 1 93.25 65 CYS B N 1
ATOM 2960 C CA . CYS B 1 65 ? 0.394 -27.828 -1.23 1 93.25 65 CYS B CA 1
ATOM 2961 C C . CYS B 1 65 ? 1.209 -27.797 -2.518 1 93.25 65 CYS B C 1
ATOM 2963 O O . CYS B 1 65 ? 2.322 -27.281 -2.543 1 93.25 65 CYS B O 1
ATOM 2965 N N . LEU B 1 66 ? 0.633 -28.359 -3.512 1 91.06 66 LEU B N 1
ATOM 2966 C CA . LEU B 1 66 ? 1.325 -28.422 -4.793 1 91.06 66 LEU B CA 1
ATOM 2967 C C . LEU B 1 66 ? 1.502 -27.016 -5.375 1 91.06 66 LEU B C 1
ATOM 2969 O O . LEU B 1 66 ? 2.584 -26.672 -5.859 1 91.06 66 LEU B O 1
ATOM 2973 N N . GLU B 1 67 ? 0.514 -26.234 -5.359 1 91.31 67 GLU B N 1
ATOM 2974 C CA . GLU B 1 67 ? 0.571 -24.875 -5.898 1 91.31 67 GLU B CA 1
ATOM 2975 C C . GLU B 1 67 ? 1.572 -24.016 -5.129 1 91.31 67 GLU B C 1
ATOM 2977 O O . GLU B 1 67 ? 2.387 -23.312 -5.73 1 91.31 67 GLU B O 1
ATOM 2982 N N . ALA B 1 68 ? 1.508 -24.078 -3.828 1 94.62 68 ALA B N 1
ATOM 2983 C CA . ALA B 1 68 ? 2.408 -23.312 -2.98 1 94.62 68 ALA B CA 1
ATOM 2984 C C . ALA B 1 68 ? 3.863 -23.688 -3.232 1 94.62 68 ALA B C 1
ATOM 2986 O O . ALA B 1 68 ? 4.727 -22.812 -3.357 1 94.62 68 ALA B O 1
ATOM 2987 N N . SER B 1 69 ? 4.109 -24.969 -3.32 1 95.06 69 SER B N 1
ATOM 2988 C CA . SER B 1 69 ? 5.469 -25.453 -3.549 1 95.06 69 SER B CA 1
ATOM 2989 C C . SER B 1 69 ? 5.953 -25.094 -4.949 1 95.06 69 SER B C 1
ATOM 2991 O O . SER B 1 69 ? 7.129 -24.781 -5.145 1 95.06 69 SER B O 1
ATOM 2993 N N . THR B 1 70 ? 5.055 -25.141 -5.895 1 93.25 70 THR B N 1
ATOM 2994 C CA . THR B 1 70 ? 5.418 -24.828 -7.273 1 93.25 70 THR B CA 1
ATOM 2995 C C . THR B 1 70 ? 5.797 -23.359 -7.406 1 93.25 70 THR B C 1
ATOM 2997 O O . THR B 1 70 ? 6.742 -23.016 -8.117 1 93.25 70 THR B O 1
ATOM 3000 N N . ILE B 1 71 ? 5.098 -22.484 -6.719 1 94.88 71 ILE B N 1
ATOM 3001 C CA . ILE B 1 71 ? 5.43 -21.062 -6.719 1 94.88 71 ILE B CA 1
ATOM 3002 C C . ILE B 1 71 ? 6.863 -20.875 -6.23 1 94.88 71 ILE B C 1
ATOM 3004 O O . ILE B 1 71 ? 7.664 -20.203 -6.887 1 94.88 71 ILE B O 1
ATOM 3008 N N . ALA B 1 72 ? 7.164 -21.469 -5.129 1 96.81 72 ALA B N 1
ATOM 3009 C CA . ALA B 1 72 ? 8.477 -21.328 -4.516 1 96.81 72 ALA B CA 1
ATOM 3010 C C . ALA B 1 72 ? 9.57 -21.906 -5.406 1 96.81 72 ALA B C 1
ATOM 3012 O O . ALA B 1 72 ? 10.602 -21.266 -5.637 1 96.81 72 ALA B O 1
ATOM 3013 N N . GLU B 1 73 ? 9.352 -23.031 -5.992 1 95 73 GLU B N 1
ATOM 3014 C CA . GLU B 1 73 ? 10.375 -23.781 -6.715 1 95 73 GLU B CA 1
ATOM 3015 C C . GLU B 1 73 ? 10.625 -23.172 -8.094 1 95 73 GLU B C 1
ATOM 3017 O O . GLU B 1 73 ? 11.758 -23.188 -8.594 1 95 73 GLU B O 1
ATOM 3022 N N . LEU B 1 74 ? 9.625 -22.703 -8.719 1 93.94 74 LEU B N 1
ATOM 3023 C CA . LEU B 1 74 ? 9.789 -22.156 -10.062 1 93.94 74 LEU B CA 1
ATOM 3024 C C . LEU B 1 74 ? 10.211 -20.688 -10.016 1 93.94 74 LEU B C 1
ATOM 3026 O O . LEU B 1 74 ? 11.156 -20.297 -10.703 1 93.94 74 LEU B O 1
ATOM 3030 N N . CYS B 1 75 ? 9.539 -19.891 -9.203 1 95.94 75 CYS B N 1
ATOM 3031 C CA . CYS B 1 75 ? 9.766 -18.453 -9.203 1 95.94 75 CYS B CA 1
ATOM 3032 C C . CYS B 1 75 ? 11.055 -18.094 -8.461 1 95.94 75 CYS B C 1
ATOM 3034 O O . CYS B 1 75 ? 11.68 -17.078 -8.742 1 95.94 75 CYS B O 1
ATOM 3036 N N . TYR B 1 76 ? 11.445 -18.938 -7.516 1 97.12 76 TYR B N 1
ATOM 3037 C CA . TYR B 1 76 ? 12.578 -18.609 -6.66 1 97.12 76 TYR B CA 1
ATOM 3038 C C . TYR B 1 76 ? 13.617 -19.719 -6.68 1 97.12 76 TYR B C 1
ATOM 3040 O O . TYR B 1 76 ? 14.219 -20.031 -5.645 1 97.12 76 TYR B O 1
ATOM 3048 N N . SER B 1 77 ? 13.852 -20.266 -7.801 1 92.38 77 SER B N 1
ATOM 3049 C CA . SER B 1 77 ? 14.703 -21.438 -7.992 1 92.38 77 SER B CA 1
ATOM 3050 C C . SER B 1 77 ? 16.156 -21.125 -7.621 1 92.38 77 SER B C 1
ATOM 3052 O O . SER B 1 77 ? 16.906 -22.016 -7.246 1 92.38 77 SER B O 1
ATOM 3054 N N . GLY B 1 78 ? 16.562 -19.891 -7.664 1 92.56 78 GLY B N 1
ATOM 3055 C CA . GLY B 1 78 ? 17.938 -19.516 -7.383 1 92.56 78 GLY B CA 1
ATOM 3056 C C . GLY B 1 78 ? 18.219 -19.328 -5.902 1 92.56 78 GLY B C 1
ATOM 3057 O O . GLY B 1 78 ? 19.344 -19 -5.512 1 92.56 78 GLY B O 1
ATOM 3058 N N . THR B 1 79 ? 17.266 -19.594 -5.051 1 96.75 79 THR B N 1
ATOM 3059 C CA . THR B 1 79 ? 17.422 -19.391 -3.617 1 96.75 79 THR B CA 1
ATOM 3060 C C . THR B 1 79 ? 17.609 -20.719 -2.891 1 96.75 79 THR B C 1
ATOM 3062 O O . THR B 1 79 ? 17.453 -21.781 -3.49 1 96.75 79 THR B O 1
ATOM 3065 N N . SER B 1 80 ? 18 -20.688 -1.653 1 96.88 80 SER B N 1
ATOM 3066 C CA . SER B 1 80 ? 18.188 -21.875 -0.827 1 96.88 80 SER B CA 1
ATOM 3067 C C . SER B 1 80 ? 16.875 -22.578 -0.531 1 96.88 80 SER B C 1
ATOM 3069 O O . SER B 1 80 ? 15.805 -21.984 -0.672 1 96.88 80 SER B O 1
ATOM 3071 N N . ALA B 1 81 ? 16.922 -23.812 -0.116 1 96 81 ALA B N 1
ATOM 3072 C CA . ALA B 1 81 ? 15.742 -24.578 0.257 1 96 81 ALA B CA 1
ATOM 3073 C C . ALA B 1 81 ? 14.984 -23.922 1.406 1 96 81 ALA B C 1
ATOM 3075 O O . ALA B 1 81 ? 13.758 -23.953 1.453 1 96 81 ALA B O 1
ATOM 3076 N N . GLU B 1 82 ? 15.727 -23.359 2.299 1 96.94 82 GLU B N 1
ATOM 3077 C CA . GLU B 1 82 ? 15.117 -22.703 3.447 1 96.94 82 GLU B CA 1
ATOM 3078 C C . GLU B 1 82 ? 14.234 -21.547 3.008 1 96.94 82 GLU B C 1
ATOM 3080 O O . GLU B 1 82 ? 13.117 -21.375 3.508 1 96.94 82 GLU B O 1
ATOM 3085 N N . VAL B 1 83 ? 14.742 -20.75 2.078 1 98.25 83 VAL B N 1
ATOM 3086 C CA . VAL B 1 83 ? 13.992 -19.609 1.553 1 98.25 83 VAL B CA 1
ATOM 3087 C C . VAL B 1 83 ? 12.773 -20.109 0.779 1 98.25 83 VAL B C 1
ATOM 3089 O O . VAL B 1 83 ? 11.672 -19.578 0.943 1 98.25 83 VAL B O 1
ATOM 3092 N N . ARG B 1 84 ? 12.938 -21.125 -0.003 1 97.81 84 ARG B N 1
ATOM 3093 C CA . ARG B 1 84 ? 11.828 -21.656 -0.803 1 97.81 84 ARG B CA 1
ATOM 3094 C C . ARG B 1 84 ? 10.75 -22.25 0.085 1 97.81 84 ARG B C 1
ATOM 3096 O O . ARG B 1 84 ? 9.555 -22.109 -0.196 1 97.81 84 ARG B O 1
ATOM 3103 N N . VAL B 1 85 ? 11.148 -22.875 1.143 1 97.81 85 VAL B N 1
ATOM 3104 C CA . VAL B 1 85 ? 10.172 -23.438 2.08 1 97.81 85 VAL B CA 1
ATOM 3105 C C . VAL B 1 85 ? 9.383 -22.297 2.734 1 97.81 85 VAL B C 1
ATOM 3107 O O . VAL B 1 85 ? 8.172 -22.406 2.918 1 97.81 85 VAL B O 1
ATOM 3110 N N . PHE B 1 86 ? 10.055 -21.25 3.102 1 98.31 86 PHE B N 1
ATOM 3111 C CA . PHE B 1 86 ? 9.344 -20.094 3.648 1 98.31 86 PHE B CA 1
ATOM 3112 C C . PHE B 1 86 ? 8.312 -19.578 2.656 1 98.31 86 PHE B C 1
ATOM 3114 O O . PHE B 1 86 ? 7.164 -19.328 3.021 1 98.31 86 PHE B O 1
ATOM 3121 N N . ILE B 1 87 ? 8.734 -19.391 1.434 1 98.44 87 ILE B N 1
ATOM 3122 C CA . ILE B 1 87 ? 7.867 -18.812 0.409 1 98.44 87 ILE B CA 1
ATOM 3123 C C . ILE B 1 87 ? 6.676 -19.734 0.166 1 98.44 87 ILE B C 1
ATOM 3125 O O . ILE B 1 87 ? 5.543 -19.281 0.014 1 98.44 87 ILE B O 1
ATOM 3129 N N . ALA B 1 88 ? 6.934 -21.016 0.138 1 97.56 88 ALA B N 1
ATOM 3130 C CA . ALA B 1 88 ? 5.855 -21.984 -0.009 1 97.56 88 ALA B CA 1
ATOM 3131 C C . ALA B 1 88 ? 4.887 -21.906 1.17 1 97.56 88 ALA B C 1
ATOM 3133 O O . ALA B 1 88 ? 3.672 -21.984 0.99 1 97.56 88 ALA B O 1
ATOM 3134 N N . ARG B 1 89 ? 5.434 -21.844 2.355 1 97.12 89 ARG B N 1
ATOM 3135 C CA . ARG B 1 89 ? 4.617 -21.688 3.555 1 97.12 89 ARG B CA 1
ATOM 3136 C C . ARG B 1 89 ? 3.738 -20.453 3.473 1 97.12 89 ARG B C 1
ATOM 3138 O O . ARG B 1 89 ? 2.533 -20.516 3.715 1 97.12 89 ARG B O 1
ATOM 3145 N N . TYR B 1 90 ? 4.359 -19.328 3.166 1 97.44 90 TYR B N 1
ATOM 3146 C CA . TYR B 1 90 ? 3.65 -18.062 2.986 1 97.44 90 TYR B CA 1
ATOM 3147 C C . TYR B 1 90 ? 2.527 -18.219 1.969 1 97.44 90 TYR B C 1
ATOM 3149 O O . TYR B 1 90 ? 1.39 -17.812 2.229 1 97.44 90 TYR B O 1
ATOM 3157 N N . SER B 1 91 ? 2.861 -18.812 0.847 1 96.56 91 SER B N 1
ATOM 3158 C CA . SER B 1 91 ? 1.895 -18.984 -0.234 1 96.56 91 SER B CA 1
ATOM 3159 C C . SER B 1 91 ? 0.761 -19.922 0.176 1 96.56 91 SER B C 1
ATOM 3161 O O . SER B 1 91 ? -0.393 -19.703 -0.202 1 96.56 91 SER B O 1
ATOM 3163 N N . TRP B 1 92 ? 1.103 -20.938 0.905 1 95 92 TRP B N 1
ATOM 3164 C CA . TRP B 1 92 ? 0.093 -21.875 1.368 1 95 92 TRP B CA 1
ATOM 3165 C C . TRP B 1 92 ? -0.986 -21.172 2.182 1 95 92 TRP B C 1
ATOM 3167 O O . TRP B 1 92 ? -2.18 -21.359 1.937 1 95 92 TRP B O 1
ATOM 3177 N N . TYR B 1 93 ? -0.587 -20.359 3.107 1 92.81 93 TYR B N 1
ATOM 3178 C CA . TYR B 1 93 ? -1.542 -19.656 3.955 1 92.81 93 TYR B CA 1
ATOM 3179 C C . TYR B 1 93 ? -2.467 -18.781 3.121 1 92.81 93 TYR B C 1
ATOM 3181 O O . TYR B 1 93 ? -3.68 -18.75 3.344 1 92.81 93 TYR B O 1
ATOM 3189 N N . PHE B 1 94 ? -1.959 -18.141 2.197 1 91.31 94 PHE B N 1
ATOM 3190 C CA . PHE B 1 94 ? -2.764 -17.156 1.473 1 91.31 94 PHE B CA 1
ATOM 3191 C C . PHE B 1 94 ? -3.629 -17.844 0.42 1 91.31 94 PHE B C 1
ATOM 3193 O O . PHE B 1 94 ? -4.738 -17.391 0.13 1 91.31 94 PHE B O 1
ATOM 3200 N N . LEU B 1 95 ? -3.145 -18.969 -0.149 1 90.25 95 LEU B N 1
ATOM 3201 C CA . LEU B 1 95 ? -4.016 -19.766 -0.996 1 90.25 95 LEU B CA 1
ATOM 3202 C C . LEU B 1 95 ? -5.156 -20.375 -0.184 1 90.25 95 LEU B C 1
ATOM 3204 O O . LEU B 1 95 ? -6.297 -20.422 -0.653 1 90.25 95 LEU B O 1
ATOM 3208 N N . TYR B 1 96 ? -4.781 -20.781 0.989 1 88.31 96 TYR B N 1
ATOM 3209 C CA . TYR B 1 96 ? -5.781 -21.328 1.896 1 88.31 96 TYR B CA 1
ATOM 3210 C C . TYR B 1 96 ? -6.824 -20.281 2.262 1 88.31 96 TYR B C 1
ATOM 3212 O O . TYR B 1 96 ? -8.023 -20.547 2.236 1 88.31 96 TYR B O 1
ATOM 3220 N N . ILE B 1 97 ? -6.406 -19.125 2.564 1 84.06 97 ILE B N 1
ATOM 3221 C CA . ILE B 1 97 ? -7.301 -18.047 2.959 1 84.06 97 ILE B CA 1
ATOM 3222 C C . ILE B 1 97 ? -8.188 -17.656 1.777 1 84.06 97 ILE B C 1
ATOM 3224 O O . ILE B 1 97 ? -9.391 -17.438 1.937 1 84.06 97 ILE B O 1
ATOM 3228 N N . ASP B 1 98 ? -7.676 -17.562 0.673 1 77 98 ASP B N 1
ATOM 3229 C CA . ASP B 1 98 ? -8.406 -17.172 -0.527 1 77 98 ASP B CA 1
ATOM 3230 C C . ASP B 1 98 ? -9.477 -18.203 -0.886 1 77 98 ASP B C 1
ATOM 3232 O O . ASP B 1 98 ? -10.578 -17.828 -1.291 1 77 98 ASP B O 1
ATOM 3236 N N . ASP B 1 99 ? -9.18 -19.422 -0.791 1 72.12 99 ASP B N 1
ATOM 3237 C CA . ASP B 1 99 ? -10.094 -20.484 -1.208 1 72.12 99 ASP B CA 1
ATOM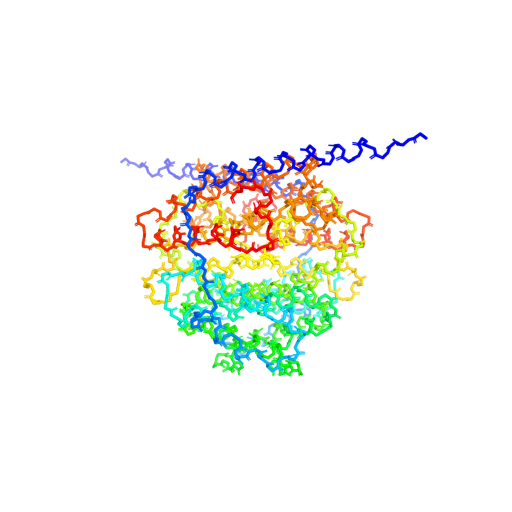 3238 C C . ASP B 1 99 ? -11.078 -20.828 -0.094 1 72.12 99 ASP B C 1
ATOM 3240 O O . ASP B 1 99 ? -12.211 -21.234 -0.364 1 72.12 99 ASP B O 1
ATOM 3244 N N . TYR B 1 100 ? -10.633 -20.828 1.081 1 63.94 100 TYR B N 1
ATOM 3245 C CA . TYR B 1 100 ? -11.438 -21.297 2.199 1 63.94 100 TYR B CA 1
ATOM 3246 C C . TYR B 1 100 ? -12.125 -20.141 2.908 1 63.94 100 TYR B C 1
ATOM 3248 O O . TYR B 1 100 ? -13.25 -20.281 3.395 1 63.94 100 TYR B O 1
ATOM 3256 N N . CYS B 1 101 ? -11.391 -19.125 3.16 1 58.47 101 CYS B N 1
ATOM 3257 C CA . CYS B 1 101 ? -11.867 -18.109 4.086 1 58.47 101 CYS B CA 1
ATOM 3258 C C . CYS B 1 101 ? -13.062 -17.359 3.514 1 58.47 101 CYS B C 1
ATOM 3260 O O . CYS B 1 101 ? -13.711 -16.578 4.215 1 58.47 101 CYS B O 1
ATOM 3262 N N . GLN B 1 102 ? -13.43 -17.641 2.301 1 57.91 102 GLN B N 1
ATOM 3263 C CA . GLN B 1 102 ? -14.711 -17.062 1.9 1 57.91 102 GLN B CA 1
ATOM 3264 C C . GLN B 1 102 ? -15.844 -17.562 2.801 1 57.91 102 GLN B C 1
ATOM 3266 O O . GLN B 1 102 ? -16.844 -16.875 2.977 1 57.91 102 GLN B O 1
ATOM 3271 N N . ARG B 1 103 ? -15.516 -18.578 3.639 1 56.59 103 ARG B N 1
ATOM 3272 C CA . ARG B 1 103 ? -16.547 -19.141 4.488 1 56.59 103 ARG B CA 1
ATOM 3273 C C . ARG B 1 103 ? -16.359 -18.734 5.945 1 56.59 103 ARG B C 1
ATOM 3275 O O . ARG B 1 103 ? -17.297 -18.766 6.734 1 56.59 103 ARG B O 1
ATOM 3282 N N . HIS B 1 104 ? -15.141 -18.25 6.328 1 65.81 104 HIS B N 1
ATOM 3283 C CA . HIS B 1 104 ? -14.891 -17.953 7.734 1 65.81 104 HIS B CA 1
ATOM 3284 C C . HIS B 1 104 ? -14.281 -16.562 7.902 1 65.81 104 HIS B C 1
ATOM 3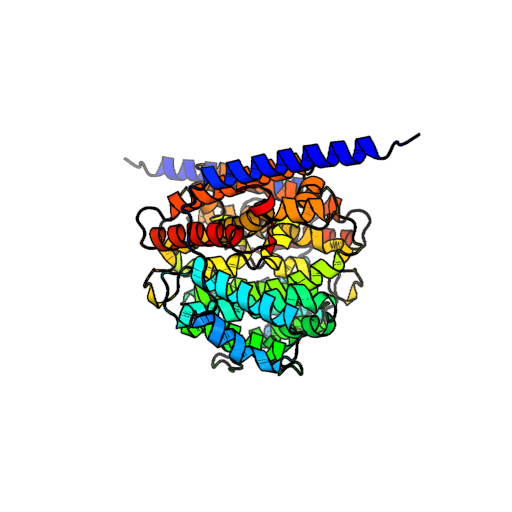286 O O . HIS B 1 104 ? -13.219 -16.422 8.508 1 65.81 104 HIS B O 1
ATOM 3292 N N . THR B 1 105 ? -14.953 -15.664 7.574 1 65 105 THR B N 1
ATOM 3293 C CA . THR B 1 105 ? -14.508 -14.281 7.535 1 65 105 THR B CA 1
ATOM 3294 C C . THR B 1 105 ? -14.406 -13.703 8.945 1 65 105 THR B C 1
ATOM 3296 O O . THR B 1 105 ? -13.609 -12.797 9.195 1 65 105 THR B O 1
ATOM 3299 N N . ASP B 1 106 ? -15.031 -14.266 9.836 1 72.5 106 ASP B N 1
ATOM 3300 C CA . ASP B 1 106 ? -15.023 -13.703 11.188 1 72.5 106 ASP B CA 1
ATOM 3301 C C . ASP B 1 106 ? -13.656 -13.867 11.844 1 72.5 106 ASP B C 1
ATOM 3303 O O . ASP B 1 106 ? -13.18 -12.961 12.539 1 72.5 106 ASP B O 1
ATOM 3307 N N . ARG B 1 107 ? -13.094 -14.945 11.57 1 73.5 107 ARG B N 1
ATOM 3308 C CA . ARG B 1 107 ? -11.781 -15.188 12.164 1 73.5 107 ARG B CA 1
ATOM 3309 C C . ARG B 1 107 ? -10.727 -14.289 11.539 1 73.5 107 ARG B C 1
ATOM 3311 O O . ARG B 1 107 ? -9.836 -13.797 12.234 1 73.5 107 ARG B O 1
ATOM 3318 N N . LEU B 1 108 ? -10.867 -14.023 10.281 1 80.12 108 LEU B N 1
ATOM 3319 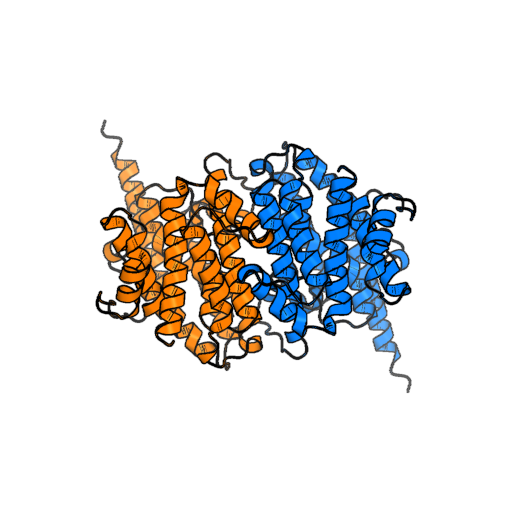C CA . LEU B 1 108 ? -9.914 -13.188 9.57 1 80.12 108 LEU B CA 1
ATOM 3320 C C . LEU B 1 108 ? -10.016 -11.734 10.016 1 80.12 108 LEU B C 1
ATOM 3322 O O . LEU B 1 108 ? -9.016 -11.016 10.062 1 80.12 108 LEU B O 1
ATOM 3326 N N . ALA B 1 109 ? -11.219 -11.469 10.453 1 78.38 109 ALA B N 1
ATOM 3327 C CA . ALA B 1 109 ? -11.477 -10.078 10.828 1 78.38 109 ALA B CA 1
ATOM 3328 C C . ALA B 1 109 ? -10.719 -9.703 12.102 1 78.38 109 ALA B C 1
ATOM 3330 O O . ALA B 1 109 ? -10.312 -8.555 12.273 1 78.38 109 ALA B O 1
ATOM 3331 N N . THR B 1 110 ? -10.375 -10.633 12.906 1 82.81 110 THR B N 1
ATOM 3332 C CA . THR B 1 110 ? -9.766 -10.32 14.195 1 82.81 110 THR B CA 1
ATOM 3333 C C . THR B 1 110 ? -8.266 -10.609 14.164 1 82.81 110 THR B C 1
ATOM 3335 O O . THR B 1 110 ? -7.562 -10.344 15.141 1 82.81 110 THR B O 1
ATOM 3338 N N . PHE B 1 111 ? -7.789 -11.047 13.109 1 88.88 111 PHE B N 1
ATOM 3339 C CA . PHE B 1 111 ? -6.391 -11.445 13.031 1 88.88 111 PHE B CA 1
ATOM 3340 C C . PHE B 1 111 ? -5.469 -10.266 13.312 1 88.88 111 PHE B C 1
ATOM 3342 O O . PHE B 1 111 ? -4.637 -10.328 14.219 1 88.88 111 PHE B O 1
ATOM 3349 N N . GLN B 1 112 ? -5.676 -9.211 12.617 1 91 112 GLN B N 1
ATOM 3350 C CA . GLN B 1 112 ? -4.785 -8.062 12.75 1 91 112 GLN B CA 1
ATOM 3351 C C . GLN B 1 112 ? -4.934 -7.406 14.117 1 91 112 GLN B C 1
ATOM 3353 O O . GLN B 1 112 ? -3.951 -6.945 14.703 1 91 112 GLN B O 1
ATOM 3358 N N . GLN B 1 113 ? -6.141 -7.402 14.539 1 89.88 113 GLN B N 1
ATOM 3359 C CA . GLN B 1 113 ? -6.352 -6.906 15.898 1 89.88 113 GLN B CA 1
ATOM 3360 C C . GLN B 1 113 ? -5.531 -7.703 16.906 1 89.88 113 GLN B C 1
ATOM 3362 O O . GLN B 1 113 ? -4.938 -7.133 17.828 1 89.88 113 GLN B O 1
ATOM 3367 N N . GLY B 1 114 ? -5.512 -8.992 16.75 1 89 114 GLY B N 1
ATOM 3368 C CA . GLY B 1 114 ? -4.738 -9.852 17.625 1 89 114 GLY B CA 1
ATOM 3369 C C . GLY B 1 114 ? -3.244 -9.594 17.547 1 89 114 GLY B C 1
ATOM 3370 O O . GLY B 1 114 ? -2.547 -9.648 18.562 1 89 114 GLY B O 1
ATOM 3371 N N . VAL B 1 115 ? -2.773 -9.312 16.391 1 89.62 115 VAL B N 1
ATOM 3372 C CA . VAL B 1 115 ? -1.354 -9.055 16.156 1 89.62 115 VAL B CA 1
ATOM 3373 C C . VAL B 1 115 ? -0.912 -7.84 16.969 1 89.62 115 VAL B C 1
ATOM 3375 O O . VAL B 1 115 ? 0.156 -7.855 17.594 1 89.62 115 VAL B O 1
ATOM 3378 N N . PHE B 1 116 ? -1.747 -6.836 17.094 1 90.44 116 PHE B N 1
ATOM 3379 C CA . PHE B 1 116 ? -1.359 -5.594 17.75 1 90.44 116 PHE B CA 1
ATOM 3380 C C . PHE B 1 116 ? -1.682 -5.645 19.234 1 90.44 116 PHE B C 1
ATOM 3382 O O . PHE B 1 116 ? -1.096 -4.906 20.031 1 90.44 116 PHE B O 1
ATOM 3389 N N . SER B 1 117 ? -2.611 -6.484 19.641 1 85.31 117 SER B N 1
ATOM 3390 C CA . SER B 1 117 ? -3.029 -6.559 21.047 1 85.31 117 SER B CA 1
ATOM 3391 C C . SER B 1 117 ? -2.322 -7.695 21.781 1 85.31 117 SER B C 1
ATOM 3393 O O . SER B 1 117 ? -2.74 -8.094 22.859 1 85.31 117 SER B O 1
ATOM 3395 N N . TYR B 1 118 ? -1.357 -8.281 21.297 1 77.19 118 TYR B N 1
ATOM 3396 C CA . TYR B 1 118 ? -0.604 -9.375 21.891 1 77.19 118 TYR B CA 1
ATOM 3397 C C . TYR B 1 118 ? -1.501 -10.586 22.141 1 77.19 118 TYR B C 1
ATOM 3399 O O . TYR B 1 118 ? -1.281 -11.344 23.094 1 77.19 118 TYR B O 1
ATOM 3407 N N . MET B 1 119 ? -2.482 -10.617 21.438 1 77.06 119 MET B N 1
ATOM 3408 C CA . MET B 1 119 ? -3.424 -11.711 21.641 1 77.06 119 MET B CA 1
ATOM 3409 C C . MET B 1 119 ? -3.035 -12.93 20.828 1 77.06 119 MET B C 1
ATOM 3411 O O . MET B 1 119 ? -2.594 -12.805 19.688 1 77.06 119 MET B O 1
ATOM 3415 N N . ILE B 1 120 ? -3.135 -14.031 21.484 1 73.94 120 ILE B N 1
ATOM 3416 C CA . ILE B 1 120 ? -3.02 -15.297 20.766 1 73.94 120 ILE B CA 1
ATOM 3417 C C . ILE B 1 120 ? -4.391 -15.727 20.25 1 73.94 120 ILE B C 1
ATOM 3419 O O . ILE B 1 120 ? -5.359 -15.781 21.016 1 73.94 120 ILE B O 1
ATOM 3423 N N . ALA B 1 121 ? -4.426 -15.906 18.953 1 73.38 121 ALA B N 1
ATOM 3424 C CA . ALA B 1 121 ? -5.703 -16.266 18.344 1 73.38 121 ALA B CA 1
ATOM 3425 C C . ALA B 1 121 ? -6.129 -17.672 18.75 1 73.38 121 ALA B C 1
ATOM 3427 O O . ALA B 1 121 ? -5.285 -18.516 19.062 1 73.38 121 ALA B O 1
ATOM 3428 N N . GLU B 1 122 ? -7.395 -17.828 18.75 1 72.75 122 GLU B N 1
ATOM 3429 C CA . GLU B 1 122 ? -7.918 -19.172 19 1 72.75 122 GLU B CA 1
ATOM 3430 C C . GLU B 1 122 ? -7.66 -20.078 17.797 1 72.75 122 GLU B C 1
ATOM 3432 O O . GLU B 1 122 ? -7.508 -21.297 17.969 1 72.75 122 GLU B O 1
ATOM 3437 N N . ASP B 1 123 ? -7.531 -19.453 16.719 1 78.62 123 ASP B N 1
ATOM 3438 C CA . ASP B 1 123 ? -7.355 -20.188 15.477 1 78.62 123 ASP B CA 1
ATOM 3439 C C . ASP B 1 123 ? -5.883 -20.531 15.242 1 78.62 123 ASP B C 1
ATOM 3441 O O . ASP B 1 123 ? -5.043 -19.625 15.156 1 78.62 1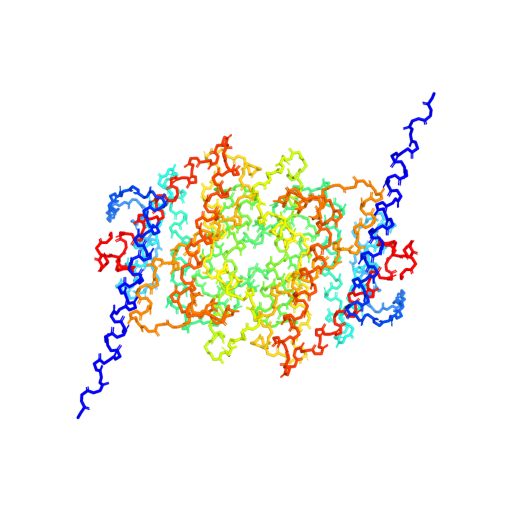23 ASP B O 1
ATOM 3445 N N . LYS B 1 124 ? -5.664 -21.797 15.07 1 81.06 124 LYS B N 1
ATOM 3446 C CA . LYS B 1 124 ? -4.301 -22.281 14.883 1 81.06 124 LYS B CA 1
ATOM 3447 C C . LYS B 1 124 ? -3.697 -21.75 13.586 1 81.06 124 LYS B C 1
ATOM 3449 O O . LYS B 1 124 ? -2.508 -21.422 13.539 1 81.06 124 LYS B O 1
ATOM 3454 N N . VAL B 1 125 ? -4.477 -21.625 12.57 1 80.25 125 VAL B N 1
ATOM 3455 C CA . VAL B 1 125 ? -3.994 -21.172 11.273 1 80.25 125 VAL B CA 1
ATOM 3456 C C . VAL B 1 125 ? -3.498 -19.734 11.383 1 80.25 125 VAL B C 1
ATOM 3458 O O . VAL B 1 125 ? -2.432 -19.391 10.859 1 80.25 125 VAL B O 1
ATOM 3461 N N . LEU B 1 126 ? -4.195 -18.953 12.117 1 84.19 126 LEU B N 1
ATOM 3462 C CA . LEU B 1 126 ? -3.842 -17.547 12.258 1 84.19 126 LEU B CA 1
ATOM 3463 C C . LEU B 1 126 ? -2.588 -17.391 13.109 1 84.19 126 LEU B C 1
ATOM 3465 O O . LEU B 1 126 ? -1.758 -16.516 12.836 1 84.19 126 LEU B O 1
ATOM 3469 N N . ASN B 1 127 ? -2.482 -18.203 14.062 1 87.81 127 ASN B N 1
ATOM 3470 C CA . ASN B 1 127 ? -1.272 -18.188 14.875 1 87.81 127 ASN B CA 1
ATOM 3471 C C . ASN B 1 127 ? -0.049 -18.625 14.07 1 87.81 127 ASN B C 1
ATOM 3473 O O . ASN B 1 127 ? 1.03 -18.047 14.219 1 87.81 127 ASN B O 1
ATOM 3477 N N . ASP B 1 128 ? -0.247 -19.625 13.289 1 89.69 128 ASP B N 1
ATOM 3478 C CA . ASP B 1 128 ? 0.852 -20.109 12.453 1 89.69 128 ASP B CA 1
ATOM 3479 C C . ASP B 1 128 ? 1.219 -19.078 11.383 1 89.69 128 ASP B C 1
ATOM 3481 O O . ASP B 1 128 ? 2.391 -18.938 11.023 1 89.69 128 ASP B O 1
ATOM 3485 N N . LEU B 1 129 ? 0.219 -18.453 10.859 1 91.81 129 LEU B N 1
ATOM 3486 C CA . LEU B 1 129 ? 0.47 -17.375 9.906 1 91.81 129 LEU B CA 1
ATOM 3487 C C . LEU B 1 129 ? 1.299 -16.266 10.531 1 91.81 129 LEU B C 1
ATOM 3489 O O . LEU B 1 129 ? 2.26 -15.781 9.93 1 91.81 129 LEU B O 1
ATOM 3493 N N . ARG B 1 130 ? 0.929 -15.844 11.719 1 92.5 130 ARG B N 1
ATOM 3494 C CA . ARG B 1 130 ? 1.688 -14.82 12.43 1 92.5 130 ARG B CA 1
ATOM 3495 C C . ARG B 1 130 ? 3.145 -15.242 12.602 1 92.5 130 ARG B C 1
ATOM 3497 O O . ARG B 1 130 ? 4.055 -14.43 12.406 1 92.5 130 ARG B O 1
ATOM 3504 N N . ARG B 1 131 ? 3.373 -16.469 12.945 1 92.44 131 ARG B N 1
ATOM 3505 C CA . ARG B 1 131 ? 4.727 -16.984 13.109 1 92.44 131 ARG B CA 1
ATOM 3506 C C . ARG B 1 131 ? 5.48 -16.969 11.781 1 92.44 131 ARG B C 1
ATOM 3508 O O . ARG B 1 131 ? 6.676 -16.672 11.742 1 92.44 131 ARG B O 1
ATOM 3515 N N . CYS B 1 132 ? 4.77 -17.344 10.805 1 95.31 132 CYS B N 1
ATOM 3516 C CA . CYS B 1 132 ? 5.367 -17.312 9.477 1 95.31 132 CYS B CA 1
ATOM 3517 C C . CYS B 1 132 ? 5.809 -15.906 9.109 1 95.31 132 CYS B C 1
ATOM 3519 O O . CYS B 1 132 ? 6.922 -15.711 8.617 1 95.31 132 CYS B O 1
ATOM 3521 N N . LEU B 1 133 ? 4.977 -14.922 9.391 1 96.06 133 LEU B N 1
ATOM 3522 C CA . LEU B 1 133 ? 5.312 -13.539 9.102 1 96.06 133 LEU B CA 1
ATOM 3523 C C . LEU B 1 133 ? 6.527 -13.094 9.914 1 96.06 133 LEU B C 1
ATOM 3525 O O . LEU B 1 133 ? 7.418 -12.422 9.383 1 96.06 133 LEU B O 1
ATOM 3529 N N . ALA B 1 134 ? 6.637 -13.547 11.094 1 94.56 134 ALA B N 1
ATOM 3530 C CA . ALA B 1 134 ? 7.766 -13.203 11.953 1 94.56 134 ALA B CA 1
ATOM 3531 C C . ALA B 1 134 ? 9.062 -13.82 11.43 1 94.56 134 ALA B C 1
ATOM 3533 O O . ALA B 1 134 ? 10.141 -13.234 11.57 1 94.56 134 ALA B O 1
ATOM 3534 N N . ASP B 1 135 ? 8.914 -14.93 10.805 1 96.12 135 ASP B N 1
ATOM 3535 C CA . ASP B 1 135 ? 10.086 -15.664 10.32 1 96.12 135 ASP B CA 1
ATOM 3536 C C . ASP B 1 135 ? 10.734 -14.945 9.141 1 96.12 135 ASP B C 1
ATOM 3538 O O . ASP B 1 135 ? 11.867 -15.242 8.773 1 96.12 135 ASP B O 1
ATOM 3542 N N . ALA B 1 136 ? 10.031 -14.008 8.523 1 97.5 136 ALA B N 1
ATOM 3543 C CA . ALA B 1 136 ? 10.586 -13.25 7.406 1 97.5 136 ALA B CA 1
ATOM 3544 C C . ALA B 1 136 ? 11.852 -12.508 7.82 1 97.5 136 ALA B C 1
ATOM 3546 O O . ALA B 1 136 ? 12.781 -12.375 7.023 1 97.5 136 ALA B O 1
ATOM 3547 N N . TYR B 1 137 ? 11.953 -12.109 9.07 1 96.06 137 TYR B N 1
ATOM 3548 C CA . TYR B 1 137 ? 13.055 -11.281 9.555 1 96.06 137 TYR B CA 1
ATOM 3549 C C . TYR B 1 137 ? 14.344 -12.102 9.656 1 96.06 137 TYR B C 1
ATOM 3551 O O . TYR B 1 137 ? 15.438 -11.539 9.727 1 96.06 137 TYR B O 1
ATOM 3559 N N . ARG B 1 138 ? 14.188 -13.375 9.703 1 96.69 138 ARG B N 1
ATOM 3560 C CA . ARG B 1 138 ? 15.367 -14.234 9.703 1 96.69 138 ARG B CA 1
ATOM 3561 C C . ARG B 1 138 ? 15.992 -14.305 8.312 1 96.69 138 ARG B C 1
ATOM 3563 O O . ARG B 1 138 ? 17.219 -14.398 8.188 1 96.69 138 ARG B O 1
ATOM 3570 N N . LEU B 1 139 ? 15.195 -14.141 7.277 1 98.19 139 LEU B N 1
ATOM 3571 C CA . LEU B 1 139 ? 15.633 -14.5 5.93 1 98.19 139 LEU B CA 1
ATOM 3572 C C . LEU B 1 139 ? 15.766 -13.25 5.059 1 98.19 139 LEU B C 1
ATOM 3574 O O . LEU B 1 139 ? 16.438 -13.281 4.027 1 98.19 139 LEU B O 1
ATOM 3578 N N . TRP B 1 140 ? 15.164 -12.133 5.434 1 98.06 140 TRP B N 1
ATOM 3579 C CA . TRP B 1 140 ? 15.258 -10.875 4.703 1 98.06 140 TRP B CA 1
ATOM 3580 C C . TRP B 1 140 ? 15.703 -9.742 5.621 1 98.06 140 TRP B C 1
ATOM 3582 O O . TRP B 1 140 ? 15.539 -9.82 6.84 1 98.06 140 TRP B O 1
ATOM 3592 N N . ASP B 1 141 ? 16.328 -8.711 5.027 1 96.31 141 ASP B N 1
ATOM 3593 C CA . ASP B 1 141 ? 16.672 -7.504 5.773 1 96.31 141 ASP B CA 1
ATOM 3594 C C . ASP B 1 141 ? 15.43 -6.789 6.281 1 96.31 141 ASP B C 1
ATOM 3596 O O . ASP B 1 141 ? 14.312 -7.113 5.875 1 96.31 141 ASP B O 1
ATOM 3600 N N . ASP B 1 142 ? 15.539 -5.836 7.094 1 94.06 142 ASP B N 1
ATOM 3601 C CA . ASP B 1 142 ? 14.438 -5.215 7.824 1 94.06 142 ASP B CA 1
ATOM 3602 C C . ASP B 1 142 ? 13.414 -4.609 6.867 1 94.06 142 ASP B C 1
ATOM 3604 O O . ASP B 1 142 ? 12.219 -4.875 6.98 1 94.06 142 ASP B O 1
ATOM 3608 N N . ILE B 1 143 ? 13.859 -3.848 5.871 1 95.38 143 ILE B N 1
ATOM 3609 C CA . ILE B 1 143 ? 12.945 -3.141 4.977 1 95.38 143 ILE B CA 1
ATOM 3610 C C . ILE B 1 143 ? 12.133 -4.148 4.16 1 95.38 143 ILE B C 1
ATOM 3612 O O . ILE B 1 143 ? 10.906 -4.109 4.16 1 95.38 143 ILE B O 1
ATOM 3616 N N . PRO B 1 144 ? 12.812 -5.117 3.531 1 97.75 144 PRO B N 1
ATOM 3617 C CA . PRO B 1 144 ? 12.016 -6.098 2.793 1 97.75 144 PRO B CA 1
ATOM 3618 C C . PRO B 1 144 ? 11.172 -6.984 3.711 1 97.75 144 PRO B C 1
ATOM 3620 O O . PRO B 1 144 ? 10.047 -7.352 3.359 1 97.75 144 PRO B O 1
ATOM 3623 N N . ALA B 1 145 ? 11.648 -7.344 4.859 1 97.81 145 ALA B N 1
ATOM 3624 C CA . ALA B 1 145 ? 10.852 -8.125 5.801 1 97.81 145 ALA B CA 1
ATOM 3625 C C . ALA B 1 145 ? 9.602 -7.359 6.227 1 97.81 145 ALA B C 1
ATOM 3627 O O . ALA B 1 145 ? 8.508 -7.93 6.309 1 97.81 145 ALA B O 1
ATOM 3628 N N . ASN B 1 146 ? 9.773 -6.082 6.469 1 96.69 146 ASN B N 1
ATOM 3629 C CA . ASN B 1 146 ? 8.617 -5.23 6.75 1 96.69 146 ASN B CA 1
ATOM 3630 C C . ASN B 1 146 ? 7.613 -5.25 5.602 1 96.69 146 ASN B C 1
ATOM 3632 O O . ASN B 1 146 ? 6.406 -5.328 5.828 1 96.69 146 ASN B O 1
ATOM 3636 N N . GLY B 1 147 ? 8.156 -5.18 4.398 1 97.44 147 GLY B N 1
ATOM 3637 C CA . GLY B 1 147 ? 7.297 -5.223 3.223 1 97.44 147 GLY B CA 1
ATOM 3638 C C . GLY B 1 147 ? 6.527 -6.523 3.092 1 97.44 147 GLY B C 1
ATOM 3639 O O . GLY B 1 147 ? 5.34 -6.52 2.752 1 97.44 147 GLY B O 1
ATOM 3640 N N . ILE B 1 148 ? 7.133 -7.617 3.393 1 98.19 148 ILE B N 1
ATOM 3641 C CA . ILE B 1 148 ? 6.523 -8.938 3.293 1 98.19 148 ILE B CA 1
ATOM 3642 C C . ILE B 1 148 ? 5.402 -9.07 4.32 1 98.19 148 ILE B C 1
ATOM 3644 O O . ILE B 1 148 ? 4.293 -9.492 3.99 1 98.19 148 ILE B O 1
ATOM 3648 N N . THR B 1 149 ? 5.652 -8.656 5.52 1 97.12 149 THR B N 1
ATOM 3649 C CA . THR B 1 149 ? 4.68 -8.812 6.598 1 97.12 149 THR B CA 1
ATOM 3650 C C . THR B 1 149 ? 3.482 -7.895 6.379 1 97.12 149 THR B C 1
ATOM 3652 O O . THR B 1 149 ? 2.334 -8.32 6.523 1 97.12 149 THR B O 1
ATOM 3655 N N . VAL B 1 150 ? 3.764 -6.68 5.957 1 96.81 150 VAL B N 1
ATOM 3656 C CA . VAL B 1 150 ? 2.688 -5.723 5.715 1 96.81 150 VAL B CA 1
ATOM 3657 C C . VAL B 1 150 ? 1.827 -6.199 4.547 1 96.81 150 VAL B C 1
ATOM 3659 O O . VAL B 1 150 ? 0.598 -6.109 4.594 1 96.81 150 VAL B O 1
ATOM 3662 N N . SER B 1 151 ? 2.467 -6.645 3.543 1 97 151 SER B N 1
ATOM 3663 C CA . SER B 1 151 ? 1.73 -7.18 2.402 1 97 151 SER B CA 1
ATOM 3664 C C . SER B 1 151 ? 0.845 -8.352 2.816 1 97 151 SER B C 1
ATOM 3666 O O . SER B 1 151 ? -0.258 -8.516 2.293 1 97 151 SER B O 1
ATOM 3668 N N . GLY B 1 152 ? 1.322 -9.172 3.723 1 95.5 152 GLY B N 1
ATOM 3669 C CA . GLY B 1 152 ? 0.502 -10.242 4.262 1 95.5 152 GLY B CA 1
ATOM 3670 C C . GLY B 1 152 ? -0.739 -9.742 4.977 1 95.5 152 GLY B C 1
ATOM 3671 O O . GLY B 1 152 ? -1.837 -10.258 4.762 1 95.5 152 GLY B O 1
ATOM 3672 N N . LEU B 1 153 ? -0.561 -8.766 5.781 1 95.25 153 LEU B N 1
ATOM 3673 C CA . LEU B 1 153 ? -1.698 -8.172 6.477 1 95.25 153 LEU B CA 1
ATOM 3674 C C . LEU B 1 153 ? -2.689 -7.574 5.484 1 95.25 153 LEU B C 1
ATOM 3676 O O . LEU B 1 153 ? -3.902 -7.715 5.652 1 95.25 153 LEU B O 1
ATOM 3680 N N . GLU B 1 154 ? -2.176 -6.961 4.457 1 95.25 154 GLU B N 1
ATOM 3681 C CA . GLU B 1 154 ? -3.025 -6.375 3.422 1 95.25 154 GLU B CA 1
ATOM 3682 C C . GLU B 1 154 ? -3.818 -7.449 2.684 1 95.25 154 GLU B C 1
ATOM 3684 O O . GLU B 1 154 ? -4.961 -7.219 2.283 1 95.25 154 GLU B O 1
ATOM 3689 N N . SER B 1 155 ? -3.197 -8.523 2.492 1 93.94 155 SER B N 1
ATOM 3690 C CA . SER B 1 155 ? -3.881 -9.609 1.805 1 93.94 155 SER B CA 1
ATOM 3691 C C . SER B 1 155 ? -5.07 -10.117 2.615 1 93.94 155 SER B C 1
ATOM 3693 O O . SER B 1 155 ? -6.129 -10.414 2.057 1 93.94 155 SER B O 1
ATOM 3695 N N . VAL B 1 156 ? -4.875 -10.234 3.895 1 91.56 156 VAL B N 1
ATOM 3696 C CA . VAL B 1 156 ? -5.969 -10.641 4.77 1 91.56 156 VAL B CA 1
ATOM 3697 C C . VAL B 1 156 ? -7.094 -9.617 4.699 1 91.56 156 VAL B C 1
ATOM 3699 O O . VAL B 1 156 ? -8.266 -9.969 4.543 1 91.56 156 VAL B O 1
ATOM 3702 N N . ASN B 1 157 ? -6.703 -8.391 4.781 1 92.88 157 ASN B N 1
ATOM 3703 C CA . ASN B 1 157 ? -7.703 -7.332 4.688 1 92.88 157 ASN B CA 1
ATOM 3704 C C . ASN B 1 157 ? -8.367 -7.309 3.314 1 92.88 157 ASN B C 1
ATOM 3706 O O . ASN B 1 157 ? -9.562 -7.02 3.201 1 92.88 157 ASN B O 1
ATOM 3710 N N . GLY B 1 158 ? -7.559 -7.547 2.301 1 92.12 158 GLY B N 1
ATOM 3711 C CA . GLY B 1 158 ? -8.094 -7.637 0.952 1 92.12 158 GLY B CA 1
ATOM 3712 C C . GLY B 1 158 ? -9.18 -8.688 0.809 1 92.12 158 GLY B C 1
ATOM 3713 O O . GLY B 1 158 ? -10.18 -8.469 0.125 1 92.12 158 GLY B O 1
ATOM 3714 N N . CYS B 1 159 ? -9 -9.758 1.473 1 88.69 159 CYS B N 1
ATOM 3715 C CA . CYS B 1 159 ? -10 -10.82 1.447 1 88.69 159 CYS B CA 1
ATOM 3716 C C . CYS B 1 159 ? -11.305 -10.352 2.082 1 88.69 159 CYS B C 1
ATOM 3718 O O . CYS B 1 159 ? -12.391 -10.68 1.597 1 88.69 159 CYS B O 1
ATOM 3720 N N . LEU B 1 160 ? -11.172 -9.617 3.148 1 89.19 160 LEU B N 1
ATOM 3721 C CA . LEU B 1 160 ? -12.359 -9.062 3.783 1 89.19 160 LEU B CA 1
ATOM 3722 C C . LEU B 1 160 ? -13.07 -8.086 2.848 1 89.19 160 LEU B C 1
ATOM 3724 O O . LEU B 1 160 ? -14.297 -8.094 2.754 1 89.19 160 LEU B O 1
ATOM 3728 N N . ILE B 1 161 ? -12.305 -7.301 2.146 1 91 161 ILE B N 1
ATOM 3729 C CA . ILE B 1 161 ? -12.859 -6.316 1.223 1 91 161 ILE B CA 1
ATOM 3730 C C . ILE B 1 161 ? -13.555 -7.031 0.062 1 91 161 ILE B C 1
ATOM 3732 O O . ILE B 1 161 ? -14.609 -6.594 -0.404 1 91 161 ILE B O 1
ATOM 3736 N N . GLU B 1 162 ? -12.984 -8.078 -0.416 1 86.38 162 GLU B N 1
ATOM 3737 C CA . GLU B 1 162 ? -13.578 -8.836 -1.512 1 86.38 162 GLU B CA 1
ATOM 3738 C C . GLU B 1 162 ? -14.953 -9.383 -1.125 1 86.38 162 GLU B C 1
ATOM 3740 O O . GLU B 1 162 ? -15.852 -9.469 -1.965 1 86.38 162 GLU B O 1
ATOM 3745 N N . LYS B 1 163 ? -15.031 -9.727 0.038 1 83.19 163 LYS B N 1
ATOM 3746 C CA . LYS B 1 163 ? -16.328 -10.203 0.51 1 83.19 163 LYS B CA 1
ATOM 3747 C C . LYS B 1 163 ? -17.375 -9.086 0.47 1 83.19 163 LYS B C 1
ATOM 3749 O O . LYS B 1 163 ? -18.547 -9.344 0.194 1 83.19 163 LYS B O 1
ATOM 3754 N N . LEU B 1 164 ? -16.938 -7.934 0.739 1 82.69 164 LEU B N 1
ATOM 3755 C CA . LEU B 1 164 ? -17.812 -6.773 0.669 1 82.69 164 LEU B CA 1
ATOM 3756 C C . LEU B 1 164 ? -18.281 -6.523 -0.765 1 82.69 164 LEU B C 1
ATOM 3758 O O . LEU B 1 164 ? -19.359 -5.992 -0.99 1 82.69 164 LEU B O 1
ATOM 3762 N N . LEU B 1 165 ? -17.516 -6.98 -1.669 1 80.06 165 LEU B N 1
ATOM 3763 C CA . LEU B 1 165 ? -17.797 -6.742 -3.08 1 80.06 165 LEU B CA 1
ATOM 3764 C C . LEU B 1 165 ? -19.047 -7.496 -3.521 1 80.06 165 LEU B C 1
ATOM 3766 O O . LEU B 1 165 ? -19.734 -7.074 -4.453 1 80.06 165 LEU B O 1
ATOM 3770 N N . CYS B 1 166 ? -19.266 -8.594 -2.777 1 76.44 166 CYS B N 1
ATOM 3771 C CA . CYS B 1 166 ? -20.453 -9.383 -3.105 1 76.44 166 CYS B CA 1
ATOM 3772 C C . CYS B 1 166 ? -21.719 -8.57 -2.895 1 76.44 166 CYS B C 1
ATOM 3774 O O . CYS B 1 166 ? -22.078 -8.266 -1.759 1 76.44 166 CYS B O 1
ATOM 3776 N N . GLY B 1 167 ? -21.922 -7.559 -3.705 1 75.06 167 GLY B N 1
ATOM 3777 C CA . GLY B 1 167 ? -23.141 -6.77 -3.627 1 75.06 167 GLY B CA 1
ATOM 3778 C C . GLY B 1 167 ? -22.891 -5.277 -3.688 1 75.06 167 GLY B C 1
ATOM 3779 O O . GLY B 1 167 ? -23.828 -4.48 -3.549 1 75.06 167 GLY B O 1
ATOM 3780 N N . MET B 1 168 ? -21.719 -5.047 -3.799 1 85.62 168 MET B N 1
ATOM 3781 C CA . MET B 1 168 ? -21.359 -3.635 -3.852 1 85.62 168 MET B CA 1
ATOM 3782 C C . MET B 1 168 ? -21.281 -3.145 -5.293 1 85.62 168 MET B C 1
ATOM 3784 O O . MET B 1 168 ? -20.5 -3.676 -6.094 1 85.62 168 MET B O 1
ATOM 3788 N N . PRO B 1 169 ? -22.125 -2.234 -5.594 1 87.56 169 PRO B N 1
ATOM 3789 C CA . PRO B 1 169 ? -21.984 -1.671 -6.938 1 87.56 169 PRO B CA 1
ATOM 3790 C C . PRO B 1 169 ? -20.625 -0.994 -7.148 1 87.56 169 PRO B C 1
ATOM 3792 O O . PRO B 1 169 ? -20.125 -0.332 -6.238 1 87.56 169 PRO B O 1
ATOM 3795 N N . ILE B 1 170 ? -20.094 -1.201 -8.297 1 91.88 170 ILE B N 1
ATOM 3796 C CA . ILE B 1 170 ? -18.812 -0.592 -8.617 1 91.88 170 ILE B CA 1
ATOM 3797 C C . ILE B 1 170 ? -19.031 0.743 -9.328 1 91.88 170 ILE B C 1
ATOM 3799 O O . ILE B 1 170 ? -19.734 0.805 -10.344 1 91.88 170 ILE B O 1
ATOM 3803 N N . SER B 1 171 ? -18.469 1.741 -8.805 1 95.06 171 SER B N 1
ATOM 3804 C CA . SER B 1 171 ? -18.578 3.055 -9.43 1 95.06 171 SER B CA 1
ATOM 3805 C C . SER B 1 171 ? -17.672 3.168 -10.648 1 95.06 171 SER B C 1
ATOM 3807 O O . SER B 1 171 ? -16.469 2.887 -10.562 1 95.06 171 SER B O 1
ATOM 3809 N N . PRO B 1 172 ? -18.172 3.627 -11.719 1 95.31 172 PRO B N 1
ATOM 3810 C CA . PRO B 1 172 ? -17.312 3.828 -12.891 1 95.31 172 PRO B CA 1
ATOM 3811 C C . PRO B 1 172 ? -16.312 4.965 -12.703 1 95.31 172 PRO B C 1
ATOM 3813 O O . PRO B 1 172 ? -15.375 5.102 -13.492 1 95.31 172 PRO B O 1
ATOM 3816 N N . ASP B 1 173 ? -16.469 5.75 -11.648 1 96.38 173 ASP B N 1
ATOM 3817 C CA . ASP B 1 173 ? -15.578 6.879 -11.398 1 96.38 173 ASP B CA 1
ATOM 3818 C C . ASP B 1 173 ? -14.422 6.469 -10.492 1 96.38 173 ASP B C 1
ATOM 3820 O O . ASP B 1 173 ? -13.484 7.242 -10.289 1 96.38 173 ASP B O 1
ATOM 3824 N N . ALA B 1 174 ? -14.508 5.227 -10 1 96.38 174 ALA B N 1
ATOM 3825 C CA . ALA B 1 174 ? -13.477 4.758 -9.078 1 96.38 174 ALA B CA 1
ATOM 3826 C C . ALA B 1 174 ? -12.258 4.246 -9.836 1 96.38 174 ALA B C 1
ATOM 3828 O O . ALA B 1 174 ? -11.93 3.061 -9.766 1 96.38 174 ALA B O 1
ATOM 3829 N N . GLY B 1 175 ? -11.57 5.125 -10.461 1 94.88 175 GLY B N 1
ATOM 3830 C CA . GLY B 1 175 ? -10.516 4.789 -11.398 1 94.88 175 GLY B CA 1
ATOM 3831 C C . GLY B 1 175 ? -9.352 4.055 -10.766 1 94.88 175 GLY B C 1
ATOM 3832 O O . GLY B 1 175 ? -8.695 3.238 -11.414 1 94.88 175 GLY B O 1
ATOM 3833 N N . ARG B 1 176 ? -9.039 4.246 -9.484 1 95.44 176 ARG B N 1
ATOM 3834 C CA . ARG B 1 176 ? -7.871 3.668 -8.828 1 95.44 176 ARG B CA 1
ATOM 3835 C C . ARG B 1 176 ? -8.242 2.404 -8.055 1 95.44 176 ARG B C 1
ATOM 3837 O O . ARG B 1 176 ? -7.371 1.714 -7.527 1 95.44 176 ARG B O 1
ATOM 3844 N N . TRP B 1 177 ? -9.555 2.053 -8.078 1 95.88 177 TRP B N 1
ATOM 3845 C CA . TRP B 1 177 ? -10.094 1.004 -7.219 1 95.88 177 TRP B CA 1
ATOM 3846 C C . TRP B 1 177 ? -9.562 -0.365 -7.633 1 95.88 177 TRP B C 1
ATOM 3848 O O . TRP B 1 177 ? -9.102 -1.142 -6.793 1 95.88 177 TRP B O 1
ATOM 3858 N N . PRO B 1 178 ? -9.492 -0.684 -8.961 1 95.5 178 PRO B N 1
ATOM 3859 C CA . PRO B 1 178 ? -9.055 -2.031 -9.336 1 95.5 178 PRO B CA 1
ATOM 3860 C C . PRO B 1 178 ? -7.617 -2.322 -8.906 1 95.5 178 PRO B C 1
ATOM 3862 O O . PRO B 1 178 ? -7.348 -3.373 -8.32 1 95.5 178 PRO B O 1
ATOM 3865 N N . ASP B 1 179 ? -6.734 -1.344 -9.117 1 95.12 179 ASP B N 1
ATOM 3866 C CA . ASP B 1 179 ? -5.336 -1.544 -8.75 1 95.12 179 ASP B CA 1
ATOM 3867 C C . ASP B 1 179 ? -5.168 -1.587 -7.234 1 95.12 179 ASP B C 1
ATOM 3869 O O . ASP B 1 179 ? -4.398 -2.398 -6.715 1 95.12 179 ASP B O 1
ATOM 3873 N N . PHE B 1 180 ? -5.93 -0.741 -6.609 1 95 180 PHE B N 1
ATOM 3874 C CA . PHE B 1 180 ? -5.883 -0.685 -5.152 1 95 180 PHE B CA 1
ATOM 3875 C C . PHE B 1 180 ? -6.266 -2.029 -4.547 1 95 180 PHE B C 1
ATOM 3877 O O . PHE B 1 180 ? -5.551 -2.557 -3.689 1 95 180 PHE B O 1
ATOM 3884 N N . LEU B 1 181 ? -7.297 -2.545 -5.004 1 94.88 181 LEU B N 1
ATOM 3885 C CA . LEU B 1 181 ? -7.785 -3.822 -4.496 1 94.88 181 LEU B CA 1
ATOM 3886 C C . LEU B 1 181 ? -6.84 -4.957 -4.879 1 94.88 181 LEU B C 1
ATOM 3888 O O . LEU B 1 181 ? -6.496 -5.793 -4.039 1 94.88 181 LEU B O 1
ATOM 3892 N N . ARG B 1 182 ? -6.375 -4.891 -6.07 1 95.19 182 ARG B N 1
ATOM 3893 C CA . ARG B 1 182 ? -5.605 -6.016 -6.586 1 95.19 182 ARG B CA 1
ATOM 3894 C C . ARG B 1 182 ? -4.25 -6.113 -5.895 1 95.19 182 ARG B C 1
ATOM 3896 O O . ARG B 1 182 ? -3.76 -7.211 -5.625 1 95.19 182 ARG B O 1
ATOM 3903 N N . LEU B 1 183 ? -3.619 -5.02 -5.637 1 92.94 183 LEU B N 1
ATOM 3904 C CA . LEU B 1 183 ? -2.316 -5.02 -4.98 1 92.94 183 LEU B CA 1
ATOM 3905 C C . LEU B 1 183 ? -2.43 -5.543 -3.551 1 92.94 183 LEU B C 1
ATOM 3907 O O . LEU B 1 183 ? -1.465 -6.082 -3.006 1 92.94 183 LEU B O 1
ATOM 3911 N N . LYS B 1 184 ? -3.568 -5.434 -2.998 1 92.56 184 LYS B N 1
ATOM 3912 C CA . LYS B 1 184 ? -3.805 -5.973 -1.661 1 92.56 184 LYS B CA 1
ATOM 3913 C C . LYS B 1 184 ? -4.105 -7.465 -1.713 1 92.56 184 LYS B C 1
ATOM 3915 O O . LYS B 1 184 ? -3.559 -8.242 -0.925 1 92.56 184 LYS B O 1
ATOM 3920 N N . THR B 1 185 ? -4.914 -7.859 -2.615 1 91.81 185 THR B N 1
ATOM 3921 C CA . THR B 1 185 ? -5.375 -9.242 -2.631 1 91.81 185 THR B CA 1
ATOM 3922 C C . THR B 1 185 ? -4.332 -10.156 -3.27 1 91.81 185 THR B C 1
ATOM 3924 O O . THR B 1 185 ? -4.285 -11.352 -2.977 1 91.81 185 THR B O 1
ATOM 3927 N N . GLY B 1 186 ? -3.523 -9.578 -4.098 1 92.12 186 GLY B N 1
ATOM 3928 C CA . GLY B 1 186 ? -2.576 -10.391 -4.844 1 92.12 186 GLY B CA 1
ATOM 3929 C C . GLY B 1 186 ? -1.253 -10.578 -4.125 1 92.12 186 GLY B C 1
ATOM 3930 O O . GLY B 1 186 ? -0.382 -11.312 -4.594 1 92.12 186 GLY B O 1
ATOM 3931 N N . ALA B 1 187 ? -1.054 -9.914 -3.039 1 94 187 ALA B N 1
ATOM 3932 C CA . ALA B 1 187 ? 0.191 -9.969 -2.277 1 94 187 ALA B CA 1
ATOM 3933 C C . ALA B 1 187 ? 1.39 -9.633 -3.16 1 94 187 ALA B C 1
ATOM 3935 O O . ALA B 1 187 ? 2.461 -10.227 -3.018 1 94 187 ALA B O 1
ATOM 3936 N N . GLY B 1 188 ? 1.241 -8.797 -4.082 1 96 188 GLY B N 1
ATOM 3937 C CA . GLY B 1 188 ? 2.277 -8.477 -5.051 1 96 188 GLY B CA 1
ATOM 3938 C C . GLY B 1 188 ? 3.562 -7.984 -4.406 1 96 188 GLY B C 1
ATOM 3939 O O . GLY B 1 188 ? 4.656 -8.391 -4.805 1 96 188 GLY B O 1
ATOM 3940 N N . HIS B 1 189 ? 3.461 -7.168 -3.412 1 97.94 189 HIS B N 1
ATOM 3941 C CA . HIS B 1 189 ? 4.641 -6.598 -2.771 1 97.94 189 HIS B CA 1
ATOM 3942 C C . HIS B 1 189 ? 5.422 -7.664 -2.012 1 97.94 189 HIS B C 1
ATOM 3944 O O . HIS B 1 189 ? 6.656 -7.648 -2.008 1 97.94 189 HIS B O 1
ATOM 3950 N N . ALA B 1 190 ? 4.68 -8.57 -1.364 1 98.25 190 ALA B N 1
ATOM 3951 C CA . ALA B 1 190 ? 5.375 -9.641 -0.655 1 98.25 190 ALA B CA 1
ATOM 3952 C C . ALA B 1 190 ? 6.25 -10.453 -1.607 1 98.25 190 ALA B C 1
ATOM 3954 O O . ALA B 1 190 ? 7.445 -10.641 -1.356 1 98.25 190 ALA B O 1
ATOM 3955 N N . TYR B 1 191 ? 5.688 -10.852 -2.689 1 98.44 191 TYR B N 1
ATOM 3956 C CA . TYR B 1 191 ? 6.406 -11.68 -3.646 1 98.44 191 TYR B CA 1
ATOM 3957 C C . TYR B 1 191 ? 7.539 -10.898 -4.305 1 98.44 191 TYR B C 1
ATOM 3959 O O . TYR B 1 191 ? 8.578 -11.469 -4.641 1 98.44 191 TYR B O 1
ATOM 3967 N N . ALA B 1 192 ? 7.316 -9.617 -4.465 1 98.69 192 ALA B N 1
ATOM 3968 C CA . ALA B 1 192 ? 8.375 -8.766 -5.012 1 98.69 192 ALA B CA 1
ATOM 3969 C C . ALA B 1 192 ? 9.578 -8.719 -4.07 1 98.69 192 ALA B C 1
ATOM 3971 O O . ALA B 1 192 ? 10.719 -8.922 -4.5 1 98.69 192 ALA B O 1
ATOM 3972 N N . TYR B 1 193 ? 9.336 -8.531 -2.812 1 98.69 193 TYR B N 1
ATOM 3973 C CA . TYR B 1 193 ? 10.414 -8.469 -1.834 1 98.69 193 TYR B CA 1
ATOM 3974 C C . TYR B 1 193 ? 11.094 -9.82 -1.678 1 98.69 193 TYR B C 1
ATOM 3976 O O . TYR B 1 193 ? 12.305 -9.898 -1.456 1 98.69 193 TYR B O 1
ATOM 3984 N N . MET B 1 194 ? 10.367 -10.859 -1.847 1 98.75 194 MET B N 1
ATOM 3985 C CA . MET B 1 194 ? 10.883 -12.203 -1.593 1 98.75 194 MET B CA 1
ATOM 3986 C C . MET B 1 194 ? 11.906 -12.609 -2.646 1 98.75 194 MET B C 1
ATOM 3988 O O . MET B 1 194 ? 12.633 -13.586 -2.469 1 98.75 194 MET B O 1
ATOM 3992 N N . ILE B 1 195 ? 11.961 -11.836 -3.699 1 98.75 195 ILE B N 1
ATOM 3993 C CA . ILE B 1 195 ? 12.953 -12.102 -4.734 1 98.75 195 ILE B CA 1
ATOM 3994 C C . ILE B 1 195 ? 14.359 -11.891 -4.176 1 98.75 195 ILE B C 1
ATOM 3996 O O . ILE B 1 195 ? 15.328 -12.477 -4.668 1 98.75 195 ILE B O 1
ATOM 4000 N N . PHE B 1 196 ? 14.523 -11.094 -3.064 1 98.62 196 PHE B N 1
ATOM 4001 C CA . PHE B 1 196 ? 15.852 -10.648 -2.652 1 98.62 196 PHE B CA 1
ATOM 4002 C C . PHE B 1 196 ? 16.109 -10.992 -1.191 1 98.62 196 PHE B C 1
ATOM 4004 O O . PHE B 1 196 ? 16.281 -10.102 -0.359 1 98.62 196 PHE B O 1
ATOM 4011 N N . PRO B 1 197 ? 16.266 -12.297 -0.889 1 98.62 197 PRO B N 1
ATOM 4012 C CA . PRO B 1 197 ? 16.625 -12.68 0.481 1 98.62 197 PRO B CA 1
ATOM 4013 C C . PRO B 1 197 ? 18.047 -12.266 0.856 1 98.62 197 PRO B C 1
ATOM 4015 O O . PRO B 1 197 ? 18.844 -11.922 -0.02 1 98.62 197 PRO B O 1
ATOM 4018 N N . LYS B 1 198 ? 18.359 -12.312 2.135 1 97.88 198 LYS B N 1
ATOM 4019 C CA . LYS B 1 198 ? 19.672 -11.93 2.668 1 97.88 198 LYS B CA 1
ATOM 4020 C C . LYS B 1 198 ? 20.781 -12.727 1.999 1 97.88 198 LYS B C 1
ATOM 4022 O O . LYS B 1 198 ? 21.875 -12.203 1.762 1 97.88 198 LYS B O 1
ATOM 4027 N N . GLU B 1 199 ? 20.516 -13.906 1.743 1 98 199 GLU B N 1
ATOM 4028 C CA . GLU B 1 199 ? 21.547 -14.82 1.272 1 98 199 GLU B CA 1
ATOM 4029 C C . GLU B 1 199 ? 22.109 -14.375 -0.08 1 98 199 GLU B C 1
ATOM 4031 O O . GLU B 1 199 ? 23.234 -14.711 -0.434 1 98 199 GLU B O 1
ATOM 4036 N N . LEU B 1 200 ? 21.312 -13.609 -0.851 1 97.25 200 LEU B N 1
ATOM 4037 C CA . LEU B 1 200 ? 21.781 -13.164 -2.158 1 97.25 200 LEU B CA 1
ATOM 4038 C C . LEU B 1 200 ? 22.75 -11.984 -2.021 1 97.25 200 LEU B C 1
ATOM 4040 O O . LEU B 1 200 ? 23.453 -11.648 -2.967 1 97.25 200 LEU B O 1
ATOM 4044 N N . GLY B 1 201 ? 22.734 -11.281 -0.917 1 96.75 201 GLY B N 1
ATOM 4045 C CA . GLY B 1 201 ? 23.641 -10.18 -0.657 1 96.75 201 GLY B CA 1
ATOM 4046 C C . GLY B 1 201 ? 23.359 -8.945 -1.492 1 96.75 201 GLY B C 1
ATOM 4047 O O . GLY B 1 201 ? 24.25 -8.141 -1.756 1 96.75 201 GLY B O 1
ATOM 4048 N N . VAL B 1 202 ? 22.109 -8.797 -1.987 1 96.75 202 VAL B N 1
ATOM 4049 C CA . VAL B 1 202 ? 21.734 -7.645 -2.795 1 96.75 202 VAL B CA 1
ATOM 4050 C C . VAL B 1 202 ? 21.297 -6.496 -1.887 1 96.75 202 VAL B C 1
ATOM 4052 O O . VAL B 1 202 ? 20.406 -6.66 -1.044 1 96.75 202 VAL B O 1
ATOM 4055 N N . GLU B 1 203 ? 21.891 -5.371 -2.033 1 94.94 203 GLU B N 1
ATOM 4056 C CA . GLU B 1 203 ? 21.547 -4.207 -1.225 1 94.94 203 GLU B CA 1
ATOM 4057 C C . GLU B 1 203 ? 20.156 -3.682 -1.582 1 94.94 203 GLU B C 1
ATOM 4059 O O . GLU B 1 203 ? 19.828 -3.557 -2.762 1 94.94 203 GLU B O 1
ATOM 4064 N N . VAL B 1 204 ? 19.406 -3.295 -0.624 1 95.69 204 VAL B N 1
ATOM 4065 C CA . VAL B 1 204 ? 18.016 -2.85 -0.784 1 95.69 204 VAL B CA 1
ATOM 4066 C C . VAL B 1 204 ? 17.984 -1.625 -1.694 1 95.69 204 VAL B C 1
ATOM 4068 O O . VAL B 1 204 ? 17.062 -1.484 -2.512 1 95.69 204 VAL B O 1
ATOM 4071 N N . ALA B 1 205 ? 18.922 -0.777 -1.616 1 93.69 205 ALA B N 1
ATOM 4072 C CA . ALA B 1 205 ? 18.969 0.473 -2.371 1 93.69 205 ALA B CA 1
ATOM 4073 C C . ALA B 1 205 ? 19 0.206 -3.873 1 93.69 205 ALA B C 1
ATOM 4075 O O . ALA B 1 205 ? 18.625 1.063 -4.672 1 93.69 205 ALA B O 1
ATOM 4076 N N . THR B 1 206 ? 19.375 -1.008 -4.254 1 94.69 206 THR B N 1
ATOM 4077 C CA . THR B 1 206 ? 19.562 -1.301 -5.668 1 94.69 206 THR B CA 1
ATOM 4078 C C . THR B 1 206 ? 18.25 -1.722 -6.32 1 94.69 206 THR B C 1
ATOM 4080 O O . THR B 1 206 ? 18.141 -1.736 -7.551 1 94.69 206 THR B O 1
ATOM 4083 N N . TYR B 1 207 ? 17.219 -2.064 -5.484 1 97.31 207 TYR B N 1
ATOM 4084 C CA . TYR B 1 207 ? 16.016 -2.578 -6.129 1 97.31 207 TYR B CA 1
ATOM 4085 C C . TYR B 1 207 ? 14.766 -1.911 -5.562 1 97.31 207 TYR B C 1
ATOM 4087 O O . TYR B 1 207 ? 13.672 -2.076 -6.102 1 97.31 207 TYR B O 1
ATOM 4095 N N . ILE B 1 208 ? 14.867 -1.119 -4.559 1 97.31 208 ILE B N 1
ATOM 4096 C CA . ILE B 1 208 ? 13.719 -0.604 -3.83 1 97.31 208 ILE B CA 1
ATOM 4097 C C . ILE B 1 208 ? 12.859 0.253 -4.758 1 97.31 208 ILE B C 1
ATOM 4099 O O . ILE B 1 208 ? 11.633 0.253 -4.652 1 97.31 208 ILE B O 1
ATOM 4103 N N . GLN B 1 209 ? 13.484 0.918 -5.746 1 96.94 209 GLN B N 1
ATOM 4104 C CA . GLN B 1 209 ? 12.758 1.801 -6.652 1 96.94 209 GLN B CA 1
ATOM 4105 C C . GLN B 1 209 ? 11.938 0.999 -7.66 1 96.94 209 GLN B C 1
ATOM 4107 O O . GLN B 1 209 ? 11.047 1.543 -8.32 1 96.94 209 GLN B O 1
ATOM 4112 N N . ALA B 1 210 ? 12.188 -0.322 -7.777 1 98.06 210 ALA B N 1
ATOM 4113 C CA . ALA B 1 210 ? 11.516 -1.157 -8.766 1 98.06 210 ALA B CA 1
ATOM 4114 C C . ALA B 1 210 ? 10.43 -2.008 -8.109 1 98.06 210 ALA B C 1
ATOM 4116 O O . ALA B 1 210 ? 9.625 -2.643 -8.797 1 98.06 210 ALA B O 1
ATOM 4117 N N . VAL B 1 211 ? 10.289 -1.992 -6.832 1 98.06 211 VAL B N 1
ATOM 4118 C CA . VAL B 1 211 ? 9.492 -2.959 -6.086 1 98.06 211 VAL B CA 1
ATOM 4119 C C . VAL B 1 211 ? 8.023 -2.812 -6.469 1 98.06 211 VAL B C 1
ATOM 4121 O O . VAL B 1 211 ? 7.324 -3.809 -6.6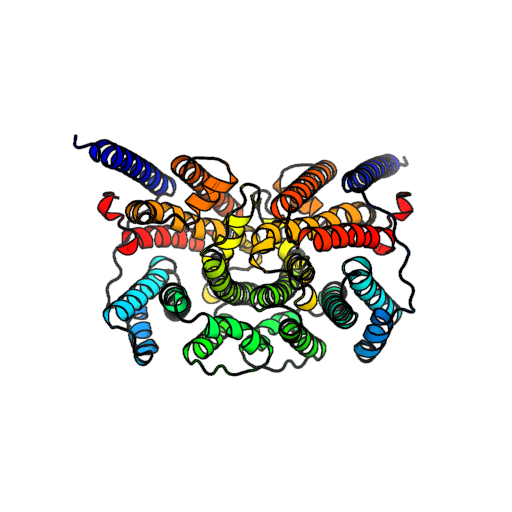76 1 98.06 211 VAL B O 1
ATOM 4124 N N . ASP B 1 212 ? 7.586 -1.586 -6.523 1 97.88 212 ASP B N 1
ATOM 4125 C CA . ASP B 1 212 ? 6.176 -1.384 -6.836 1 97.88 212 ASP B CA 1
ATOM 4126 C C . ASP B 1 212 ? 5.859 -1.837 -8.258 1 97.88 212 ASP B C 1
ATOM 4128 O O . ASP B 1 212 ? 4.785 -2.391 -8.516 1 97.88 212 ASP B O 1
ATOM 4132 N N . ASP B 1 213 ? 6.734 -1.582 -9.188 1 98.19 213 ASP B N 1
ATOM 4133 C CA . ASP B 1 213 ? 6.562 -2.082 -10.555 1 98.19 213 ASP B CA 1
ATOM 4134 C C . ASP B 1 213 ? 6.578 -3.607 -10.586 1 98.19 213 ASP B C 1
ATOM 4136 O O . ASP B 1 213 ? 5.836 -4.227 -11.344 1 98.19 213 ASP B O 1
ATOM 4140 N N . ILE B 1 214 ? 7.418 -4.203 -9.805 1 98.56 214 ILE B N 1
ATOM 4141 C CA . ILE B 1 214 ? 7.48 -5.66 -9.742 1 98.56 214 ILE B CA 1
ATOM 4142 C C . ILE B 1 214 ? 6.16 -6.207 -9.211 1 98.56 214 ILE B C 1
ATOM 4144 O O . ILE B 1 214 ? 5.621 -7.18 -9.75 1 98.56 214 ILE B O 1
ATOM 4148 N N . ALA B 1 215 ? 5.691 -5.59 -8.141 1 98.19 215 ALA B N 1
ATOM 4149 C CA . ALA B 1 215 ? 4.418 -6.02 -7.57 1 98.19 215 ALA B CA 1
ATOM 4150 C C . ALA B 1 215 ? 3.301 -5.953 -8.609 1 98.19 215 ALA B C 1
ATOM 4152 O O . ALA B 1 215 ? 2.488 -6.871 -8.719 1 98.19 215 ALA B O 1
ATOM 4153 N N . LEU B 1 216 ? 3.266 -4.855 -9.336 1 97.5 216 LEU B N 1
ATOM 4154 C CA . LEU B 1 216 ? 2.275 -4.691 -10.398 1 97.5 216 LEU B CA 1
ATOM 4155 C C . LEU B 1 216 ? 2.418 -5.789 -11.445 1 97.5 216 LEU B C 1
ATOM 4157 O O . LEU B 1 216 ? 1.423 -6.383 -11.867 1 97.5 216 LEU B O 1
ATOM 4161 N N . PHE B 1 217 ? 3.645 -6.031 -11.875 1 97.94 217 PHE B N 1
ATOM 4162 C CA . PHE B 1 217 ? 3.932 -7.059 -12.875 1 97.94 217 PHE B CA 1
ATOM 4163 C C . PHE B 1 217 ? 3.41 -8.414 -12.414 1 97.94 217 PHE B C 1
ATOM 4165 O O . PHE B 1 217 ? 2.789 -9.141 -13.188 1 97.94 217 PHE B O 1
ATOM 4172 N N . ILE B 1 218 ? 3.637 -8.719 -11.164 1 97.56 218 ILE B N 1
ATOM 4173 C CA . ILE B 1 218 ? 3.246 -10 -10.602 1 97.56 218 ILE B CA 1
ATOM 4174 C C . ILE B 1 218 ? 1.726 -10.141 -10.633 1 97.56 218 ILE B C 1
ATOM 4176 O O . ILE B 1 218 ? 1.198 -11.141 -11.133 1 97.56 218 ILE B O 1
ATOM 4180 N N . CYS B 1 219 ? 1.033 -9.156 -10.164 1 96.88 219 CYS B N 1
ATOM 4181 C CA . CYS B 1 219 ? -0.421 -9.211 -10.062 1 96.88 219 CYS B CA 1
ATOM 4182 C C . CYS B 1 219 ? -1.058 -9.258 -11.445 1 96.88 219 CYS B C 1
ATOM 4184 O O . CYS B 1 219 ? -1.913 -10.109 -11.711 1 96.88 219 CYS B O 1
ATOM 4186 N N . LEU B 1 220 ? -0.592 -8.445 -12.336 1 97 220 LEU B N 1
ATOM 4187 C CA . LEU B 1 220 ? -1.242 -8.312 -13.641 1 97 220 LEU B CA 1
ATOM 4188 C C . LEU B 1 220 ? -0.93 -9.516 -14.523 1 97 220 LEU B C 1
ATOM 4190 O O . LEU B 1 220 ? -1.768 -9.938 -15.32 1 97 220 LEU B O 1
ATOM 4194 N N . THR B 1 221 ? 0.284 -10.047 -14.398 1 96.56 221 THR B N 1
ATOM 4195 C CA . THR B 1 221 ? 0.604 -11.273 -15.125 1 96.56 221 THR B CA 1
ATOM 4196 C C . THR B 1 221 ? -0.374 -12.383 -14.766 1 96.56 221 THR B C 1
ATOM 4198 O O . THR B 1 221 ? -0.878 -13.086 -15.648 1 96.56 221 THR B O 1
ATOM 4201 N N . ASN B 1 222 ? -0.63 -12.516 -13.523 1 94.12 222 ASN B N 1
ATOM 4202 C CA . ASN B 1 222 ? -1.597 -13.516 -13.07 1 94.12 222 ASN B CA 1
ATOM 4203 C C . ASN B 1 222 ? -2.982 -13.25 -13.648 1 94.12 222 ASN B C 1
ATOM 4205 O O . ASN B 1 222 ? -3.67 -14.18 -14.078 1 94.12 222 ASN B O 1
ATOM 4209 N N . ASP B 1 223 ? -3.398 -12.023 -13.688 1 95.12 223 ASP B N 1
ATOM 4210 C CA . ASP B 1 223 ? -4.73 -11.672 -14.172 1 95.12 223 ASP B CA 1
ATOM 4211 C C . ASP B 1 223 ? -4.836 -11.883 -15.68 1 95.12 223 ASP B C 1
ATOM 4213 O O . ASP B 1 223 ? -5.887 -12.281 -16.188 1 95.12 223 ASP B O 1
ATOM 4217 N N . ILE B 1 224 ? -3.773 -11.586 -16.359 1 95.94 224 ILE B N 1
ATOM 4218 C CA . ILE B 1 224 ? -3.746 -11.773 -17.797 1 95.94 224 ILE B CA 1
ATOM 4219 C C . ILE B 1 224 ? -3.875 -13.258 -18.125 1 95.94 224 ILE B C 1
ATOM 4221 O O . ILE B 1 224 ? -4.727 -13.656 -18.922 1 95.94 224 ILE B O 1
ATOM 4225 N N . LEU B 1 225 ? -3.115 -14.062 -17.438 1 93.81 225 LEU B N 1
ATOM 4226 C CA . LEU B 1 225 ? -2.984 -15.461 -17.828 1 93.81 225 LEU B CA 1
ATOM 4227 C C . LEU B 1 225 ? -4.109 -16.297 -17.234 1 93.81 225 LEU B C 1
ATOM 4229 O O . LEU B 1 225 ? -4.359 -17.422 -17.688 1 93.81 225 LEU B O 1
ATOM 4233 N N . SER B 1 226 ? -4.812 -15.773 -16.281 1 92.19 226 SER B N 1
ATOM 4234 C CA . SER B 1 226 ? -5.945 -16.5 -15.703 1 92.19 226 SER B CA 1
ATOM 4235 C C . SER B 1 226 ? -7.262 -16.031 -16.328 1 92.19 226 SER B C 1
ATOM 4237 O O . SER B 1 226 ? -8.32 -16.609 -16.047 1 92.19 226 SER B O 1
ATOM 4239 N N . PHE B 1 227 ? -7.258 -15.055 -17.141 1 93.56 227 PHE B N 1
ATOM 4240 C CA . PHE B 1 227 ? -8.492 -14.422 -17.594 1 93.56 227 PHE B CA 1
ATOM 4241 C C . PHE B 1 227 ? -9.32 -15.383 -18.438 1 93.56 227 PHE B C 1
ATOM 4243 O O . PHE B 1 227 ? -10.555 -15.391 -18.344 1 93.56 227 PHE B O 1
ATOM 4250 N N . TYR B 1 228 ? -8.664 -16.156 -19.266 1 89.75 228 TYR B N 1
ATOM 4251 C CA . TYR B 1 228 ? -9.367 -17.141 -20.094 1 89.75 228 TYR B CA 1
ATOM 4252 C C . TYR B 1 228 ? -10.219 -18.062 -19.234 1 89.75 228 TYR B C 1
ATOM 4254 O O . TYR B 1 228 ? -11.414 -18.25 -19.516 1 89.75 228 TYR B O 1
ATOM 4262 N N . LYS B 1 229 ? -9.633 -18.594 -18.219 1 88.56 229 LYS B N 1
ATOM 4263 C CA . LYS B 1 229 ? -10.336 -19.5 -17.297 1 88.56 229 LYS B CA 1
ATOM 4264 C C . LYS B 1 229 ? -11.5 -18.781 -16.625 1 88.56 229 LYS B C 1
ATOM 4266 O O . LYS B 1 229 ? -12.57 -19.359 -16.438 1 88.56 229 LYS B O 1
ATOM 4271 N N . GLU B 1 230 ? -11.305 -17.547 -16.219 1 89.12 230 GLU B N 1
ATOM 4272 C CA . GLU B 1 230 ? -12.32 -16.781 -15.508 1 89.12 230 GLU B CA 1
ATOM 4273 C C . GLU B 1 230 ? -13.5 -16.438 -16.422 1 89.12 230 GLU B C 1
ATOM 4275 O O . GLU B 1 230 ? -14.648 -16.453 -15.992 1 89.12 230 GLU B O 1
ATOM 4280 N N . GLU B 1 231 ? -13.109 -16.141 -17.672 1 89.19 231 GLU B N 1
ATOM 4281 C CA . GLU B 1 231 ? -14.148 -15.844 -18.641 1 89.19 231 GLU B CA 1
ATOM 4282 C C . GLU B 1 231 ? -14.961 -17.094 -18.984 1 89.19 231 GLU B C 1
ATOM 4284 O O . GLU B 1 231 ? -16.172 -17.016 -19.172 1 89.19 231 GLU B O 1
ATOM 4289 N N . LEU B 1 232 ? -14.32 -18.156 -19.125 1 86.56 232 LEU B N 1
ATOM 4290 C CA . LEU B 1 232 ? -14.984 -19.438 -19.375 1 86.56 232 LEU B CA 1
ATOM 4291 C C . LEU B 1 232 ? -15.961 -19.766 -18.25 1 86.56 232 LEU B C 1
ATOM 4293 O O . LEU B 1 232 ? -17.047 -20.312 -18.484 1 86.56 232 LEU B O 1
ATOM 4297 N N . ALA B 1 233 ? -15.625 -19.391 -17.016 1 86.19 233 ALA B N 1
ATOM 4298 C CA . ALA B 1 233 ? -16.438 -19.688 -15.836 1 86.19 233 ALA B CA 1
ATOM 4299 C C . ALA B 1 233 ? -17.5 -18.609 -15.625 1 86.19 233 ALA B C 1
ATOM 4301 O O . ALA B 1 233 ? -18.375 -18.75 -14.766 1 86.19 233 ALA B O 1
ATOM 4302 N N . GLY B 1 234 ? -17.406 -17.5 -16.328 1 86.19 234 GLY B N 1
ATOM 4303 C CA . GLY B 1 234 ? -18.375 -16.438 -16.203 1 86.19 234 GLY B CA 1
ATOM 4304 C C . GLY B 1 234 ? -18.125 -15.539 -15.008 1 86.19 234 GLY B C 1
ATOM 4305 O O . GLY B 1 234 ? -19.047 -14.891 -14.508 1 86.19 234 GLY B O 1
ATOM 4306 N N . GLU B 1 235 ? -16.906 -15.547 -14.492 1 83.81 235 GLU B N 1
ATOM 4307 C CA . GLU B 1 235 ? -16.562 -14.703 -13.359 1 83.81 235 GLU B CA 1
ATOM 4308 C C . GLU B 1 235 ? -16.391 -13.25 -13.781 1 83.81 235 GLU B C 1
ATOM 4310 O O . GLU B 1 235 ? -15.672 -12.953 -14.742 1 83.81 235 GLU B O 1
ATOM 4315 N N . THR B 1 236 ? -17.031 -12.375 -13.055 1 84.44 236 THR B N 1
ATOM 4316 C CA . THR B 1 236 ? -16.953 -10.977 -13.453 1 84.44 236 THR B CA 1
ATOM 4317 C C . THR B 1 236 ? -16.375 -10.125 -12.328 1 84.44 236 THR B C 1
ATOM 4319 O O . THR B 1 236 ? -16.109 -8.938 -12.516 1 84.44 236 THR B O 1
ATOM 4322 N N . ALA B 1 237 ? -16.156 -10.766 -11.188 1 83.19 237 ALA B N 1
ATOM 4323 C CA . ALA B 1 237 ? -15.562 -10.047 -10.062 1 83.19 237 ALA B CA 1
ATOM 4324 C C . ALA B 1 237 ? -14.047 -10.203 -10.039 1 83.19 237 ALA B C 1
ATOM 4326 O O . ALA B 1 237 ? -13.477 -10.727 -9.078 1 83.19 237 ALA B O 1
ATOM 4327 N N . ASN B 1 238 ? -13.461 -9.828 -11.148 1 90.12 238 ASN B N 1
ATOM 4328 C CA . ASN B 1 238 ? -12.008 -9.906 -11.258 1 90.12 238 ASN B CA 1
ATOM 4329 C C . ASN B 1 238 ? -11.414 -8.586 -11.758 1 90.12 238 ASN B C 1
ATOM 4331 O O . ASN B 1 238 ? -12.148 -7.664 -12.102 1 90.12 238 ASN B O 1
ATOM 4335 N N . TYR B 1 239 ? -10.195 -8.531 -11.758 1 94.75 239 TYR B N 1
ATOM 4336 C CA . TYR B 1 239 ? -9.484 -7.289 -12.039 1 94.75 239 TYR B CA 1
ATOM 4337 C C . TYR B 1 239 ? -9.836 -6.762 -13.422 1 94.75 239 TYR B C 1
ATOM 4339 O O . TYR B 1 239 ? -10.102 -5.57 -13.594 1 94.75 239 TYR B O 1
ATOM 4347 N N . ILE B 1 240 ? -9.852 -7.605 -14.438 1 96.5 240 ILE B N 1
ATOM 4348 C CA . ILE B 1 240 ? -10.055 -7.188 -15.82 1 96.5 240 ILE B CA 1
ATOM 4349 C C . ILE B 1 240 ? -11.445 -6.59 -15.984 1 96.5 240 ILE B C 1
ATOM 4351 O O . ILE B 1 240 ? -11.617 -5.566 -16.656 1 96.5 240 ILE B O 1
ATOM 4355 N N . HIS B 1 241 ? -12.438 -7.223 -15.391 1 94.38 241 HIS B N 1
ATOM 4356 C CA . HIS B 1 241 ? -13.797 -6.695 -15.469 1 94.38 241 HIS B CA 1
ATOM 4357 C C . HIS B 1 241 ? -13.938 -5.402 -14.672 1 94.38 241 HIS B C 1
ATOM 4359 O O . HIS B 1 241 ? -14.656 -4.492 -15.078 1 94.38 241 HIS B O 1
ATOM 4365 N N . LEU B 1 242 ? -13.289 -5.312 -13.523 1 94.38 242 LEU B N 1
ATOM 4366 C CA . LEU B 1 242 ? -13.289 -4.07 -12.758 1 94.38 242 LEU B CA 1
ATOM 4367 C C . LEU B 1 242 ? -12.656 -2.936 -13.555 1 94.38 242 LEU B C 1
ATOM 4369 O O . LEU B 1 242 ? -13.195 -1.828 -13.602 1 94.38 242 LEU B O 1
ATOM 4373 N N . ARG B 1 243 ? -11.555 -3.273 -14.125 1 96.44 243 ARG B N 1
ATOM 4374 C CA . ARG B 1 243 ? -10.867 -2.283 -14.945 1 96.44 243 ARG B CA 1
ATOM 4375 C C . ARG B 1 243 ? -11.727 -1.863 -16.141 1 96.44 243 ARG B C 1
ATOM 4377 O O . ARG B 1 243 ? -11.758 -0.686 -16.5 1 96.44 243 ARG B O 1
ATOM 4384 N N . ALA B 1 244 ? -12.359 -2.816 -16.75 1 96.56 244 ALA B N 1
ATOM 4385 C CA . ALA B 1 244 ? -13.25 -2.506 -17.859 1 96.56 244 ALA B CA 1
ATOM 4386 C C . ALA B 1 244 ? -14.328 -1.511 -17.438 1 96.56 244 ALA B C 1
ATOM 4388 O O . ALA B 1 244 ? -14.633 -0.564 -18.172 1 96.56 244 ALA B O 1
ATOM 4389 N N . THR B 1 245 ? -14.844 -1.691 -16.281 1 95.12 245 THR B N 1
ATOM 4390 C CA . THR B 1 245 ? -15.922 -0.848 -15.758 1 95.12 245 THR B CA 1
ATOM 4391 C C . THR B 1 245 ? -15.43 0.581 -15.547 1 95.12 245 THR B C 1
ATOM 4393 O O . THR B 1 245 ? -16.062 1.535 -16 1 95.12 245 THR B O 1
ATOM 4396 N N . VAL B 1 246 ? -14.273 0.76 -14.977 1 96.25 246 VAL B N 1
ATOM 4397 C CA . VAL B 1 246 ? -13.836 2.088 -14.562 1 96.25 246 VAL B CA 1
ATOM 4398 C C . VAL B 1 246 ? -13.195 2.82 -15.734 1 96.25 246 VAL B C 1
ATOM 4400 O O . VAL B 1 246 ? -13.062 4.047 -15.719 1 96.25 246 VAL B O 1
ATOM 4403 N N . THR B 1 247 ? -12.82 2.076 -16.734 1 96.31 247 THR B N 1
ATOM 4404 C CA . THR B 1 247 ? -12.234 2.703 -17.922 1 96.31 247 THR B CA 1
ATOM 4405 C C . THR B 1 247 ? -13.258 2.811 -19.047 1 96.31 247 THR B C 1
ATOM 4407 O O . THR B 1 247 ? -12.938 3.291 -20.125 1 96.31 247 THR B O 1
ATOM 4410 N N . HIS B 1 248 ? -14.438 2.307 -18.828 1 96.12 248 HIS B N 1
ATOM 4411 C CA . HIS B 1 248 ? -15.531 2.348 -19.781 1 96.12 248 HIS B CA 1
ATOM 4412 C C . HIS B 1 248 ? -15.148 1.64 -21.078 1 96.12 248 HIS B C 1
ATOM 4414 O O . HIS B 1 248 ? -15.344 2.18 -22.172 1 96.12 248 HIS B O 1
ATOM 4420 N N . LYS B 1 249 ? -14.578 0.485 -20.953 1 96.81 249 LYS B N 1
ATOM 4421 C CA . LYS B 1 249 ? -14.18 -0.36 -22.078 1 96.81 249 LYS B CA 1
ATOM 4422 C C . LYS B 1 249 ? -14.781 -1.759 -21.953 1 96.81 249 LYS B C 1
ATOM 4424 O O . LYS B 1 249 ? -15.328 -2.113 -20.906 1 96.81 249 LYS B O 1
ATOM 4429 N N . CYS B 1 250 ? -14.773 -2.471 -23.062 1 95.31 250 CYS B N 1
ATOM 4430 C CA . CYS B 1 250 ? -15.141 -3.877 -22.969 1 95.31 250 CYS B CA 1
ATOM 4431 C C . CYS B 1 250 ? -14.023 -4.699 -22.344 1 95.31 250 CYS B C 1
ATOM 4433 O O . CYS B 1 250 ? -12.867 -4.273 -22.344 1 95.31 250 CYS B O 1
ATOM 4435 N N . PRO B 1 251 ? -14.242 -5.852 -21.828 1 95.19 251 PRO B N 1
ATOM 4436 C CA . PRO B 1 251 ? -13.258 -6.672 -21.125 1 95.19 251 PRO B CA 1
ATOM 4437 C C . PRO B 1 251 ? -12.039 -7.004 -21.984 1 95.19 251 PRO B C 1
ATOM 4439 O O . PRO B 1 251 ? -10.906 -7 -21.5 1 95.19 251 PRO B O 1
ATOM 4442 N N . LEU B 1 252 ? -12.227 -7.258 -23.234 1 95.81 252 LEU B N 1
ATOM 4443 C CA . LEU B 1 252 ? -11.109 -7.598 -24.109 1 95.81 252 LEU B CA 1
ATOM 4444 C C . LEU B 1 252 ? -10.156 -6.418 -24.25 1 95.81 252 LEU B C 1
ATOM 4446 O O . LEU B 1 252 ? -8.938 -6.594 -24.234 1 95.81 252 LEU B O 1
ATOM 4450 N N . ASP B 1 253 ? -10.68 -5.25 -24.406 1 97.38 253 ASP B N 1
ATOM 4451 C CA . ASP B 1 253 ? -9.836 -4.059 -24.5 1 97.38 253 ASP B CA 1
ATOM 4452 C C . ASP B 1 253 ? -9.133 -3.787 -23.172 1 97.38 253 ASP B C 1
ATOM 4454 O O . ASP B 1 253 ? -7.98 -3.348 -23.156 1 97.38 253 ASP B O 1
ATOM 4458 N N . ALA B 1 254 ? -9.844 -4 -22.094 1 97.5 254 ALA B N 1
ATOM 4459 C CA . ALA B 1 254 ? -9.227 -3.871 -20.781 1 97.5 254 ALA B CA 1
ATOM 4460 C C . ALA B 1 254 ? -8.07 -4.852 -20.609 1 97.5 254 ALA B C 1
ATOM 4462 O O . ALA B 1 254 ? -7.047 -4.52 -20.016 1 97.5 254 ALA B O 1
ATOM 4463 N N . LEU B 1 255 ? -8.234 -6.051 -21.125 1 97.81 255 LEU B N 1
ATOM 4464 C CA . LEU B 1 255 ? -7.164 -7.043 -21.109 1 97.81 255 LEU B CA 1
ATOM 4465 C C . LEU B 1 255 ? -5.957 -6.555 -21.906 1 97.81 255 LEU B C 1
ATOM 4467 O O . LEU B 1 255 ? -4.82 -6.645 -21.422 1 97.81 255 LEU B O 1
ATOM 4471 N N . LYS B 1 256 ? -6.188 -6.016 -23.078 1 98 256 LYS B N 1
ATOM 4472 C CA . LYS B 1 256 ? -5.105 -5.504 -23.906 1 98 256 LYS B CA 1
ATOM 4473 C C . LYS B 1 256 ? -4.367 -4.363 -23.219 1 98 256 LYS B C 1
ATOM 4475 O O . LYS B 1 256 ? -3.137 -4.289 -23.266 1 98 256 LYS B O 1
ATOM 4480 N N . ASP B 1 257 ? -5.129 -3.498 -22.625 1 97.88 257 ASP B N 1
ATOM 4481 C CA . ASP B 1 257 ? -4.52 -2.416 -21.859 1 97.88 257 ASP B CA 1
ATOM 4482 C C . ASP B 1 257 ? -3.67 -2.963 -20.719 1 97.88 257 ASP B C 1
ATOM 4484 O O . ASP B 1 257 ? -2.596 -2.432 -20.422 1 97.88 257 ASP B O 1
ATOM 4488 N N . THR B 1 258 ? -4.191 -3.961 -20.047 1 98.12 258 THR B N 1
ATOM 4489 C CA . THR B 1 258 ? -3.465 -4.582 -18.953 1 98.12 258 THR B CA 1
ATOM 4490 C C . THR B 1 258 ? -2.154 -5.191 -19.438 1 98.12 258 THR B C 1
ATOM 4492 O O . THR B 1 258 ? -1.122 -5.07 -18.781 1 98.12 258 THR B O 1
ATOM 4495 N N . VAL B 1 259 ? -2.197 -5.844 -20.562 1 98.12 259 VAL B N 1
ATOM 4496 C CA . VAL B 1 259 ? -0.99 -6.406 -21.156 1 98.12 259 VAL B CA 1
ATOM 4497 C C . VAL B 1 259 ? 0.025 -5.293 -21.422 1 98.12 259 VAL B C 1
ATOM 4499 O O . VAL B 1 259 ? 1.202 -5.426 -21.078 1 98.12 259 VAL B O 1
ATOM 4502 N N . LYS B 1 260 ? -0.433 -4.242 -22 1 98.12 260 LYS B N 1
ATOM 4503 C CA . LYS B 1 260 ? 0.447 -3.111 -22.281 1 98.12 260 LYS B CA 1
ATOM 4504 C C . LYS B 1 260 ? 1.076 -2.568 -21 1 98.12 260 LYS B C 1
ATOM 4506 O O . LYS B 1 260 ? 2.285 -2.332 -20.953 1 98.12 260 LYS B O 1
ATOM 4511 N N . ASP B 1 261 ? 0.287 -2.35 -20 1 97.25 261 ASP B N 1
ATOM 4512 C CA . ASP B 1 261 ? 0.775 -1.836 -18.734 1 97.25 261 ASP B CA 1
ATOM 4513 C C . ASP B 1 261 ? 1.801 -2.783 -18.109 1 97.25 261 ASP B C 1
ATOM 4515 O O . ASP B 1 261 ? 2.775 -2.338 -17.5 1 97.25 261 ASP B O 1
ATOM 4519 N N . THR B 1 262 ? 1.538 -4.059 -18.234 1 98.06 262 THR B N 1
ATOM 4520 C CA . THR B 1 262 ? 2.424 -5.07 -17.672 1 98.06 262 THR B CA 1
ATOM 4521 C C . THR B 1 262 ? 3.77 -5.074 -18.391 1 98.06 262 THR B C 1
ATOM 4523 O O . THR B 1 262 ? 4.82 -5.141 -17.75 1 98.06 262 THR B O 1
ATOM 4526 N N . LEU B 1 263 ? 3.758 -5 -19.703 1 98.06 263 LEU B N 1
ATOM 4527 C CA . LEU B 1 263 ? 4.98 -4.961 -20.484 1 98.06 263 LEU B CA 1
ATOM 4528 C C . LEU B 1 263 ? 5.766 -3.682 -20.219 1 98.06 263 LEU B C 1
ATOM 4530 O O . LEU B 1 263 ? 6.996 -3.711 -20.125 1 98.06 263 LEU B O 1
ATOM 4534 N N . ASP B 1 264 ? 5.051 -2.582 -20.078 1 97.56 264 ASP B N 1
ATOM 4535 C CA . ASP B 1 264 ? 5.703 -1.322 -19.734 1 97.56 264 ASP B CA 1
ATOM 4536 C C . ASP B 1 264 ? 6.391 -1.419 -18.375 1 97.56 264 ASP B C 1
ATOM 4538 O O . ASP B 1 264 ? 7.508 -0.93 -18.203 1 97.56 264 ASP B O 1
ATOM 4542 N N . ALA B 1 265 ? 5.695 -1.975 -17.406 1 97.75 265 ALA B N 1
ATOM 4543 C CA . ALA B 1 265 ? 6.285 -2.168 -16.078 1 97.75 265 ALA B CA 1
ATOM 4544 C C . ALA B 1 265 ? 7.535 -3.041 -16.156 1 97.75 265 ALA B C 1
ATOM 4546 O O . ALA B 1 265 ? 8.555 -2.736 -15.539 1 97.75 265 ALA B O 1
ATOM 4547 N N . HIS B 1 266 ? 7.41 -4.121 -16.906 1 98.19 266 HIS B N 1
ATOM 4548 C CA . HIS B 1 266 ? 8.539 -5.023 -17.094 1 98.19 266 HIS B CA 1
ATOM 4549 C C . HIS B 1 266 ? 9.75 -4.281 -17.656 1 98.19 266 HIS B C 1
ATOM 4551 O O . HIS B 1 266 ? 10.867 -4.457 -17.172 1 98.19 266 HIS B O 1
ATOM 4557 N N . GLU B 1 267 ? 9.523 -3.459 -18.578 1 97.62 267 GLU B N 1
ATOM 4558 C CA . GLU B 1 267 ? 10.594 -2.688 -19.188 1 97.62 267 GLU B CA 1
ATOM 4559 C C . GLU B 1 267 ? 11.211 -1.709 -18.203 1 97.62 267 GLU B C 1
ATOM 4561 O O . GLU B 1 267 ? 12.43 -1.569 -18.125 1 97.62 267 GLU B O 1
ATOM 4566 N N . ARG B 1 268 ? 10.398 -1.019 -17.453 1 97.88 268 ARG B N 1
ATOM 4567 C CA . ARG B 1 268 ? 10.891 -0.088 -16.438 1 97.88 268 ARG B CA 1
ATOM 4568 C C . ARG B 1 268 ? 11.75 -0.808 -15.406 1 97.88 268 ARG B C 1
ATOM 4570 O O . ARG B 1 268 ? 12.805 -0.308 -15.016 1 97.88 268 ARG B O 1
ATOM 4577 N N . ILE B 1 269 ? 11.289 -1.938 -14.977 1 98.56 269 ILE B N 1
ATOM 4578 C CA . ILE B 1 269 ? 12.016 -2.711 -13.977 1 98.56 269 ILE B CA 1
ATOM 4579 C C . ILE B 1 269 ? 13.406 -3.059 -14.5 1 98.56 269 ILE B C 1
ATOM 4581 O O . ILE B 1 269 ? 14.406 -2.863 -13.812 1 98.56 269 ILE B O 1
ATOM 4585 N N . LEU B 1 270 ? 13.438 -3.57 -15.734 1 98.12 270 LEU B N 1
ATOM 4586 C CA . LEU B 1 270 ? 14.711 -3.957 -16.328 1 98.12 270 LEU B CA 1
ATOM 4587 C C . LEU B 1 270 ? 15.656 -2.766 -16.406 1 98.12 270 LEU B C 1
ATOM 4589 O O . LEU B 1 270 ? 16.859 -2.896 -16.141 1 98.12 270 LEU B O 1
ATOM 4593 N N . LYS B 1 271 ? 15.156 -1.653 -16.734 1 97.94 271 LYS B N 1
ATOM 4594 C CA . LYS B 1 271 ? 15.977 -0.451 -16.844 1 97.94 271 LYS B CA 1
ATOM 4595 C C . LYS B 1 271 ? 16.484 -0.018 -15.469 1 97.94 271 LYS B C 1
ATOM 4597 O O . LYS B 1 271 ? 17.656 0.35 -15.328 1 97.94 271 LYS B O 1
ATOM 4602 N N . VAL B 1 272 ? 15.68 -0.057 -14.461 1 97.81 272 VAL B N 1
ATOM 4603 C CA . VAL B 1 272 ? 16.047 0.365 -13.109 1 97.81 272 VAL B CA 1
ATOM 4604 C C . VAL B 1 272 ? 17.094 -0.587 -12.539 1 97.81 272 VAL B C 1
ATOM 4606 O O . VAL B 1 272 ? 18.031 -0.155 -11.867 1 97.81 272 VAL B O 1
ATOM 4609 N N . LEU B 1 273 ? 16.906 -1.863 -12.805 1 98.06 273 LEU B N 1
ATOM 4610 C CA . LEU B 1 273 ? 17.781 -2.871 -12.203 1 98.06 273 LEU B CA 1
ATOM 4611 C C . LEU B 1 273 ? 19.016 -3.096 -13.062 1 98.06 273 LEU B C 1
ATOM 4613 O O . LEU B 1 273 ? 19.922 -3.828 -12.656 1 98.06 273 LEU B O 1
ATOM 4617 N N . ALA B 1 274 ? 19.031 -2.393 -14.188 1 96.44 274 ALA B N 1
ATOM 4618 C CA . ALA B 1 274 ? 20.141 -2.615 -15.094 1 96.44 274 ALA B CA 1
ATOM 4619 C C . ALA B 1 274 ? 21.484 -2.381 -14.391 1 96.44 274 ALA B C 1
ATOM 4621 O O . ALA B 1 274 ? 21.625 -1.406 -13.648 1 96.44 274 ALA B O 1
ATOM 4622 N N . ASN B 1 275 ? 22.453 -3.234 -14.508 1 94.62 275 ASN B N 1
ATOM 4623 C CA . ASN B 1 275 ? 23.828 -3.141 -13.992 1 94.62 275 ASN B CA 1
ATOM 4624 C C . ASN B 1 275 ? 23.859 -3.238 -12.469 1 94.62 275 ASN B C 1
ATOM 4626 O O . ASN B 1 275 ? 24.719 -2.652 -11.828 1 94.62 275 ASN B O 1
ATOM 4630 N N . THR B 1 276 ? 22.797 -3.742 -11.859 1 96.12 276 THR B N 1
ATOM 4631 C CA . THR B 1 276 ? 22.797 -4.031 -10.43 1 96.12 276 THR B CA 1
ATOM 4632 C C . THR B 1 276 ? 22.719 -5.531 -10.18 1 96.12 276 THR B C 1
ATOM 4634 O O . THR B 1 276 ? 22.281 -6.289 -11.047 1 96.12 276 THR B O 1
ATOM 4637 N N . PRO B 1 277 ? 23.109 -5.941 -9.078 1 96.88 277 PRO B N 1
ATOM 4638 C CA . PRO B 1 277 ? 23.031 -7.363 -8.742 1 96.88 277 PRO B CA 1
ATOM 4639 C C . PRO B 1 277 ? 21.594 -7.875 -8.641 1 96.88 277 PRO B C 1
ATOM 4641 O O . PRO B 1 277 ? 21.375 -9.086 -8.578 1 96.88 277 PRO B O 1
ATOM 4644 N N . ALA B 1 278 ? 20.656 -6.996 -8.664 1 97.75 278 ALA B N 1
ATOM 4645 C CA . ALA B 1 278 ? 19.25 -7.391 -8.547 1 97.75 278 ALA B CA 1
ATOM 4646 C C . ALA B 1 278 ? 18.688 -7.855 -9.891 1 97.75 278 ALA B C 1
ATOM 4648 O O . ALA B 1 278 ? 17.625 -8.477 -9.945 1 97.75 278 ALA B O 1
ATOM 4649 N N . TYR B 1 279 ? 19.391 -7.613 -10.938 1 98 279 TYR B N 1
ATOM 4650 C CA . TYR B 1 279 ? 18.922 -7.852 -12.297 1 98 279 TYR B CA 1
ATOM 4651 C C . TYR B 1 279 ? 18.672 -9.336 -12.539 1 98 279 TYR B C 1
ATOM 4653 O O . TYR B 1 279 ? 17.578 -9.727 -12.961 1 98 279 TYR B O 1
ATOM 4661 N N . GLU B 1 280 ? 19.594 -10.172 -12.242 1 97.25 280 GLU B N 1
ATOM 4662 C CA . GLU B 1 280 ? 19.516 -11.586 -12.57 1 97.25 280 GLU B CA 1
ATOM 4663 C C . GLU B 1 280 ? 18.469 -12.305 -11.734 1 97.25 280 GLU B C 1
ATOM 4665 O O . GLU B 1 280 ? 17.688 -13.102 -12.258 1 97.25 280 GLU B O 1
ATOM 4670 N N . PRO B 1 281 ? 18.453 -12 -10.422 1 97.69 281 PRO B N 1
ATOM 4671 C CA . PRO B 1 281 ? 17.375 -12.609 -9.641 1 97.69 281 PRO B CA 1
ATOM 4672 C C . PRO B 1 281 ? 15.984 -12.258 -10.18 1 97.69 281 PRO B C 1
ATOM 4674 O O . PRO B 1 281 ? 15.094 -13.109 -10.188 1 97.69 281 PRO B O 1
ATOM 4677 N N . PHE B 1 282 ? 15.797 -11.055 -10.625 1 98.25 282 PHE B N 1
ATOM 4678 C CA . PHE B 1 282 ? 14.5 -10.656 -11.164 1 98.25 282 PHE B CA 1
ATOM 4679 C C . PHE B 1 282 ? 14.211 -11.383 -12.469 1 98.25 282 PHE B C 1
ATOM 4681 O O . PHE B 1 282 ? 13.086 -11.852 -12.695 1 98.25 282 PHE B O 1
ATOM 4688 N N . LYS B 1 283 ? 15.133 -11.516 -13.328 1 96.38 283 LYS B N 1
ATOM 4689 C CA . LYS B 1 283 ? 14.961 -12.211 -14.594 1 96.38 283 LYS B CA 1
ATOM 4690 C C . LYS B 1 283 ? 14.578 -13.672 -14.367 1 96.38 283 LYS B C 1
ATOM 4692 O O . LYS B 1 283 ? 13.711 -14.211 -15.062 1 96.38 283 LYS B O 1
ATOM 4697 N N . GLU B 1 284 ? 15.227 -14.266 -13.453 1 95.5 284 GLU B N 1
ATOM 4698 C CA . GLU B 1 284 ? 14.906 -15.641 -13.094 1 95.5 284 GLU B CA 1
ATOM 4699 C C . GLU B 1 284 ? 13.477 -15.75 -12.555 1 95.5 284 GLU B C 1
ATOM 4701 O O . GLU B 1 284 ? 12.758 -16.688 -12.883 1 95.5 284 GLU B O 1
ATOM 4706 N N . PHE B 1 285 ? 13.141 -14.82 -11.742 1 97.69 285 PHE B N 1
ATOM 4707 C CA . PHE B 1 285 ? 11.789 -14.781 -11.211 1 97.69 285 PHE B CA 1
ATOM 4708 C C . PHE B 1 285 ? 10.766 -14.703 -12.336 1 97.69 285 PHE B C 1
ATOM 4710 O O . PHE B 1 285 ? 9.742 -15.398 -12.312 1 97.69 285 PHE B O 1
ATOM 4717 N N . VAL B 1 286 ? 11 -13.844 -13.297 1 97.31 286 VAL B N 1
ATOM 4718 C CA . VAL B 1 286 ? 10.07 -13.633 -14.406 1 97.31 286 VAL B CA 1
ATOM 4719 C C . VAL B 1 286 ? 9.867 -14.945 -15.156 1 97.31 286 VAL B C 1
ATOM 4721 O O . VAL B 1 286 ? 8.727 -15.344 -15.43 1 97.31 286 VAL B O 1
ATOM 4724 N N . ASN B 1 287 ? 10.898 -15.594 -15.477 1 95.31 287 ASN B N 1
ATOM 4725 C CA . ASN B 1 287 ? 10.805 -16.859 -16.188 1 95.31 287 ASN B CA 1
ATOM 4726 C C . ASN B 1 287 ? 10.086 -17.922 -15.359 1 95.31 287 ASN B C 1
ATOM 4728 O O . ASN B 1 287 ? 9.289 -18.703 -15.891 1 95.31 287 ASN B O 1
ATOM 4732 N N . GLY B 1 288 ? 10.422 -17.953 -14.086 1 94.62 288 GLY B N 1
ATOM 4733 C CA . GLY B 1 288 ? 9.727 -18.859 -13.195 1 94.62 288 GLY B CA 1
ATOM 4734 C C . GLY B 1 288 ? 8.234 -18.578 -13.086 1 94.62 288 GLY B C 1
ATOM 4735 O O . GLY B 1 288 ? 7.422 -19.5 -13.062 1 94.62 288 GLY B O 1
ATOM 4736 N N . SER B 1 289 ? 7.941 -17.328 -13 1 94.12 289 SER B N 1
ATOM 4737 C CA . SER B 1 289 ? 6.543 -16.922 -12.914 1 94.12 289 SER B CA 1
ATOM 4738 C C . SER B 1 289 ? 5.773 -17.328 -14.164 1 94.12 289 SER B C 1
ATOM 4740 O O . SER B 1 289 ? 4.617 -17.75 -14.078 1 94.12 289 SER B O 1
ATOM 4742 N N . MET B 1 290 ? 6.371 -17.172 -15.281 1 91.94 290 MET B N 1
ATOM 4743 C CA . MET B 1 290 ? 5.75 -17.641 -16.516 1 91.94 290 MET B CA 1
ATOM 4744 C C . MET B 1 290 ? 5.57 -19.156 -16.516 1 91.94 290 MET B C 1
ATOM 4746 O O . MET B 1 290 ? 4.527 -19.656 -16.922 1 91.94 290 MET B O 1
ATOM 4750 N N . GLY B 1 291 ? 6.57 -19.812 -16.062 1 90.12 291 GLY B N 1
ATOM 4751 C CA . GLY B 1 291 ? 6.508 -21.266 -15.953 1 90.12 291 GLY B CA 1
ATOM 4752 C C . GLY B 1 291 ? 5.395 -21.75 -15.047 1 90.12 291 GLY B C 1
ATOM 4753 O O . GLY B 1 291 ? 4.758 -22.766 -15.328 1 90.12 291 GLY B O 1
ATOM 4754 N N . LEU B 1 292 ? 5.203 -21.016 -14.016 1 90.31 292 LEU B N 1
ATOM 4755 C CA . LEU B 1 292 ? 4.133 -21.328 -13.07 1 90.31 292 LEU B CA 1
ATOM 4756 C C . LEU B 1 292 ? 2.789 -21.438 -13.789 1 90.31 292 LEU B C 1
ATOM 4758 O O . LEU B 1 292 ? 2.031 -22.375 -13.562 1 90.31 292 LEU B O 1
ATOM 4762 N N . HIS B 1 293 ? 2.475 -20.578 -14.672 1 86.31 293 HIS B N 1
ATOM 4763 C CA . HIS B 1 293 ? 1.188 -20.5 -15.352 1 86.31 293 HIS B CA 1
ATOM 4764 C C . HIS B 1 293 ? 1.069 -21.594 -16.422 1 86.31 293 HIS B C 1
ATOM 4766 O O . HIS B 1 293 ? -0.039 -21.984 -16.797 1 86.31 293 HIS B O 1
ATOM 4772 N N . HIS B 1 294 ? 2.215 -22.078 -16.781 1 83.12 294 HIS B N 1
ATOM 4773 C CA . HIS B 1 294 ? 2.234 -23.156 -17.766 1 83.12 294 HIS B CA 1
ATOM 4774 C C . HIS B 1 294 ? 2.057 -24.516 -17.094 1 83.12 294 HIS B C 1
ATOM 4776 O O . HIS B 1 294 ? 1.449 -25.422 -17.688 1 83.12 294 HIS B O 1
ATOM 4782 N N . VAL B 1 295 ? 2.57 -24.578 -15.945 1 81.5 295 VAL B N 1
ATOM 4783 C CA . VAL B 1 295 ? 2.662 -25.891 -15.312 1 81.5 295 VAL B CA 1
ATOM 4784 C C . VAL B 1 295 ? 1.393 -26.172 -14.508 1 81.5 295 VAL B C 1
ATOM 4786 O O . VAL B 1 295 ? 0.913 -27.297 -14.461 1 81.5 295 VAL B O 1
ATOM 4789 N N . LEU B 1 296 ? 0.878 -25.188 -13.945 1 80.94 296 LEU B N 1
ATOM 4790 C CA . LEU B 1 296 ? -0.304 -25.375 -13.117 1 80.94 296 LEU B CA 1
ATOM 4791 C C . LEU B 1 296 ? -1.566 -25.438 -13.969 1 80.94 296 LEU B C 1
ATOM 4793 O O . LEU B 1 296 ? -1.818 -24.531 -14.773 1 80.94 296 LEU B O 1
ATOM 4797 N N . SER B 1 297 ? -2.338 -26.359 -13.719 1 74 297 SER B N 1
ATOM 4798 C CA . SER B 1 297 ? -3.531 -26.625 -14.523 1 74 297 SER B CA 1
ATOM 4799 C C . SER B 1 297 ? -4.613 -25.578 -14.25 1 74 297 SER B C 1
ATOM 4801 O O . SER B 1 297 ? -5.52 -25.391 -15.07 1 74 297 SER B O 1
ATOM 4803 N N . ARG B 1 298 ? -4.434 -24.938 -13.195 1 73.94 298 ARG B N 1
ATOM 4804 C CA . ARG B 1 298 ? -5.48 -24 -12.805 1 73.94 298 ARG B CA 1
ATOM 4805 C C . ARG B 1 298 ? -5.609 -22.875 -13.82 1 73.94 298 ARG B C 1
ATOM 4807 O O . ARG B 1 298 ? -6.664 -22.25 -13.93 1 73.94 298 ARG B O 1
ATOM 4814 N N . TYR B 1 299 ? -4.695 -22.703 -14.594 1 74.75 299 TYR B N 1
ATOM 4815 C CA . TYR B 1 299 ? -4.727 -21.594 -15.539 1 74.75 299 TYR B CA 1
ATOM 4816 C C . TYR B 1 299 ? -5.215 -22.062 -16.906 1 74.75 299 TYR B C 1
ATOM 4818 O O . TYR B 1 299 ? -5.551 -21.234 -17.766 1 74.75 299 TYR B O 1
ATOM 4826 N N . ARG B 1 300 ? -5.344 -23.328 -17.141 1 71.69 300 ARG B N 1
ATOM 4827 C CA . ARG B 1 300 ? -5.875 -23.969 -18.344 1 71.69 300 ARG B CA 1
ATOM 4828 C C . ARG B 1 300 ? -5.168 -23.453 -19.594 1 71.69 300 ARG B C 1
ATOM 4830 O O . ARG B 1 300 ? -5.805 -23.188 -20.609 1 71.69 300 ARG B O 1
ATOM 4837 N N . LEU B 1 301 ? -3.943 -23.172 -19.438 1 74.62 301 LEU B N 1
ATOM 4838 C CA . LEU B 1 301 ? -3.199 -22.656 -20.578 1 74.62 301 LEU B CA 1
ATOM 4839 C C . LEU B 1 301 ? -3.031 -23.75 -21.641 1 74.62 301 LEU B C 1
ATOM 4841 O O . LEU B 1 301 ? -2.787 -23.453 -22.812 1 74.62 301 LEU B O 1
ATOM 4845 N N . ALA B 1 302 ? -3.109 -24.906 -21.141 1 71 302 ALA B N 1
ATOM 4846 C CA . ALA B 1 302 ? -3.059 -26.016 -22.078 1 71 302 ALA B CA 1
ATOM 4847 C C . ALA B 1 302 ? -4.199 -25.938 -23.094 1 71 302 ALA B C 1
ATOM 4849 O O . ALA B 1 302 ? -4.043 -26.328 -24.25 1 71 302 ALA B O 1
ATOM 4850 N N . ASP B 1 303 ? -5.309 -25.375 -22.609 1 71.31 303 ASP B N 1
ATOM 4851 C CA . ASP B 1 303 ? -6.441 -25.188 -23.516 1 71.31 303 ASP B CA 1
ATOM 4852 C C . ASP B 1 303 ? -6.082 -24.234 -24.641 1 71.31 303 ASP B C 1
ATOM 4854 O O . ASP B 1 303 ? -6.688 -24.281 -25.719 1 71.31 303 ASP B O 1
ATOM 4858 N N . LEU B 1 304 ? -5.113 -23.469 -24.297 1 71.25 304 LEU B N 1
ATOM 4859 C CA . LEU B 1 304 ? -4.73 -22.453 -25.281 1 71.25 304 LEU B CA 1
ATOM 4860 C C . LEU B 1 304 ? -3.561 -22.922 -26.125 1 71.25 304 LEU B C 1
ATOM 4862 O O . LEU B 1 304 ? -3.17 -22.25 -27.078 1 71.25 304 LEU B O 1
ATOM 4866 N N . ARG B 1 305 ? -3.174 -24.125 -25.953 1 68.56 305 ARG B N 1
ATOM 4867 C CA . ARG B 1 305 ? -2.021 -24.703 -26.641 1 68.56 305 ARG B CA 1
ATOM 4868 C C . ARG B 1 305 ? -0.814 -23.781 -26.547 1 68.56 305 ARG B C 1
ATOM 4870 O O . ARG B 1 305 ? -0.164 -23.484 -27.547 1 68.56 305 ARG B O 1
ATOM 4877 N N . LEU B 1 306 ? -0.665 -23.156 -25.391 1 67.94 306 LEU B N 1
ATOM 4878 C CA . LEU B 1 306 ? 0.44 -22.234 -25.109 1 67.94 306 LEU B CA 1
ATOM 4879 C C . LEU B 1 306 ? 1.496 -22.922 -24.234 1 67.94 306 LEU B C 1
ATOM 4881 O O . LEU B 1 306 ? 1.182 -23.812 -23.453 1 67.94 306 LEU B O 1
#

Sequence (612 aa):
MTTIPRLEFHQDKILADIKMVCADFITKIGYSPLSSIGEDNVTYNTILSEFASFNMEEKLFRKICLEASTIAELCYSGTSAEVRVFIARYSWYFLYIDDYCQRHTDRLATFQQGVFSYMIAEDKVLNDLRRCLADAYRLWDDIPANGITVSGLESVNGCLIEKLLCGMPISPDAGRWPDFLRLKTGAGHAYAYMIFPKELGVEVATYIQAVDDIALFICLTNDILSFYKEELAGETANYIHLRATVTHKCPLDALKDTVKDTLDAHERILKVLANTPAYEPFKEFVNGSMGLHHVLSRYRLADLRLMTTIPRLEFHQDKILADIKMVCADFITKIGYSPLSSIGEDNVTYNTILSEFASFNMEEKLFRKICLEASTIAELCYSGTSAEVRVFIARYSWYFLYIDDYCQRHTDRLATFQQGVFSYMIAEDKVLNDLRRCLADAYRLWDDIPANGITVSGLESVNGCLIEKLLCGMPISPDAGRWPDFLRLKTGAGHAYAYMIFPKELGVEVATYIQAVDDIALFICLTNDILSFYKEELAGETANYIHLRATVTHKCPLDALKDTVKDTLDAHERILKVLANTPAYEPFKEFVNGSMGLHHVLSRYRLADLRL

Radius of gyration: 24.73 Å; Cα contacts (8 Å, |Δi|>4): 795; chains: 2; bounding box: 68×76×63 Å

pLDDT: mean 89.15, std 11.76, range [30.39, 98.75]

Solvent-accessible surface area (backbone atoms only — not comparable to full-atom values): 32216 Å² total; per-residue (Å²): 136,87,77,67,57,62,61,52,50,53,47,50,50,52,51,51,52,48,46,51,54,45,51,50,50,48,59,72,72,60,66,60,91,64,79,80,81,64,83,80,38,70,46,35,50,49,49,49,60,71,55,55,79,70,71,59,60,62,71,61,46,51,48,43,38,49,53,16,24,45,50,17,52,39,30,41,57,90,54,55,69,69,57,27,36,49,47,14,52,57,40,32,54,52,52,46,44,66,72,51,35,80,76,47,53,69,63,61,55,47,45,63,54,25,48,47,59,71,43,80,61,90,46,64,66,59,45,50,48,40,49,53,45,36,51,34,58,79,48,23,52,58,67,46,20,49,41,31,39,48,25,50,53,35,24,55,48,27,53,56,53,54,59,53,46,69,84,47,84,79,54,51,51,31,66,61,30,43,61,56,48,41,50,22,54,53,30,13,47,22,60,39,40,63,65,59,34,50,88,73,69,58,61,63,84,55,43,59,57,34,35,66,39,43,12,50,33,53,40,45,51,52,51,57,56,34,38,62,49,34,54,74,70,66,59,59,95,44,61,45,44,42,42,7,50,31,66,73,45,55,50,69,59,30,43,52,50,47,51,51,53,34,52,50,29,51,51,30,36,52,61,52,20,53,97,39,82,52,36,62,52,49,52,47,26,52,36,14,50,53,36,44,48,64,66,38,68,85,25,47,31,66,80,60,74,100,137,88,74,67,56,62,61,51,49,53,48,50,52,51,51,51,52,48,44,52,52,44,51,52,50,48,59,73,73,60,66,61,92,63,81,80,81,65,84,80,38,70,46,36,51,49,47,49,62,72,55,55,80,71,72,59,61,61,72,62,44,52,49,45,37,49,52,17,25,45,50,18,54,39,30,42,58,90,51,56,70,70,57,27,36,49,46,14,52,56,39,33,53,52,52,46,42,66,72,52,32,80,77,47,54,69,63,61,57,46,45,64,54,24,47,46,61,72,44,81,60,90,46,65,68,60,44,51,49,40,49,53,46,37,50,34,57,79,47,23,51,56,67,47,21,49,41,31,37,48,26,49,53,35,24,57,48,27,53,56,52,53,56,54,46,73,79,47,82,78,54,51,51,31,66,63,31,42,60,56,48,43,54,22,54,53,29,13,47,22,59,39,38,62,65,59,34,50,89,74,69,58,60,62,84,57,43,61,56,34,35,66,40,43,12,50,34,52,39,45,51,52,52,57,55,33,38,61,47,36,54,75,70,65,59,60,91,42,59,46,45,43,41,6,50,31,67,72,45,55,51,68,59,30,44,52,50,48,51,50,53,34,53,51,30,51,52,31,37,52,60,50,20,53,97,38,80,51,35,60,54,50,54,48,25,53,35,14,50,53,35,45,48,64,66,39,67,84,26,47,33,67,80,59,74,101

InterPro domains:
  IPR008949 Isoprenoid synthase domain superfamily [G3DSA:1.10.600.10] (15-305)
  IPR008949 Isoprenoid synthase domain superfamily [SSF48576] (68-305)
  IPR024652 Trichodiene synthase [PF06330] (69-303)
  IPR024652 Trichodiene synthase [SFLDG01021] (17-305)

Secondary structure (DSSP, 8-state):
----HHHHHHHHHHHHHHHHHHHHHHHHHT----PPPPTTSHHHHHHHHHTGGG---HHHHHHHHHHHHHHHHHHTTTS-HHHHHHHHHHHHHHHHHHHHTTS-HHHHHHHHHHHHTTPPPS-HHHHHHHHHHHHHHHHS-HHHHHHHHHHHHHHHHHHHHHHHHTTPPPPTT-TTHHHHHHHHHTTHHHHHHHTS-GGGT--GGGTGGGHHHHHHHHHHHHHHHHHHHHHHHT--SSHHHHHHHHHT--HHHHHHHHHHHHHHHHHHHHHHHTTSTTHHHHHHHHHHHHHHHHH-GGG-GGGGT-/---SHHHHHHHHHHHHHHHHHHHHHHHHHTPPP-----TTSHHHHHHHHHTGGG---HHHHHHHHHHHHHHHHHHTTTS-HHHHHHHHHHHHHHHHHHHHTTS-HHHHHHHHHHHHTTPPPS-HHHHHHHHHHHHHHHHS-HHHHHHHHHHHHHHHHHHHHHHHHTTPPPPTT-TTHHHHHHHHHTTHHHHHHTTS-GGGT--GGGTGGGHHHHHHHHHHHHHHHHHHHHHHHT--SSHHHHHHHHHT--HHHHHHHHHHHHHHHHHHHHHHHTTSTTHHHHHHHHHHHHHHHHH-GGG-GGGGT-

Foldseek 3Di:
DCVVVVVVVVLVVLLLLLLVLLVVLCVLLPADADDDDDCPDPLLVVQCVVCVPVPDDPVLSSQLSRLLLLLLCLLQVVDDPVLSNLSSLLSSLLSCCLVPVLPVLPQLVCLVVCVVVVHDGPDPSSNVNSVSLVCLVVWAPDVLSVQQNVLSNLLSVLSVVLNVVVPDDADLQPQCVLVSSQLNNVSLLNSLSSLDTVVLVFDCVQQVVLSVLSSLLLRLSCCSLQVSVCSVVVHQSHSLNSNCSNVVHDSSVSSSVSSVSNSVSVVVNCVSNPPGSSNVSNSSSSNSSSNSSVNDCSSVSVVSVD/DPVVVVVVVVLVVLLLLLLVLLVVLCVLLPADADDDDDCPDPLLVVQCVVCVVVPDDPVVSSQLSRLLLLLLCLLQVVDDPVLSNLSSLLSSLLVCCLVPVLPVLPQLVCLVVCVVVVHDGPDPSSNVNSVSLVCLVVWAPDVLSVQQNVLSNLLSVLSVVLNVVVDDDADLQPQCVLVVSQLNNVSLLNSLSSLDTVVLVFDCVQQVVLSVLSSLLLRLSCCSLQVSVCSVVVHQSHSLNSNCSNVVHDSSVSSSVSSVSNSVSVVVNCVSNPPGSSNVSNSSSSNSSSNSSVNRCSSVSVVSVD

Nearest PDB structures (foldseek):
  8h4p-assembly1_B  TM=8.736E-01  e=1.134E-12  Fusarium graminearum PH-1
  2ps6-assembly1_B  TM=8.850E-01  e=1.398E-08  Fusarium sporotrichioides
  2ps7-assembly1_A  TM=8.421E-01  e=7.027E-09  Fusarium sporotrichioides
  1jfa-assembly1_A  TM=8.433E-01  e=9.912E-09  Fusarium sporotrichioides
  1kiz-assembly1_B  TM=8.334E-01  e=1.128E-08  Fusarium sporotrichioides

Organism: Psilocybe cubensis (NCBI:txid181762)